Protein AF-C3ZGA1-F1 (afdb_monomer_lite)

InterPro domains:
  IPR000299 FERM domain [PS50057] (1-187)
  IPR011993 PH-like domain superfamily [G3DSA:2.30.29.30] (94-172)
  IPR014352 FERM/acyl-CoA-binding protein superfamily [G3DSA:1.20.80.10] (2-92)
  IPR015224 Talin, central [PF09141] (243-383)
  IPR019748 FERM central domain [PF00373] (4-99)
  IPR019748 FERM central domain [cd14473] (4-91)
  IPR035963 FERM superfamily, second domain [SSF47031] (4-94)
  IPR036476 Talin, central domain superfamily [SSF109880] (241-385)

Foldseek 3Di:
DVVLQVCQQQCVQPDFLVLLLLQLLLVCCLPPNAQDPVQQDPPNDPVSSRHHPLCSPPPCSSVSSSVNNNVCHPPDNVNSVVVSVVSSCPDPSRQWWWDWFWWQDPPDRDTATWIWTDDPFWIFTAHPNRRHTPDIGTVVQFDDWDDDPFWIWTDGDDDPDDDDDDPRGTTGGPDPDPDDGDHDDDDDDDDDDDDDDDDDDDDDDDDDDDDDDDDDDDDDDDDDDDDDDDDDDDDDDPPDDPLLVLLVVLLVVLVVLLVVLLVLLVAADDDDPADPDPVSVVCLVVLLQVLLVLLVVLLVQLLVLLVQLCVQPVDDPVRRRSNSNSVSSNSNSVSLNSNSNSLSSNLNSDPDVVLSNQLSVLSSQLSVLSNLLSVCSRPPDPDGPPNVVSSVSNVVSSVSSCVSCVVVHDDD

Radius of gyration: 30.7 Å; chains: 1; bounding box: 84×71×76 Å

Organism: Branchiostoma floridae (NCBI:txid7739)

Sequence (412 aa):
MELARDGILNGTHPVTVDEAMMFAAYQTQIQFGDHIETKHKSGFLDLKEFLPKEYVKNKGIEKKIWLEHRKLAGLSELDAKVRYTQQCRSLKTYGVTFFLVKEKMKGKNKLVPRLLGITKDSVMRVDEKTKEILKVWPLTTVRRWAASPKSFTLKKGKDRFGLDGEEESTMLEDSVSPARATIMQHQENKVGHVNEGSVAIPAVMRAHDGAESYSTGTMPRAEYATIRGQIHSAHMPPINTQAQQALMGNISSGFNSISAAQAELGSRAELPPLGSDPASLKWKQNTLDVSKQNVTSQLAAMSAATASVVTLTSGEPEQTDYTAVGSAVTTISSNLTEMSKGIKMVAALLEDYGQGERLLDAARNLAGAFSDLLSAAKPGSTEGPDLYEACRQLMIAEHEFLDQIQPYLPGV

Structure (mmCIF, N/CA/C/O backbone):
data_AF-C3ZGA1-F1
#
_entry.id   AF-C3ZGA1-F1
#
loop_
_atom_site.group_PDB
_atom_site.id
_atom_site.type_symbol
_atom_site.label_atom_id
_atom_site.label_alt_id
_atom_site.label_comp_id
_atom_site.label_asym_id
_atom_site.label_entity_id
_atom_site.label_seq_id
_atom_site.pdbx_PDB_ins_code
_atom_site.Cartn_x
_atom_site.Cartn_y
_atom_site.Cartn_z
_atom_site.occupancy
_atom_site.B_iso_or_equiv
_atom_site.auth_seq_id
_atom_site.auth_comp_id
_atom_site.auth_asym_id
_atom_site.auth_atom_id
_atom_site.pdbx_PDB_model_num
ATOM 1 N N . MET A 1 1 ? -24.428 -0.681 10.593 1.00 76.31 1 MET A N 1
ATOM 2 C CA . MET A 1 1 ? -23.902 -0.467 11.960 1.00 76.31 1 MET A CA 1
ATOM 3 C C . MET A 1 1 ? -22.882 -1.538 12.321 1.00 76.31 1 MET A C 1
ATOM 5 O O . MET A 1 1 ? -21.794 -1.172 12.729 1.00 76.31 1 MET A O 1
ATOM 9 N N . GLU A 1 2 ? -23.195 -2.821 12.132 1.00 78.75 2 GLU A N 1
ATOM 10 C CA . GLU A 1 2 ? -22.341 -3.946 12.556 1.00 78.75 2 GLU A CA 1
ATOM 11 C C . GLU A 1 2 ? -20.902 -3.869 12.030 1.00 78.75 2 GLU A C 1
ATOM 13 O O . GLU A 1 2 ? -19.981 -3.880 12.832 1.00 78.75 2 GLU A O 1
ATOM 18 N N . LEU A 1 3 ? -20.695 -3.622 10.730 1.00 79.62 3 LEU A N 1
ATOM 19 C CA . LEU A 1 3 ? -19.345 -3.448 10.164 1.00 79.62 3 LEU A CA 1
ATOM 20 C C . LEU A 1 3 ? -18.537 -2.321 10.832 1.00 79.62 3 LEU A C 1
ATOM 22 O O . LEU A 1 3 ? -17.340 -2.459 11.064 1.00 79.62 3 LEU A O 1
ATOM 26 N N . ALA A 1 4 ? -19.195 -1.204 11.152 1.00 78.88 4 ALA A N 1
ATOM 27 C CA . ALA A 1 4 ? -18.561 -0.069 11.818 1.00 78.88 4 ALA A CA 1
ATOM 28 C C . ALA A 1 4 ? -18.205 -0.398 13.275 1.00 78.88 4 ALA A C 1
ATOM 30 O O . ALA A 1 4 ? -17.113 -0.067 13.733 1.00 78.88 4 ALA A O 1
ATOM 31 N N . ARG A 1 5 ? -19.108 -1.092 13.979 1.00 85.25 5 ARG A N 1
ATOM 32 C CA . ARG A 1 5 ? -18.875 -1.594 15.336 1.00 85.25 5 ARG A CA 1
ATOM 33 C C . ARG A 1 5 ? -17.688 -2.549 15.359 1.00 85.25 5 ARG A C 1
ATOM 35 O O . ARG A 1 5 ? -16.768 -2.353 16.144 1.00 85.25 5 ARG A O 1
ATOM 42 N N . ASP A 1 6 ? -17.682 -3.539 14.476 1.00 85.69 6 ASP A N 1
ATOM 43 C CA . ASP A 1 6 ? -16.637 -4.559 14.437 1.00 85.69 6 ASP A CA 1
ATOM 44 C C . ASP A 1 6 ? -15.279 -3.943 14.076 1.00 85.69 6 ASP A C 1
ATOM 46 O O . ASP A 1 6 ? -14.256 -4.321 14.646 1.00 85.69 6 ASP A O 1
ATOM 50 N N . GLY A 1 7 ? -15.261 -2.932 13.200 1.00 82.62 7 GLY A N 1
ATOM 51 C CA . GLY A 1 7 ? -14.057 -2.160 12.895 1.00 82.62 7 GLY A CA 1
ATOM 52 C C . GLY A 1 7 ? -13.503 -1.389 14.101 1.00 82.62 7 GLY A C 1
ATOM 53 O O . GLY A 1 7 ? -12.287 -1.347 14.286 1.00 82.62 7 GLY A O 1
ATOM 54 N N . ILE A 1 8 ? -14.364 -0.827 14.956 1.00 86.06 8 ILE A N 1
ATOM 55 C CA . ILE A 1 8 ? -13.946 -0.168 16.205 1.00 86.06 8 ILE A CA 1
ATOM 56 C C . ILE A 1 8 ? -13.418 -1.205 17.207 1.00 86.06 8 ILE A C 1
ATOM 58 O O . ILE A 1 8 ? -12.304 -1.063 17.705 1.00 86.06 8 ILE A O 1
ATOM 62 N N . LEU A 1 9 ? -14.166 -2.284 17.465 1.00 86.88 9 LEU A N 1
ATOM 63 C CA . LEU A 1 9 ? -13.792 -3.316 18.445 1.00 86.88 9 LEU A CA 1
ATOM 64 C C . LEU A 1 9 ? -12.470 -4.016 18.098 1.00 86.88 9 LEU A C 1
ATOM 66 O O . LEU A 1 9 ? -11.649 -4.284 18.980 1.00 86.88 9 LEU A O 1
ATOM 70 N N . ASN A 1 10 ? -12.239 -4.273 16.809 1.00 83.31 10 ASN A N 1
ATOM 71 C CA . ASN A 1 10 ? -11.013 -4.901 16.319 1.00 83.31 10 ASN A CA 1
ATOM 72 C C . ASN A 1 10 ? -9.828 -3.927 16.211 1.00 83.31 10 ASN A C 1
ATOM 74 O O . ASN A 1 10 ? -8.717 -4.364 15.914 1.00 83.31 10 ASN A O 1
ATOM 78 N N . GLY A 1 11 ? -10.039 -2.628 16.457 1.00 77.38 11 GLY A N 1
ATOM 79 C CA . GLY A 1 11 ? -9.003 -1.596 16.359 1.00 77.38 11 GLY A CA 1
ATOM 80 C C . GLY A 1 11 ? -8.650 -1.191 14.924 1.00 77.38 11 GLY A C 1
ATOM 81 O O . GLY A 1 11 ? -7.676 -0.473 14.715 1.00 77.38 11 GLY A O 1
ATOM 82 N N . THR A 1 12 ? -9.435 -1.626 13.933 1.00 78.31 12 THR A N 1
ATOM 83 C CA . THR A 1 12 ? -9.312 -1.209 12.526 1.00 78.31 12 THR A CA 1
ATOM 84 C C . THR A 1 12 ? -9.649 0.269 12.344 1.00 78.31 12 THR A C 1
ATOM 86 O O . THR A 1 12 ? -9.069 0.935 11.490 1.00 78.31 12 THR A O 1
ATOM 89 N N . HIS A 1 13 ? -10.572 0.788 13.156 1.00 82.31 13 HIS A N 1
ATOM 90 C CA . HIS A 1 13 ? -10.874 2.210 13.265 1.00 82.31 13 HIS A CA 1
ATOM 91 C C . HIS A 1 13 ? -10.353 2.713 14.610 1.00 82.31 13 HIS A C 1
ATOM 93 O O . HIS A 1 13 ? -11.039 2.552 15.622 1.00 82.31 13 HIS A O 1
ATOM 99 N N . PRO A 1 14 ? -9.141 3.295 14.655 1.00 86.81 14 PRO A N 1
ATOM 100 C CA . PRO A 1 14 ? -8.636 3.897 15.871 1.00 86.81 14 PRO A CA 1
ATOM 101 C C . PRO A 1 14 ? -9.569 5.030 16.292 1.00 86.81 14 PRO A C 1
ATOM 103 O O . PRO A 1 14 ? -9.850 5.943 15.512 1.00 86.81 14 PRO A O 1
ATOM 106 N N . VAL A 1 15 ? -10.054 4.940 17.521 1.00 91.25 15 VAL A N 1
ATOM 107 C CA . VAL A 1 15 ? -10.930 5.924 18.155 1.00 91.25 15 VAL A CA 1
ATOM 108 C C . VAL A 1 15 ? -10.329 6.303 19.490 1.00 91.25 15 VAL A C 1
ATOM 110 O O . VAL A 1 15 ? -9.693 5.480 20.137 1.00 91.25 15 VAL A O 1
ATOM 113 N N . THR A 1 16 ? -10.532 7.540 19.906 1.00 92.19 16 THR A N 1
ATOM 114 C CA . THR A 1 16 ? -10.169 8.000 21.245 1.00 92.19 16 THR A CA 1
ATOM 115 C C . THR A 1 16 ? -11.002 7.286 22.314 1.00 92.19 16 THR A C 1
ATOM 117 O O . THR A 1 16 ? -12.041 6.679 22.037 1.00 92.19 16 THR A O 1
ATOM 120 N N . VAL A 1 17 ? -10.570 7.382 23.574 1.00 92.19 17 VAL A N 1
ATOM 121 C CA . VAL A 1 17 ? -11.318 6.808 24.705 1.00 92.19 17 VAL A CA 1
ATOM 122 C C . VAL A 1 17 ? -12.727 7.404 24.792 1.00 92.19 17 VAL A C 1
ATOM 124 O O . VAL A 1 17 ? -13.680 6.671 25.045 1.00 92.19 17 VAL A O 1
ATOM 127 N N . ASP A 1 18 ? -12.871 8.708 24.554 1.00 92.00 18 ASP A N 1
ATOM 128 C CA . ASP A 1 18 ? -14.160 9.404 24.626 1.00 92.00 18 ASP A CA 1
ATOM 129 C C . ASP A 1 18 ? -15.116 8.953 23.517 1.00 92.00 18 ASP A C 1
ATOM 131 O O . ASP A 1 18 ? -16.280 8.647 23.783 1.00 92.00 18 ASP A O 1
ATOM 135 N N . GLU A 1 19 ? -14.609 8.796 22.293 1.00 93.19 19 GLU A N 1
ATOM 136 C CA . GLU A 1 19 ? -15.372 8.233 21.177 1.00 93.19 19 GLU A CA 1
ATOM 137 C C . GLU A 1 19 ? -15.778 6.779 21.454 1.00 93.19 19 GLU A C 1
ATOM 139 O O . GLU A 1 19 ? -16.936 6.416 21.251 1.00 93.19 19 GLU A O 1
ATOM 144 N N . ALA A 1 20 ? -14.868 5.950 21.978 1.00 93.50 20 ALA A N 1
ATOM 145 C CA . ALA A 1 20 ? -15.173 4.566 22.335 1.00 93.50 20 ALA A CA 1
ATOM 146 C C . ALA A 1 20 ? -16.278 4.472 23.402 1.00 93.50 20 ALA A C 1
ATOM 148 O O . ALA A 1 20 ? -17.178 3.641 23.281 1.00 93.50 20 ALA A O 1
ATOM 149 N N . MET A 1 21 ? -16.255 5.346 24.416 1.00 94.38 21 MET A N 1
ATOM 150 C CA . MET A 1 21 ? -17.316 5.421 25.429 1.00 94.38 21 MET A CA 1
ATOM 151 C C . MET A 1 21 ? -18.660 5.829 24.820 1.00 94.38 21 MET A C 1
ATOM 153 O O . MET A 1 21 ? -19.686 5.238 25.157 1.00 94.38 21 MET A O 1
ATOM 157 N N . MET A 1 22 ? -18.661 6.796 23.900 1.00 94.00 22 MET A N 1
ATOM 158 C CA . MET A 1 22 ? -19.866 7.222 23.189 1.00 94.00 22 MET A CA 1
ATOM 159 C C . MET A 1 22 ? -20.452 6.086 22.332 1.00 94.00 22 MET A C 1
ATOM 161 O O . MET A 1 22 ? -21.657 5.841 22.374 1.00 94.00 22 MET A O 1
ATOM 165 N N . PHE A 1 23 ? -19.622 5.356 21.578 1.00 95.00 23 PHE A N 1
ATOM 166 C CA . PHE A 1 23 ? -20.084 4.213 20.782 1.00 95.00 23 PHE A CA 1
ATOM 167 C C . PHE A 1 23 ? -20.602 3.071 21.654 1.00 95.00 23 PHE A C 1
ATOM 169 O O . PHE A 1 23 ? -21.643 2.494 21.331 1.00 95.00 23 PHE A O 1
ATOM 176 N N . ALA A 1 24 ? -19.938 2.788 22.776 1.00 94.94 24 ALA A N 1
ATOM 177 C CA . ALA A 1 24 ? -20.429 1.824 23.750 1.00 94.94 24 ALA A CA 1
ATOM 178 C C . ALA A 1 24 ? -21.804 2.241 24.299 1.00 94.94 24 ALA A C 1
ATOM 180 O O . ALA A 1 24 ? -22.702 1.408 24.346 1.00 94.94 24 ALA A O 1
ATOM 181 N N . ALA A 1 25 ? -22.017 3.524 24.615 1.00 95.38 25 ALA A N 1
ATOM 182 C CA . ALA A 1 25 ? -23.305 4.036 25.090 1.00 95.38 25 ALA A CA 1
ATOM 183 C C . ALA A 1 25 ? -24.435 3.907 24.050 1.00 95.38 25 ALA A C 1
ATOM 185 O O . ALA A 1 25 ? -25.564 3.547 24.384 1.00 95.38 25 ALA A O 1
ATOM 186 N N . TYR A 1 26 ? -24.147 4.152 22.769 1.00 95.12 26 TYR A N 1
ATOM 187 C CA . TYR A 1 26 ? -25.118 3.875 21.708 1.00 95.12 26 TYR A CA 1
ATOM 188 C C . TYR A 1 26 ? -25.411 2.376 21.588 1.00 95.12 26 TYR A C 1
ATOM 190 O O . TYR A 1 26 ? -26.563 1.989 21.415 1.00 95.12 26 TYR A O 1
ATOM 198 N N . GLN A 1 27 ? -24.392 1.521 21.698 1.00 94.06 27 GLN A N 1
ATOM 199 C CA . GLN A 1 27 ? -24.570 0.071 21.647 1.00 94.06 27 GLN A CA 1
ATOM 200 C C . GLN A 1 27 ? -25.394 -0.440 22.839 1.00 94.06 27 GLN A C 1
ATOM 202 O O . GLN A 1 27 ? -26.254 -1.297 22.642 1.00 94.06 27 GLN A O 1
ATOM 207 N N . THR A 1 28 ? -25.219 0.118 24.041 1.00 94.12 28 THR A N 1
ATOM 208 C CA . THR A 1 28 ? -26.060 -0.216 25.201 1.00 94.12 28 THR A CA 1
ATOM 209 C C . THR A 1 28 ? -27.493 0.263 25.027 1.00 94.12 28 THR A C 1
ATOM 211 O O . THR A 1 28 ? -28.405 -0.488 25.357 1.00 94.12 28 THR A O 1
ATOM 214 N N . GLN A 1 29 ? -27.714 1.454 24.457 1.00 94.56 29 GLN A N 1
ATOM 215 C CA . GLN A 1 29 ? -29.062 1.934 24.127 1.00 94.56 29 GLN A CA 1
ATOM 216 C C . GLN A 1 29 ? -29.764 0.996 23.137 1.00 94.56 29 GLN A C 1
ATOM 218 O O . GLN A 1 29 ? -30.945 0.705 23.284 1.00 94.56 29 GLN A O 1
ATOM 223 N N . ILE A 1 30 ? -29.030 0.486 22.147 1.00 93.50 30 ILE A N 1
ATOM 224 C CA . ILE A 1 30 ? -29.570 -0.419 21.126 1.00 93.50 30 ILE A CA 1
ATOM 225 C C . ILE A 1 30 ? -29.896 -1.798 21.706 1.00 93.50 30 ILE A C 1
ATOM 227 O O . ILE A 1 30 ? -30.901 -2.388 21.331 1.00 93.50 30 ILE A O 1
ATOM 231 N N . GLN A 1 31 ? -29.063 -2.322 22.607 1.00 92.44 31 GLN A N 1
ATOM 232 C CA . GLN A 1 31 ? -29.261 -3.662 23.169 1.00 92.44 31 GLN A CA 1
ATOM 233 C C . GLN A 1 31 ? -30.229 -3.697 24.357 1.00 92.44 31 GLN A C 1
ATOM 235 O O . GLN A 1 31 ? -30.938 -4.685 24.539 1.00 92.44 31 GLN A O 1
ATOM 240 N N . PHE A 1 32 ? -30.247 -2.649 25.184 1.00 93.25 32 PHE A N 1
ATOM 241 C CA . PHE A 1 32 ? -30.942 -2.656 26.476 1.00 93.25 32 PHE A CA 1
ATOM 242 C C . PHE A 1 32 ? -31.979 -1.540 26.638 1.00 93.25 32 PHE A C 1
ATOM 244 O O . PHE A 1 32 ? -32.677 -1.526 27.653 1.00 93.25 32 PHE A O 1
ATOM 251 N N . GLY A 1 33 ? -32.106 -0.633 25.665 1.00 92.69 33 GLY A N 1
ATOM 252 C CA . GLY A 1 33 ? -32.979 0.537 25.758 1.00 92.69 33 GLY A CA 1
ATOM 253 C C . GLY A 1 33 ? -32.450 1.589 26.733 1.00 92.69 33 GLY A C 1
ATOM 254 O O . GLY A 1 33 ? -31.245 1.679 26.978 1.00 92.69 33 GLY A O 1
ATOM 255 N N . ASP A 1 34 ? -33.363 2.389 27.286 1.00 93.44 34 ASP A N 1
ATOM 256 C CA . ASP A 1 34 ? -33.038 3.514 28.166 1.00 93.44 34 ASP A CA 1
ATOM 257 C C . ASP A 1 34 ? -32.260 3.106 29.424 1.00 93.44 34 ASP A C 1
ATOM 259 O O . ASP A 1 34 ? -32.376 2.000 29.959 1.00 93.44 34 ASP A O 1
ATOM 263 N N . HIS A 1 35 ? -31.453 4.037 29.931 1.00 91.31 35 HIS A N 1
ATOM 264 C CA . HIS A 1 35 ? -30.649 3.799 31.119 1.00 91.31 35 HIS A CA 1
ATOM 265 C C . HIS A 1 35 ? -31.506 3.668 32.391 1.00 91.31 35 HIS A C 1
ATOM 267 O O . HIS A 1 35 ? -32.210 4.602 32.775 1.00 91.31 35 HIS A O 1
ATOM 273 N N . ILE A 1 36 ? -31.377 2.540 33.098 1.00 91.50 36 ILE A N 1
ATOM 274 C CA . ILE A 1 36 ? -32.061 2.272 34.369 1.00 91.50 36 ILE A CA 1
ATOM 275 C C . ILE A 1 36 ? -31.017 2.163 35.487 1.00 91.50 36 ILE A C 1
ATOM 277 O O . ILE A 1 36 ? -30.335 1.143 35.592 1.00 91.50 36 ILE A O 1
ATOM 281 N N . GLU A 1 37 ? -30.927 3.166 36.368 1.00 88.12 37 GLU A N 1
ATOM 282 C CA . GLU A 1 37 ? -29.899 3.246 37.430 1.00 88.12 37 GLU A CA 1
ATOM 283 C C . GLU A 1 37 ? -29.901 2.034 38.391 1.00 88.12 37 GLU A C 1
ATOM 285 O O . GLU A 1 37 ? -28.875 1.668 38.969 1.00 88.12 37 GLU A O 1
ATOM 290 N N . THR A 1 38 ? -31.049 1.373 38.571 1.00 88.00 38 THR A N 1
ATOM 291 C CA . THR A 1 38 ? -31.164 0.195 39.444 1.00 88.00 38 THR A CA 1
ATOM 292 C C . THR A 1 38 ? -30.592 -1.077 38.815 1.00 88.00 38 THR A C 1
ATOM 294 O O . THR A 1 38 ? -30.078 -1.920 39.554 1.00 88.00 38 THR A O 1
ATOM 297 N N . LYS A 1 39 ? -30.641 -1.194 37.480 1.00 89.31 39 LYS A N 1
ATOM 298 C CA . LYS A 1 39 ? -30.207 -2.366 36.701 1.00 89.31 39 LYS A CA 1
ATOM 299 C C . LYS A 1 39 ? -28.798 -2.188 36.129 1.00 89.31 39 LYS A C 1
ATOM 301 O O . LYS A 1 39 ? -27.976 -3.092 36.225 1.00 89.31 39 LYS A O 1
ATOM 306 N N . HIS A 1 40 ? -28.515 -1.026 35.549 1.00 90.94 40 HIS A N 1
ATOM 307 C CA . HIS A 1 40 ? -27.262 -0.717 34.863 1.00 90.94 40 HIS A CA 1
ATOM 308 C C . HIS A 1 40 ? -26.212 -0.221 35.864 1.00 90.94 40 HIS A C 1
ATOM 310 O O . HIS A 1 40 ? -25.957 0.974 36.006 1.00 90.94 40 HIS A O 1
ATOM 316 N N . LYS A 1 41 ? -25.628 -1.169 36.600 1.00 87.31 41 LYS A N 1
ATOM 317 C CA . LYS A 1 41 ? -24.548 -0.942 37.571 1.00 87.31 41 LYS A CA 1
ATOM 318 C C . LYS A 1 41 ? -23.239 -1.539 37.063 1.00 87.31 41 LYS A C 1
ATOM 320 O O . LYS A 1 41 ? -23.228 -2.258 36.071 1.00 87.31 41 LYS A O 1
ATOM 325 N N . SER A 1 42 ? -22.135 -1.237 37.742 1.00 85.00 42 SER A N 1
ATOM 326 C CA . SER A 1 42 ? -20.835 -1.824 37.406 1.00 85.00 42 SER A CA 1
ATOM 327 C C . SER A 1 42 ? -20.883 -3.354 37.437 1.00 85.00 42 SER A C 1
ATOM 329 O O . SER A 1 42 ? -21.411 -3.929 38.391 1.00 85.00 42 SER A O 1
ATOM 331 N N . GLY A 1 43 ? -20.293 -3.995 36.431 1.00 85.69 43 GLY A N 1
ATOM 332 C CA . GLY A 1 43 ? -20.308 -5.446 36.245 1.00 85.69 43 GLY A CA 1
ATOM 333 C C . GLY A 1 43 ? -21.514 -5.972 35.464 1.00 85.69 43 GLY A C 1
ATOM 334 O O . GLY A 1 43 ? -21.649 -7.185 35.335 1.00 85.69 43 GLY A O 1
ATOM 335 N N . PHE A 1 44 ? -22.383 -5.095 34.951 1.00 89.94 44 PHE A N 1
ATOM 336 C CA . PHE A 1 44 ? -23.499 -5.496 34.092 1.00 89.94 44 PHE A CA 1
ATOM 337 C C . PHE A 1 44 ? -23.047 -5.735 32.644 1.00 89.94 44 PHE A C 1
ATOM 339 O O . PHE A 1 44 ? -23.558 -6.643 31.993 1.00 89.94 44 PHE A O 1
ATOM 346 N N . LEU A 1 45 ? -22.099 -4.939 32.133 1.00 89.38 45 LEU A N 1
ATOM 347 C CA . LEU A 1 45 ? -21.599 -5.074 30.761 1.00 89.38 45 LEU A CA 1
ATOM 348 C C . LEU A 1 45 ? -20.362 -5.970 30.694 1.00 89.38 45 LEU A C 1
ATOM 350 O O . LEU A 1 45 ? -19.386 -5.738 31.411 1.00 89.38 45 LEU A O 1
ATOM 354 N N . ASP A 1 46 ? -20.334 -6.903 29.737 1.00 90.75 46 ASP A N 1
ATOM 355 C CA . ASP A 1 46 ? -19.062 -7.470 29.287 1.00 90.75 46 ASP A CA 1
ATOM 356 C C . ASP A 1 46 ? -18.347 -6.456 28.389 1.00 90.75 46 ASP A C 1
ATOM 358 O O . ASP A 1 46 ? -18.571 -6.376 27.184 1.00 90.75 46 ASP A O 1
ATOM 362 N N . LEU A 1 47 ? -17.452 -5.667 28.985 1.00 90.62 47 LEU A N 1
ATOM 363 C CA . LEU A 1 47 ? -16.722 -4.597 28.301 1.00 90.62 47 LEU A CA 1
ATOM 364 C C . LEU A 1 47 ? -15.969 -5.054 27.042 1.00 90.62 47 LEU A C 1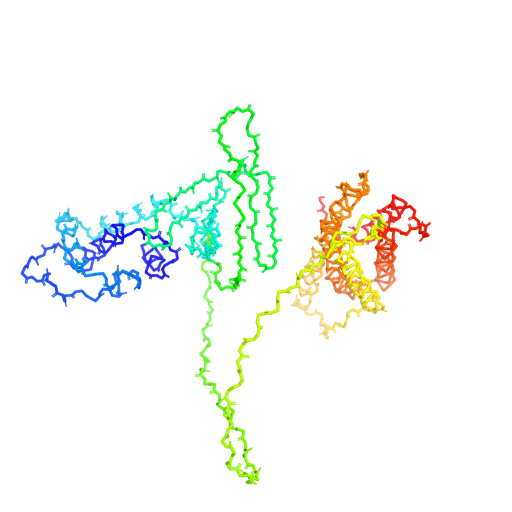
ATOM 366 O O . LEU A 1 47 ? -15.688 -4.219 26.183 1.00 90.62 47 LEU A O 1
ATOM 370 N N . LYS A 1 48 ? -15.645 -6.346 26.903 1.00 89.88 48 LYS A N 1
ATOM 371 C CA . LYS A 1 48 ? -14.969 -6.878 25.708 1.00 89.88 48 LYS A CA 1
ATOM 372 C C . LYS A 1 48 ? -15.840 -6.821 24.452 1.00 89.88 48 LYS A C 1
ATOM 374 O O . LYS A 1 48 ? -15.290 -6.792 23.356 1.00 89.88 48 LYS A O 1
ATOM 379 N N . GLU A 1 49 ? -17.162 -6.799 24.605 1.00 90.75 49 GLU A N 1
ATOM 380 C CA . GLU A 1 49 ? -18.116 -6.736 23.489 1.00 90.75 49 GLU A CA 1
ATOM 381 C C . GLU A 1 49 ? -18.458 -5.300 23.060 1.00 90.75 49 GLU A C 1
ATOM 383 O O . GLU A 1 49 ? -19.057 -5.088 22.003 1.00 90.75 49 GLU A O 1
ATOM 388 N N . PHE A 1 50 ? -18.088 -4.306 23.874 1.00 91.88 50 PHE A N 1
ATOM 389 C CA . PHE A 1 50 ? -18.473 -2.901 23.684 1.00 91.88 50 PHE A CA 1
ATOM 390 C C . PHE A 1 50 ? -17.279 -1.969 23.476 1.00 91.88 50 PHE A C 1
ATOM 392 O O . PHE A 1 50 ? -17.457 -0.851 22.998 1.00 91.88 50 PHE A O 1
ATOM 399 N N . LEU A 1 51 ? -16.066 -2.399 23.836 1.00 92.62 51 LEU A N 1
ATOM 400 C CA . LEU A 1 51 ? -14.863 -1.578 23.752 1.00 92.62 51 LEU A CA 1
ATOM 401 C C . LEU A 1 51 ? -13.711 -2.298 23.038 1.00 92.62 51 LEU A C 1
ATOM 403 O O . LEU A 1 51 ? -13.544 -3.511 23.186 1.00 92.62 51 LEU A O 1
ATOM 407 N N . PRO A 1 52 ? -12.833 -1.541 22.352 1.00 90.81 52 PRO A N 1
ATOM 408 C CA . PRO A 1 52 ? -11.548 -2.052 21.894 1.00 90.81 52 PRO A CA 1
ATOM 409 C C . PRO A 1 52 ? -10.739 -2.666 23.045 1.00 90.81 52 PRO A C 1
ATOM 411 O O . PRO A 1 52 ? -10.735 -2.149 24.168 1.00 90.81 52 PRO A O 1
ATOM 414 N N . LYS A 1 53 ? -9.976 -3.732 22.757 1.00 88.00 53 LYS A N 1
ATOM 415 C CA . LYS A 1 53 ? -9.185 -4.488 23.758 1.00 88.00 53 LYS A CA 1
ATOM 416 C C . LYS A 1 53 ? -8.260 -3.611 24.612 1.00 88.00 53 LYS A C 1
ATOM 418 O O . LYS A 1 53 ? -7.988 -3.940 25.766 1.00 88.00 53 LYS A O 1
ATOM 423 N N . GLU A 1 54 ? -7.785 -2.503 24.052 1.00 86.31 54 GLU A N 1
ATOM 424 C CA . GLU A 1 54 ? -6.926 -1.525 24.724 1.00 86.31 54 GLU A CA 1
ATOM 425 C C . GLU A 1 54 ? -7.631 -0.732 25.838 1.00 86.31 54 GLU A C 1
ATOM 427 O O . GLU A 1 54 ? -6.986 -0.350 26.814 1.00 86.31 54 GLU A O 1
ATOM 432 N N . TYR A 1 55 ? -8.950 -0.540 25.752 1.00 91.12 55 TYR A N 1
ATOM 433 C CA . TYR A 1 55 ? -9.718 0.276 26.698 1.00 91.12 55 TYR A CA 1
ATOM 434 C C . TYR A 1 55 ? -10.449 -0.533 27.768 1.00 91.12 55 TYR A C 1
ATOM 436 O O . TYR A 1 55 ? -10.793 0.019 28.812 1.00 91.12 55 TYR A O 1
ATOM 444 N N . VAL A 1 56 ? -10.591 -1.850 27.585 1.00 89.50 56 VAL A N 1
ATOM 445 C CA . VAL A 1 56 ? -11.237 -2.759 28.554 1.00 89.50 56 VAL A CA 1
ATOM 446 C C . VAL A 1 56 ? -10.605 -2.676 29.952 1.00 89.50 56 VAL A C 1
ATOM 448 O O . VAL A 1 56 ? -11.294 -2.799 30.960 1.00 89.50 56 VAL A O 1
ATOM 451 N N . LYS A 1 57 ? -9.289 -2.437 30.040 1.00 87.56 57 LYS A N 1
ATOM 452 C CA . LYS A 1 57 ? -8.559 -2.355 31.321 1.00 87.56 57 LYS A CA 1
ATOM 453 C C . LYS A 1 57 ? -8.642 -0.979 31.999 1.00 87.56 57 LYS A C 1
ATOM 455 O O . LYS A 1 57 ? -8.067 -0.801 33.075 1.00 87.56 57 LYS A O 1
ATOM 460 N N . ASN A 1 58 ? -9.311 0.002 31.391 1.00 88.94 58 ASN A N 1
ATOM 461 C CA . ASN A 1 58 ? -9.377 1.358 31.921 1.00 88.94 58 ASN A CA 1
ATOM 462 C C . ASN A 1 58 ? -10.339 1.431 33.122 1.00 88.94 58 ASN A C 1
ATOM 464 O O . ASN A 1 58 ? -11.545 1.207 33.000 1.00 88.94 58 ASN A O 1
ATOM 468 N N . LYS A 1 59 ? -9.803 1.733 34.311 1.00 88.06 59 LYS A N 1
ATOM 469 C CA . LYS A 1 59 ? -10.584 1.738 35.556 1.00 88.06 59 LYS A CA 1
ATOM 470 C C . LYS A 1 59 ? -11.692 2.792 35.492 1.00 88.06 59 LYS A C 1
ATOM 472 O O . LYS A 1 59 ? -11.437 3.970 35.267 1.00 88.06 59 LYS A O 1
ATOM 477 N N . GLY A 1 60 ? -12.927 2.362 35.749 1.00 89.31 60 GLY A N 1
ATOM 478 C CA . GLY A 1 60 ? -14.093 3.246 35.797 1.00 89.31 60 GLY A CA 1
ATOM 479 C C . GLY A 1 60 ? -14.682 3.620 34.433 1.00 89.31 60 GLY A C 1
ATOM 480 O O . GLY A 1 60 ? -15.579 4.459 34.398 1.00 89.31 60 GLY A O 1
ATOM 481 N N . ILE A 1 61 ? -14.229 3.004 33.332 1.00 92.31 61 ILE A N 1
ATOM 482 C CA . ILE A 1 61 ? -14.780 3.269 31.994 1.00 92.31 61 ILE A CA 1
ATOM 483 C C . ILE A 1 61 ? -16.267 2.910 31.896 1.00 92.31 61 ILE A C 1
ATOM 485 O O . ILE A 1 61 ? -17.039 3.683 31.344 1.00 92.31 61 ILE A O 1
ATOM 489 N N . GLU A 1 62 ? -16.699 1.819 32.533 1.00 93.06 62 GLU A N 1
ATOM 490 C CA . GLU A 1 62 ? -18.107 1.399 32.560 1.00 93.06 62 GLU A CA 1
ATOM 491 C C . GLU A 1 62 ? -19.015 2.472 33.182 1.00 93.06 62 GLU A C 1
ATOM 493 O O . GLU A 1 62 ? -20.052 2.822 32.629 1.00 93.06 62 GLU A O 1
ATOM 498 N N . LYS A 1 63 ? -18.578 3.094 34.285 1.00 92.62 63 LYS A N 1
ATOM 499 C CA . LYS A 1 63 ? -19.319 4.192 34.923 1.00 92.62 63 LYS A CA 1
ATOM 500 C C . LYS A 1 63 ? -19.450 5.409 34.001 1.00 92.62 63 LYS A C 1
ATOM 502 O O . LYS A 1 63 ? -20.467 6.096 34.039 1.00 92.62 63 LYS A O 1
ATOM 507 N N . LYS A 1 64 ? -18.430 5.683 33.184 1.00 93.69 64 LYS A N 1
ATOM 508 C CA . LYS A 1 64 ? -18.471 6.768 32.197 1.00 93.69 64 LYS A CA 1
ATOM 509 C C . LYS A 1 64 ? -19.382 6.429 31.015 1.00 93.69 64 LYS A C 1
ATOM 511 O O . LYS A 1 64 ? -20.130 7.298 30.586 1.00 93.69 64 LYS A O 1
ATOM 516 N N . ILE A 1 65 ? -19.393 5.175 30.555 1.00 95.12 65 ILE A N 1
ATOM 517 C CA . ILE A 1 65 ? -20.349 4.696 29.543 1.00 95.12 65 ILE A CA 1
ATOM 518 C C . ILE A 1 65 ? -21.780 4.921 30.030 1.00 95.12 65 ILE A C 1
ATOM 520 O O . ILE A 1 65 ? -22.595 5.455 29.288 1.00 95.12 65 ILE A O 1
ATOM 524 N N . TRP A 1 66 ? -22.076 4.611 31.295 1.00 94.06 66 TRP A N 1
ATOM 525 C CA . TRP A 1 66 ? -23.397 4.872 31.869 1.00 94.06 66 TRP A CA 1
ATOM 526 C C . TRP A 1 66 ? -23.768 6.353 31.922 1.00 94.06 66 TRP A C 1
ATOM 528 O O . TRP A 1 66 ? -24.921 6.704 31.676 1.00 94.06 66 TRP A O 1
ATOM 538 N N . LEU A 1 67 ? -22.797 7.230 32.187 1.00 93.25 67 LEU A N 1
ATOM 539 C CA . LEU A 1 67 ? -23.019 8.673 32.147 1.00 93.25 67 LEU A CA 1
ATOM 540 C C . LEU A 1 67 ? -23.411 9.150 30.741 1.00 93.25 67 LEU A C 1
ATOM 542 O O . LEU A 1 67 ? -24.298 9.992 30.619 1.00 93.25 67 LEU A O 1
ATOM 546 N N . GLU A 1 68 ? -22.787 8.605 29.694 1.00 94.12 68 GLU A N 1
ATOM 547 C CA . GLU A 1 68 ? -23.161 8.892 28.304 1.00 94.12 68 GLU A CA 1
ATOM 548 C C . GLU A 1 68 ? -24.490 8.232 27.917 1.00 94.12 68 GLU A C 1
ATOM 550 O O . GLU A 1 68 ? -25.341 8.878 27.311 1.00 94.12 68 GLU A O 1
ATOM 555 N N . HIS A 1 69 ? -24.729 6.986 28.336 1.00 94.62 69 HIS A N 1
ATOM 556 C CA . HIS A 1 69 ? -25.973 6.254 28.070 1.00 94.62 69 HIS A CA 1
ATOM 557 C C . HIS A 1 69 ? -27.191 6.977 28.647 1.00 94.62 69 HIS A C 1
ATOM 559 O O . HIS A 1 69 ? -28.212 7.095 27.976 1.00 94.62 69 HIS A O 1
ATOM 565 N N . ARG A 1 70 ? -27.064 7.566 29.842 1.00 94.38 70 ARG A N 1
ATOM 566 C CA . ARG A 1 70 ? -28.122 8.383 30.454 1.00 94.38 70 ARG A CA 1
ATOM 567 C C . ARG A 1 70 ? -28.542 9.572 29.583 1.00 94.38 70 ARG A C 1
ATOM 569 O O . ARG A 1 70 ? -29.707 9.959 29.620 1.00 94.38 70 ARG A O 1
ATOM 576 N N . LYS A 1 71 ? -27.631 10.150 28.792 1.00 94.62 71 LYS A N 1
ATOM 577 C CA . LYS A 1 71 ? -27.946 11.270 27.883 1.00 94.62 71 LYS A CA 1
ATOM 578 C C . LYS A 1 71 ? -28.741 10.829 26.652 1.00 94.62 71 LYS A C 1
ATOM 580 O O . LYS A 1 71 ? -29.304 11.676 25.967 1.00 94.62 71 LYS A O 1
ATOM 585 N N . LEU A 1 72 ? -28.772 9.528 26.365 1.00 93.62 72 LEU A N 1
ATOM 586 C CA . LEU A 1 72 ? -29.488 8.938 25.234 1.00 93.62 72 LEU A CA 1
ATOM 587 C C . LEU A 1 72 ? -30.919 8.509 25.593 1.00 93.62 72 LEU A C 1
ATOM 589 O O . LEU A 1 72 ? -31.585 7.907 24.757 1.00 93.62 72 LEU A O 1
ATOM 593 N N . ALA A 1 73 ? -31.396 8.813 26.805 1.00 92.69 73 ALA A N 1
ATOM 594 C CA . ALA A 1 73 ? -32.741 8.454 27.246 1.00 92.69 73 ALA A CA 1
ATOM 595 C C . ALA A 1 73 ? -33.824 8.990 26.291 1.00 92.69 73 ALA A C 1
ATOM 597 O O . ALA A 1 73 ? -33.786 10.151 25.876 1.00 92.69 73 ALA A O 1
ATOM 598 N N . GLY A 1 74 ? -34.790 8.138 25.950 1.00 91.56 74 GLY A N 1
ATOM 599 C CA . GLY A 1 74 ? -35.862 8.432 25.000 1.00 91.56 74 GLY A CA 1
ATOM 600 C C . GLY A 1 74 ? -35.461 8.293 23.528 1.00 91.56 74 GLY A C 1
ATOM 601 O O . GLY A 1 74 ? -36.292 8.526 22.650 1.00 91.56 74 GLY A O 1
ATOM 602 N N . LEU A 1 75 ? -34.214 7.915 23.226 1.00 93.81 75 LEU A N 1
ATOM 603 C CA . LEU A 1 75 ? -33.776 7.650 21.858 1.00 93.81 75 LEU A CA 1
ATOM 604 C C . LEU A 1 75 ? -34.194 6.236 21.436 1.00 93.81 75 LEU A C 1
ATOM 606 O O . LEU A 1 75 ? -33.806 5.254 22.071 1.00 93.81 75 LEU A O 1
ATOM 610 N N . SER A 1 76 ? -34.950 6.122 20.342 1.00 94.38 76 SER A N 1
ATOM 611 C CA . SER A 1 76 ? -35.364 4.817 19.817 1.00 94.38 76 SER A CA 1
ATOM 612 C C . SER A 1 76 ? -34.162 3.982 19.355 1.00 94.38 76 SER A C 1
ATOM 614 O O . SER A 1 76 ? -33.109 4.520 19.005 1.00 94.38 76 SER A O 1
ATOM 616 N N . GLU A 1 77 ? -34.317 2.657 19.301 1.00 92.38 77 GLU A N 1
ATOM 617 C CA . GLU A 1 77 ? -33.276 1.751 18.792 1.00 92.38 77 GLU A CA 1
ATOM 618 C C . GLU A 1 77 ? -32.843 2.128 17.363 1.00 92.38 77 GLU A C 1
ATOM 620 O O . GLU A 1 77 ? -31.651 2.138 17.038 1.00 92.38 77 GLU A O 1
ATOM 625 N N . LEU A 1 78 ? -33.812 2.475 16.509 1.00 92.25 78 LEU A N 1
ATOM 626 C CA . LEU A 1 78 ? -33.559 2.869 15.127 1.00 92.25 78 LEU A CA 1
ATOM 627 C C . LEU A 1 78 ? -32.768 4.180 15.064 1.00 92.25 78 LEU A C 1
ATOM 629 O O . LEU A 1 78 ? -31.759 4.252 14.362 1.00 92.25 78 LEU A O 1
ATOM 633 N N . ASP A 1 79 ? -33.166 5.187 15.840 1.00 92.56 79 ASP A N 1
ATOM 634 C CA . ASP A 1 79 ? -32.462 6.471 15.881 1.00 92.56 79 ASP A CA 1
ATOM 635 C C . ASP A 1 79 ? -31.062 6.328 16.481 1.00 92.56 79 ASP A C 1
ATOM 637 O O . ASP A 1 79 ? -30.115 6.959 16.007 1.00 92.56 79 ASP A O 1
ATOM 641 N N . ALA A 1 80 ? -30.893 5.460 17.482 1.00 93.44 80 ALA A N 1
ATOM 642 C CA . ALA A 1 80 ? -29.592 5.132 18.049 1.00 93.44 80 ALA A CA 1
ATOM 643 C C . ALA A 1 80 ? -28.675 4.480 17.003 1.00 93.44 80 ALA A C 1
ATOM 645 O O . ALA A 1 80 ? -27.517 4.881 16.877 1.00 93.44 80 ALA A O 1
ATOM 646 N N . LYS A 1 81 ? -29.189 3.549 16.182 1.00 93.44 81 LYS A N 1
ATOM 647 C CA . LYS A 1 81 ? -28.448 2.960 15.049 1.00 93.44 81 LYS A CA 1
ATOM 648 C C . LYS A 1 81 ? -28.053 4.017 14.017 1.00 93.44 81 LYS A C 1
ATOM 650 O O . LYS A 1 81 ? -26.907 4.027 13.558 1.00 93.44 81 LYS A O 1
ATOM 655 N N . VAL A 1 82 ? -28.971 4.921 13.668 1.00 91.81 82 VAL A N 1
ATOM 656 C CA . VAL A 1 82 ? -28.704 6.019 12.726 1.00 91.81 82 VAL A CA 1
ATOM 657 C C . VAL A 1 82 ? -27.606 6.929 13.273 1.00 91.81 82 VAL A C 1
ATOM 659 O O . VAL A 1 82 ? -26.588 7.115 12.601 1.00 91.81 82 VAL A O 1
ATOM 662 N N . ARG A 1 83 ? -27.737 7.410 14.515 1.00 91.88 83 ARG A N 1
ATOM 663 C CA . ARG A 1 83 ? -26.729 8.267 15.156 1.00 91.88 83 ARG A CA 1
ATOM 664 C C . ARG A 1 83 ? -25.379 7.574 15.292 1.00 91.88 83 ARG A C 1
ATOM 666 O O . ARG A 1 83 ? -24.370 8.195 14.976 1.00 91.88 83 ARG A O 1
ATOM 673 N N . TYR A 1 84 ? -25.345 6.290 15.655 1.00 93.06 84 TYR A N 1
ATOM 674 C CA . TYR A 1 84 ? -24.105 5.506 15.692 1.00 93.06 84 TYR A CA 1
ATOM 675 C C . TYR A 1 84 ? -23.385 5.566 14.342 1.00 93.06 84 TYR A C 1
ATOM 677 O O . TYR A 1 84 ? -22.199 5.882 14.263 1.00 93.06 84 TYR A O 1
ATOM 685 N N . THR A 1 85 ? -24.103 5.280 13.252 1.00 89.62 85 THR A N 1
ATOM 686 C CA . THR A 1 85 ? -23.501 5.271 11.912 1.00 89.62 85 THR A CA 1
ATOM 687 C C . THR A 1 85 ? -23.079 6.658 11.435 1.00 89.62 85 THR A C 1
ATOM 689 O O . THR A 1 85 ? -22.029 6.777 10.807 1.00 89.62 85 THR A O 1
ATOM 692 N N . GLN A 1 86 ? -23.847 7.702 11.754 1.00 90.19 86 GLN A N 1
ATOM 693 C CA . GLN A 1 86 ? -23.491 9.088 11.447 1.00 90.19 86 GLN A CA 1
ATOM 694 C C . GLN A 1 86 ? -22.218 9.508 12.184 1.00 90.19 86 GLN A C 1
ATOM 696 O O . GLN A 1 86 ? -21.298 10.017 11.551 1.00 90.19 86 GLN A O 1
ATOM 701 N N . GLN A 1 87 ? -22.135 9.216 13.486 1.00 90.19 87 GLN A N 1
ATOM 702 C CA . GLN A 1 87 ? -20.964 9.528 14.303 1.00 90.19 87 GLN A CA 1
ATOM 703 C C . GLN A 1 87 ? -19.723 8.771 13.830 1.00 90.19 87 GLN A C 1
ATOM 705 O O . GLN A 1 87 ? -18.651 9.357 13.712 1.00 90.19 87 GLN A O 1
ATOM 710 N N . CYS A 1 88 ? -19.869 7.492 13.472 1.00 88.56 88 CYS A N 1
ATOM 711 C CA . CYS A 1 88 ? -18.770 6.711 12.910 1.00 88.56 88 CYS A CA 1
ATOM 712 C C . CYS A 1 88 ? -18.250 7.317 11.598 1.00 88.56 88 CYS A C 1
ATOM 714 O O . CYS A 1 88 ? -17.043 7.438 11.419 1.00 88.56 88 CYS A O 1
ATOM 716 N N . ARG A 1 89 ? -19.143 7.769 10.709 1.00 86.12 89 ARG A N 1
ATOM 717 C CA . ARG A 1 89 ? -18.764 8.422 9.443 1.00 86.12 89 ARG A CA 1
ATOM 718 C C . ARG A 1 89 ? -18.137 9.803 9.632 1.00 86.12 89 ARG A C 1
ATOM 720 O O . ARG A 1 89 ? -17.380 10.228 8.768 1.00 86.12 89 ARG A O 1
ATOM 727 N N . SER A 1 90 ? -18.453 10.502 10.722 1.00 87.25 90 SER A N 1
ATOM 728 C CA . SER A 1 90 ? -17.840 11.796 11.044 1.00 87.25 90 SER A CA 1
ATOM 729 C C . SER A 1 90 ? -16.481 11.682 11.734 1.00 87.25 90 SER A C 1
ATOM 731 O O . SER A 1 90 ? -15.819 12.703 11.922 1.00 87.25 90 SER A O 1
ATOM 733 N N . LEU A 1 91 ? -16.050 10.473 12.116 1.00 86.00 91 LEU A N 1
ATOM 734 C CA . LEU A 1 91 ? -14.716 10.278 12.674 1.00 86.00 91 LEU A CA 1
ATOM 735 C C . LEU A 1 91 ? -13.669 10.699 11.646 1.00 86.00 91 LEU A C 1
ATOM 737 O O . LEU A 1 91 ? -13.696 10.276 10.492 1.00 86.00 91 LEU A O 1
ATOM 741 N N . LYS A 1 92 ? -12.672 11.463 12.091 1.00 84.19 92 LYS A N 1
ATOM 742 C CA . LYS A 1 92 ? -11.524 11.832 11.246 1.00 84.19 92 LYS A CA 1
ATOM 743 C C . LYS A 1 92 ? -10.682 10.619 10.833 1.00 84.19 92 LYS A C 1
ATOM 745 O O . LYS A 1 92 ? -9.884 10.715 9.911 1.00 84.19 92 LYS A O 1
ATOM 750 N N . THR A 1 93 ? -10.849 9.500 11.532 1.00 83.44 93 THR A N 1
ATOM 751 C CA . THR A 1 93 ? -10.207 8.210 11.266 1.00 83.44 93 THR A CA 1
ATOM 752 C C . THR A 1 93 ? -11.056 7.298 10.369 1.00 83.44 93 THR A C 1
ATOM 754 O O . THR A 1 93 ? -10.603 6.218 9.987 1.00 83.44 93 THR A O 1
ATOM 757 N N . TYR A 1 94 ? -12.265 7.724 9.981 1.00 83.62 94 TYR A N 1
ATOM 758 C CA . TYR A 1 94 ? -13.129 6.969 9.079 1.00 83.62 94 TYR A CA 1
ATOM 759 C C . TYR A 1 94 ? -12.576 6.960 7.652 1.00 83.62 94 TYR A C 1
ATOM 761 O O . TYR A 1 94 ? -12.220 7.999 7.101 1.00 83.62 94 TYR A O 1
ATOM 769 N N . GLY A 1 95 ? -12.515 5.777 7.036 1.00 81.81 95 GLY A N 1
ATOM 770 C CA . GLY A 1 95 ? -11.972 5.618 5.682 1.00 81.81 95 GLY A CA 1
ATOM 771 C C . GLY A 1 95 ? -10.459 5.849 5.577 1.00 81.81 95 GLY A C 1
ATOM 772 O O . GLY A 1 95 ? -9.950 6.018 4.471 1.00 81.81 95 GLY A O 1
ATOM 773 N N . VAL A 1 96 ? -9.745 5.862 6.707 1.00 87.56 96 VAL A N 1
ATOM 774 C CA . VAL A 1 96 ? -8.287 6.006 6.765 1.00 87.56 96 VAL A CA 1
ATOM 775 C C . VAL A 1 96 ? -7.642 4.636 6.957 1.00 87.56 96 VAL A C 1
ATOM 777 O O . VAL A 1 96 ? -8.040 3.875 7.841 1.00 87.56 96 VAL A O 1
ATOM 780 N N . THR A 1 97 ? -6.620 4.320 6.161 1.00 86.12 97 THR A N 1
ATOM 781 C CA . THR A 1 97 ? -5.807 3.115 6.364 1.00 86.12 97 THR A CA 1
ATOM 782 C C . THR A 1 97 ? -4.689 3.428 7.347 1.00 86.12 97 THR A C 1
ATOM 784 O O . THR A 1 97 ? -3.865 4.304 7.086 1.00 86.12 97 THR A O 1
ATOM 787 N N . PHE A 1 98 ? -4.655 2.719 8.475 1.00 87.81 98 PHE A N 1
ATOM 788 C CA . PHE A 1 98 ? -3.648 2.924 9.512 1.00 87.81 98 PHE A CA 1
ATOM 789 C C . PHE A 1 98 ? -2.549 1.870 9.485 1.00 87.81 98 PHE A C 1
ATOM 791 O O . PHE A 1 98 ? -2.811 0.679 9.334 1.00 87.81 98 PHE A O 1
ATOM 798 N N . PHE A 1 99 ? -1.327 2.334 9.725 1.00 88.38 99 PHE A N 1
ATOM 799 C CA . PHE A 1 99 ? -0.139 1.515 9.921 1.00 88.38 99 PHE A CA 1
ATOM 800 C C . PHE A 1 99 ? 0.481 1.855 11.275 1.00 88.38 99 PHE A C 1
ATOM 802 O O . PHE A 1 99 ? 0.627 3.030 11.618 1.00 88.38 99 PHE A O 1
ATOM 809 N N . LEU A 1 100 ? 0.832 0.837 12.058 1.00 88.75 100 LEU A N 1
ATOM 810 C CA . LEU A 1 100 ? 1.597 1.024 13.286 1.00 88.75 100 LEU A CA 1
ATOM 811 C C . LEU A 1 100 ? 3.071 1.185 12.920 1.00 88.75 100 LEU A C 1
ATOM 813 O O . LEU A 1 100 ? 3.680 0.229 12.456 1.00 88.75 100 LEU A O 1
ATOM 817 N N . VAL A 1 101 ? 3.623 2.372 13.165 1.00 86.81 101 VAL A N 1
ATOM 818 C CA . VAL A 1 101 ? 4.998 2.734 12.819 1.00 86.81 101 VAL A CA 1
ATOM 819 C C . VAL A 1 101 ? 5.825 3.127 14.034 1.00 86.81 101 VAL A C 1
ATOM 821 O O . VAL A 1 101 ? 5.290 3.489 15.082 1.00 86.81 101 VAL A O 1
ATOM 824 N N . LYS A 1 102 ? 7.154 3.095 13.906 1.00 86.56 102 LYS A N 1
ATOM 825 C CA . LYS A 1 102 ? 8.081 3.615 14.923 1.00 86.56 102 LYS A CA 1
ATOM 826 C C . LYS A 1 102 ? 8.744 4.899 14.429 1.00 86.56 102 LYS A C 1
ATOM 828 O O . LYS A 1 102 ? 9.493 4.917 13.458 1.00 86.56 102 LYS A O 1
ATOM 833 N N . GLU A 1 103 ? 8.488 5.997 15.126 1.00 83.44 103 GLU A N 1
ATOM 834 C CA . GLU A 1 103 ? 9.053 7.310 14.820 1.00 83.44 103 GLU A CA 1
ATOM 835 C C . GLU A 1 103 ? 10.284 7.561 15.701 1.00 83.44 103 GLU A C 1
ATOM 837 O O . GLU A 1 103 ? 10.219 7.434 16.929 1.00 83.44 103 GLU A O 1
ATOM 842 N N . LYS A 1 104 ? 11.421 7.933 15.098 1.00 81.00 104 LYS A N 1
ATOM 843 C CA . LYS A 1 104 ? 12.593 8.379 15.861 1.00 81.00 104 LYS A CA 1
ATOM 844 C C . LYS A 1 104 ? 12.375 9.814 16.327 1.00 81.00 104 LYS A C 1
ATOM 846 O O . LYS A 1 104 ? 12.164 10.716 15.522 1.00 81.00 104 LYS A O 1
ATOM 851 N N . MET A 1 105 ? 12.462 10.040 17.633 1.00 81.44 105 MET A N 1
ATOM 852 C CA . MET A 1 105 ? 12.292 11.378 18.196 1.00 81.44 105 MET A CA 1
ATOM 853 C C . MET A 1 105 ? 13.471 12.291 17.834 1.00 81.44 105 MET A C 1
ATOM 855 O O . MET A 1 105 ? 14.635 11.905 17.944 1.00 81.44 105 MET A O 1
ATOM 859 N N . LYS A 1 106 ? 13.184 13.546 17.470 1.00 74.38 106 LYS A N 1
ATOM 860 C CA . LYS A 1 106 ? 14.229 14.555 17.246 1.00 74.38 106 LYS A CA 1
ATOM 861 C C . LYS A 1 106 ? 15.041 14.777 18.529 1.00 74.38 106 LYS A C 1
ATOM 863 O O . LYS A 1 106 ? 14.479 14.911 19.615 1.00 74.38 106 LYS A O 1
ATOM 868 N N . GLY A 1 107 ? 16.368 14.784 18.402 1.00 78.69 107 GLY A N 1
ATOM 869 C CA . GLY A 1 107 ? 17.294 15.019 19.517 1.00 78.69 107 GLY A CA 1
ATOM 870 C C . GLY A 1 107 ? 17.377 13.897 20.562 1.00 78.69 107 GLY A C 1
ATOM 871 O O . GLY A 1 107 ? 18.066 14.062 21.564 1.00 78.69 107 GLY A O 1
ATOM 872 N N . LYS A 1 108 ? 16.697 12.757 20.366 1.00 80.50 108 LYS A N 1
ATOM 873 C CA . LYS A 1 108 ? 16.756 11.606 21.280 1.00 80.50 108 LYS A CA 1
ATOM 874 C C . LYS A 1 108 ? 16.886 10.312 20.488 1.00 80.50 108 LYS A C 1
ATOM 876 O O . LYS A 1 108 ? 16.133 10.078 19.550 1.00 80.50 108 LYS A O 1
ATOM 881 N N . ASN A 1 109 ? 17.778 9.412 20.897 1.00 80.81 109 ASN A N 1
ATOM 882 C CA . ASN A 1 109 ? 17.869 8.082 20.287 1.00 80.81 109 ASN A CA 1
ATOM 883 C C . ASN A 1 109 ? 16.781 7.143 20.841 1.00 80.81 109 ASN A C 1
ATOM 885 O O . ASN A 1 109 ? 17.072 6.142 21.488 1.00 80.81 109 ASN A O 1
ATOM 889 N N . LYS A 1 110 ? 15.513 7.526 20.659 1.00 84.81 110 LYS A N 1
ATOM 890 C CA . LYS A 1 110 ? 14.340 6.792 21.135 1.00 84.81 110 LYS A CA 1
ATOM 891 C C . LYS A 1 110 ? 13.333 6.647 20.002 1.00 84.81 110 LYS A C 1
ATOM 893 O O . LYS A 1 110 ? 12.950 7.644 19.390 1.00 84.81 110 LYS A O 1
ATOM 898 N N . LEU A 1 111 ? 12.894 5.413 19.776 1.00 85.19 111 LEU A N 1
ATOM 899 C CA . LEU A 1 111 ? 11.788 5.080 18.887 1.00 85.19 111 LEU A CA 1
ATOM 900 C C . LEU A 1 111 ? 10.480 5.116 19.678 1.00 85.19 111 LEU A C 1
ATOM 902 O O . LEU A 1 111 ? 10.401 4.573 20.782 1.00 85.19 111 LEU A O 1
ATOM 906 N N . VAL A 1 112 ? 9.471 5.782 19.130 1.00 88.50 112 VAL A N 1
ATOM 907 C CA . VAL A 1 112 ? 8.148 5.920 19.740 1.00 88.50 112 VAL A CA 1
ATOM 908 C C . VAL A 1 112 ? 7.112 5.338 18.778 1.00 88.50 112 VAL A C 1
ATOM 910 O O . VAL A 1 112 ? 7.125 5.714 17.605 1.00 88.50 112 VAL A O 1
ATOM 913 N N . PRO A 1 113 ? 6.242 4.419 19.231 1.00 90.25 113 PRO A N 1
ATOM 914 C CA . PRO A 1 113 ? 5.168 3.901 18.396 1.00 90.25 113 PRO A CA 1
ATOM 915 C C . PRO A 1 113 ? 4.181 5.016 18.038 1.00 90.25 113 PRO A C 1
ATOM 917 O O . PRO A 1 113 ? 3.859 5.883 18.855 1.00 90.25 113 PRO A O 1
ATOM 920 N N . ARG A 1 114 ? 3.716 5.000 16.796 1.00 90.75 114 ARG A N 1
ATOM 921 C CA . ARG A 1 114 ? 2.824 5.999 16.221 1.00 90.75 114 ARG A CA 1
ATOM 922 C C . ARG A 1 114 ? 1.914 5.337 15.199 1.00 90.75 114 ARG A C 1
ATOM 924 O O . ARG A 1 114 ? 2.286 4.340 14.597 1.00 90.75 114 ARG A O 1
ATOM 931 N N . LEU A 1 115 ? 0.735 5.895 14.982 1.00 91.06 115 LEU A N 1
ATOM 932 C CA . LEU A 1 115 ? -0.147 5.468 13.906 1.00 91.06 115 LEU A CA 1
ATOM 933 C C . LEU A 1 115 ? 0.025 6.407 12.712 1.00 91.06 115 LEU A C 1
ATOM 935 O O . LEU A 1 115 ? -0.113 7.626 12.840 1.00 91.06 115 LEU A O 1
ATOM 939 N N . LEU A 1 116 ? 0.336 5.838 11.553 1.00 91.44 116 LEU A N 1
ATOM 940 C CA . LEU A 1 116 ? 0.379 6.540 10.280 1.00 91.44 116 LEU A CA 1
ATOM 941 C C . LEU A 1 116 ? -0.920 6.259 9.529 1.00 91.44 116 LEU A C 1
ATOM 943 O O . LEU A 1 116 ? -1.142 5.143 9.070 1.00 91.44 116 LEU A O 1
ATOM 947 N N . GLY A 1 117 ? -1.787 7.262 9.443 1.00 91.69 117 GLY A N 1
ATOM 948 C CA . GLY A 1 117 ? -3.019 7.204 8.666 1.00 91.69 117 GLY A CA 1
ATOM 949 C C . GLY A 1 117 ? -2.781 7.669 7.236 1.00 91.69 117 GLY A C 1
ATOM 950 O O . GLY A 1 117 ? -2.170 8.712 7.027 1.00 91.69 117 GLY A O 1
ATOM 951 N N . ILE A 1 118 ? -3.269 6.928 6.249 1.00 89.44 118 ILE A N 1
ATOM 952 C CA . ILE A 1 118 ? -3.199 7.301 4.835 1.00 89.44 118 ILE A CA 1
ATOM 953 C C . ILE A 1 118 ? -4.619 7.370 4.276 1.00 89.44 118 ILE A C 1
ATOM 955 O O . ILE A 1 118 ? -5.425 6.458 4.461 1.00 89.44 118 ILE A O 1
ATOM 959 N N . THR A 1 119 ? -4.916 8.473 3.596 1.00 88.00 119 THR A N 1
ATOM 960 C CA . THR A 1 119 ? -6.158 8.712 2.851 1.00 88.00 119 THR A CA 1
ATOM 961 C C . THR A 1 119 ? -5.828 9.089 1.412 1.00 88.00 119 THR A C 1
ATOM 963 O O . THR A 1 119 ? -4.676 9.382 1.097 1.00 88.00 119 THR A O 1
ATOM 966 N N . LYS A 1 120 ? -6.845 9.151 0.547 1.00 86.06 120 LYS A N 1
ATOM 967 C CA . LYS A 1 120 ? -6.685 9.608 -0.843 1.00 86.06 120 LYS A CA 1
ATOM 968 C C . LYS A 1 120 ? -6.166 11.048 -0.986 1.00 86.06 120 LYS A C 1
ATOM 970 O O . LYS A 1 120 ? -5.635 11.373 -2.038 1.00 86.06 120 LYS A O 1
ATOM 975 N N . ASP A 1 121 ? -6.298 11.876 0.057 1.00 86.06 121 ASP A N 1
ATOM 976 C CA . ASP A 1 121 ? -5.981 13.311 -0.002 1.00 86.06 121 ASP A CA 1
ATOM 977 C C . ASP A 1 121 ? -4.903 13.737 1.011 1.00 86.06 121 ASP A C 1
ATOM 979 O O . ASP A 1 121 ? -4.324 14.818 0.893 1.00 86.06 121 ASP A O 1
ATOM 983 N N . SER A 1 122 ? -4.619 12.923 2.035 1.00 88.25 122 SER A N 1
ATOM 984 C CA . SER A 1 122 ? -3.716 13.293 3.131 1.00 88.25 122 SER A CA 1
ATOM 985 C C . SER A 1 122 ? -3.059 12.106 3.842 1.00 88.25 122 SER A C 1
ATOM 987 O O . SER A 1 122 ? -3.606 11.002 3.892 1.00 88.25 122 SER A O 1
ATOM 989 N N . VAL A 1 123 ? -1.902 12.366 4.451 1.00 89.31 123 VAL A N 1
ATOM 990 C CA . VAL A 1 123 ? -1.228 11.495 5.421 1.00 89.31 123 VAL A CA 1
ATOM 991 C C . VAL A 1 123 ? -1.376 12.105 6.812 1.00 89.31 123 VAL A C 1
ATOM 993 O O . VAL A 1 123 ? -1.193 13.305 6.999 1.00 89.31 123 VAL A O 1
ATOM 996 N N . MET A 1 124 ? -1.685 11.291 7.811 1.00 90.56 124 MET A N 1
ATOM 997 C CA . MET A 1 124 ? -1.952 11.710 9.180 1.00 90.56 124 MET A CA 1
ATOM 998 C C . MET A 1 124 ? -0.982 11.018 10.131 1.00 90.56 124 MET A C 1
ATOM 1000 O O . MET A 1 124 ? -0.780 9.809 10.060 1.00 90.56 124 MET A O 1
ATOM 1004 N N . ARG A 1 125 ? -0.408 11.774 11.063 1.00 90.31 125 ARG A N 1
ATOM 1005 C CA . ARG A 1 125 ? 0.330 11.239 12.208 1.00 90.31 125 ARG A CA 1
ATOM 1006 C C . ARG A 1 125 ? -0.581 11.255 13.421 1.00 90.31 125 ARG A C 1
ATOM 1008 O O . ARG A 1 125 ? -1.025 12.325 13.832 1.00 90.31 125 ARG A O 1
ATOM 1015 N N . VAL A 1 126 ? -0.813 10.092 14.008 1.00 91.25 126 VAL A N 1
ATOM 1016 C CA . VAL A 1 126 ? -1.746 9.886 15.117 1.00 91.25 126 VAL A CA 1
ATOM 1017 C C . VAL A 1 126 ? -1.008 9.263 16.296 1.00 91.25 126 VAL A C 1
ATOM 1019 O O . VAL A 1 126 ? -0.160 8.387 16.121 1.00 91.25 126 VAL A O 1
ATOM 1022 N N . ASP A 1 127 ? -1.282 9.736 17.507 1.00 90.56 127 ASP A N 1
ATOM 1023 C CA . ASP A 1 127 ? -0.698 9.149 18.707 1.00 90.56 127 ASP A CA 1
ATOM 1024 C C . ASP A 1 127 ? -1.189 7.712 18.916 1.00 90.56 127 ASP A C 1
ATOM 1026 O O . ASP A 1 127 ? -2.379 7.424 18.804 1.00 90.56 127 ASP A O 1
ATOM 1030 N N . GLU A 1 128 ? -0.279 6.795 19.238 1.00 89.19 128 GLU A N 1
ATOM 1031 C CA . GLU A 1 128 ? -0.628 5.385 19.427 1.00 89.19 128 GLU A CA 1
ATOM 1032 C C . GLU A 1 128 ? -1.518 5.170 20.661 1.00 89.19 128 GLU A C 1
ATOM 1034 O O . GLU A 1 128 ? -2.379 4.293 20.646 1.00 89.19 128 GLU A O 1
ATOM 1039 N N . LYS A 1 129 ? -1.376 5.976 21.721 1.00 87.00 129 LYS A N 1
ATOM 1040 C CA . LYS A 1 129 ? -2.118 5.780 22.973 1.00 87.00 129 LYS A CA 1
ATOM 1041 C C . LYS A 1 129 ? -3.390 6.604 23.025 1.00 87.00 129 LYS A C 1
ATOM 1043 O O . LYS A 1 129 ? -4.448 6.056 23.332 1.00 87.00 129 LYS A O 1
ATOM 1048 N N . THR A 1 130 ? -3.289 7.904 22.749 1.00 88.56 130 THR A N 1
ATOM 1049 C CA . THR A 1 130 ? -4.449 8.804 22.842 1.00 88.56 130 THR A CA 1
ATOM 1050 C C . THR A 1 130 ? -5.350 8.713 21.618 1.00 88.56 130 THR A C 1
ATOM 1052 O O . THR A 1 130 ? -6.512 9.092 21.709 1.00 88.56 130 THR A O 1
ATOM 1055 N N . LYS A 1 131 ? -4.837 8.178 20.496 1.00 89.00 131 LYS A N 1
ATOM 1056 C CA . LYS A 1 131 ? -5.498 8.170 19.180 1.00 89.00 131 LYS A CA 1
ATOM 1057 C C . LYS A 1 131 ? -5.819 9.574 18.656 1.00 89.00 131 LYS A C 1
ATOM 1059 O O . LYS A 1 131 ? -6.586 9.730 17.711 1.00 89.00 131 LYS A O 1
ATOM 1064 N N . GLU A 1 132 ? -5.185 10.600 19.221 1.00 90.38 132 GLU A N 1
ATOM 1065 C CA . GLU A 1 132 ? -5.313 11.975 18.756 1.00 90.38 132 GLU A CA 1
ATOM 1066 C C . GLU A 1 132 ? -4.454 12.219 17.518 1.00 90.38 132 GLU A C 1
ATOM 1068 O O . GLU A 1 132 ? -3.316 11.752 17.402 1.00 90.38 132 GLU A O 1
ATOM 1073 N N . ILE A 1 133 ? -4.989 13.007 16.591 1.00 89.50 133 ILE A N 1
ATOM 1074 C CA . ILE A 1 133 ? -4.266 13.421 15.394 1.00 89.50 133 ILE A CA 1
ATOM 1075 C C . ILE A 1 133 ? -3.257 14.501 15.782 1.00 89.50 133 ILE A C 1
ATOM 1077 O O . ILE A 1 133 ? -3.619 15.629 16.103 1.00 89.50 133 ILE A O 1
ATOM 1081 N N . LEU A 1 134 ? -1.976 14.156 15.703 1.00 90.38 134 LEU A N 1
ATOM 1082 C CA . LEU A 1 134 ? -0.863 15.050 16.008 1.00 90.38 134 LEU A CA 1
ATOM 1083 C C . LEU A 1 134 ? -0.524 15.960 14.835 1.00 90.38 134 LEU A C 1
ATOM 1085 O O . LEU A 1 134 ? -0.052 17.077 15.034 1.00 90.38 134 LEU A O 1
ATOM 1089 N N . LYS A 1 135 ? -0.659 15.451 13.606 1.00 88.56 135 LYS A N 1
ATOM 1090 C CA . LYS A 1 135 ? -0.394 16.229 12.394 1.00 88.56 135 LYS A CA 1
ATOM 1091 C C . LYS A 1 135 ? -1.119 15.642 11.192 1.00 88.56 135 LYS A C 1
ATOM 1093 O O . LYS A 1 135 ? -1.272 14.429 11.097 1.00 88.56 135 LYS A O 1
ATOM 1098 N N . VAL A 1 136 ? -1.519 16.506 10.267 1.00 89.44 136 VAL A N 1
ATOM 1099 C CA . VAL A 1 136 ? -2.092 16.131 8.970 1.00 89.44 136 VAL A CA 1
ATOM 1100 C C . VAL A 1 136 ? -1.274 16.811 7.886 1.00 89.44 136 VAL A C 1
ATOM 1102 O O . VAL A 1 136 ? -0.985 18.003 7.978 1.00 89.44 136 VAL A O 1
ATOM 1105 N N . TRP A 1 137 ? -0.895 16.046 6.875 1.00 87.31 137 TRP A N 1
ATOM 1106 C CA . TRP A 1 137 ? -0.182 16.513 5.699 1.00 87.31 137 TRP A CA 1
ATOM 1107 C C . TRP A 1 13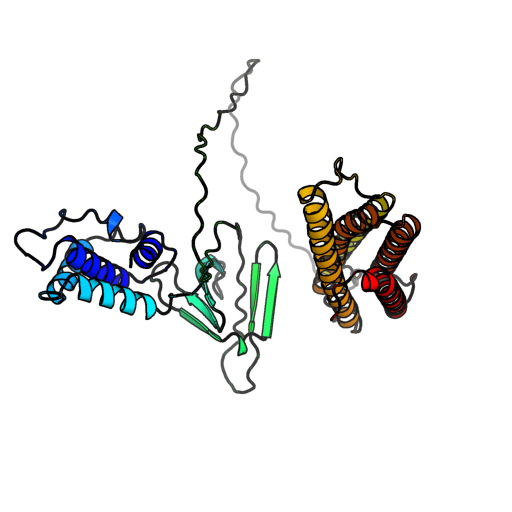7 ? -1.036 16.234 4.473 1.00 87.31 137 TRP A C 1
ATOM 1109 O O . TRP A 1 137 ? -1.209 15.068 4.117 1.00 87.31 137 TRP A O 1
ATOM 1119 N N . PRO A 1 138 ? -1.572 17.269 3.811 1.00 88.94 138 PRO A N 1
ATOM 1120 C CA . PRO A 1 138 ? -2.191 17.093 2.506 1.00 88.94 138 PRO A CA 1
ATOM 1121 C C . PRO A 1 138 ? -1.175 16.485 1.536 1.00 88.94 138 PRO A C 1
ATOM 1123 O O . PRO A 1 138 ? -0.012 16.902 1.527 1.00 88.94 138 PRO A O 1
ATOM 1126 N N . LEU A 1 139 ? -1.593 15.528 0.706 1.00 84.12 139 LEU A N 1
ATOM 1127 C CA . LEU A 1 139 ? -0.704 14.883 -0.267 1.00 84.12 139 LEU A CA 1
ATOM 1128 C C . LEU A 1 139 ? -0.109 15.895 -1.252 1.00 84.12 139 LEU A C 1
ATOM 1130 O O . LEU A 1 139 ? 1.023 15.726 -1.687 1.00 84.12 139 LEU A O 1
ATOM 1134 N N . THR A 1 140 ? -0.803 17.006 -1.505 1.00 85.25 140 THR A N 1
ATOM 1135 C CA . THR A 1 140 ? -0.301 18.139 -2.300 1.00 85.25 140 THR A CA 1
ATOM 1136 C C . THR A 1 140 ? 0.968 18.786 -1.730 1.00 85.25 140 THR A C 1
ATOM 1138 O O . THR A 1 140 ? 1.743 19.374 -2.479 1.00 85.25 140 THR A O 1
ATOM 1141 N N . THR A 1 141 ? 1.220 18.668 -0.421 1.00 81.44 141 THR A N 1
ATOM 1142 C CA . THR A 1 141 ? 2.427 19.203 0.245 1.00 81.44 141 THR A CA 1
ATOM 1143 C C . THR A 1 141 ? 3.604 18.220 0.240 1.00 81.44 141 THR A C 1
ATOM 1145 O O . THR A 1 141 ? 4.752 18.590 0.522 1.00 81.44 141 THR A O 1
ATOM 1148 N N . VAL A 1 142 ? 3.335 16.953 -0.085 1.00 79.12 142 VAL A N 1
ATOM 1149 C CA . VAL A 1 142 ? 4.335 15.890 -0.158 1.00 79.12 142 VAL A CA 1
ATOM 1150 C C . VAL A 1 142 ? 5.009 15.964 -1.522 1.00 79.12 142 VAL A C 1
ATOM 1152 O O . VAL A 1 142 ? 4.379 15.730 -2.546 1.00 79.12 142 VAL A O 1
ATOM 1155 N N . ARG A 1 143 ? 6.310 16.273 -1.553 1.00 79.00 143 ARG A N 1
ATOM 1156 C CA . ARG A 1 143 ? 7.060 16.347 -2.819 1.00 79.00 143 ARG A CA 1
ATOM 1157 C C . ARG A 1 143 ? 7.700 15.033 -3.211 1.00 79.00 143 ARG A C 1
ATOM 1159 O O . ARG A 1 143 ? 7.826 14.740 -4.394 1.00 79.00 143 ARG A O 1
ATOM 1166 N N . ARG A 1 144 ? 8.185 14.282 -2.227 1.00 77.50 144 ARG A N 1
ATOM 1167 C CA . ARG A 1 144 ? 8.862 13.012 -2.463 1.00 77.50 144 ARG A CA 1
ATOM 1168 C C . ARG A 1 144 ? 8.565 12.075 -1.313 1.00 77.50 144 ARG A C 1
ATOM 1170 O O . ARG A 1 144 ? 8.529 12.485 -0.156 1.00 77.50 144 ARG A O 1
ATOM 1177 N N . TRP A 1 145 ? 8.404 10.811 -1.637 1.00 83.38 145 TRP A N 1
ATOM 1178 C CA . TRP A 1 145 ? 8.396 9.731 -0.673 1.00 83.38 145 TRP A CA 1
ATOM 1179 C C . TRP A 1 145 ? 9.442 8.707 -1.107 1.00 83.38 145 TRP A C 1
ATOM 1181 O O . TRP A 1 145 ? 9.808 8.643 -2.279 1.00 83.38 145 TRP A O 1
ATOM 1191 N N . ALA A 1 146 ? 9.981 7.969 -0.148 1.00 78.19 146 ALA A N 1
ATOM 1192 C CA . ALA A 1 146 ? 10.907 6.879 -0.400 1.00 78.19 146 ALA A CA 1
ATOM 1193 C C . ALA A 1 146 ? 10.569 5.739 0.551 1.00 78.19 146 ALA A C 1
ATOM 1195 O O . ALA A 1 146 ? 10.416 5.960 1.753 1.00 78.19 146 ALA A O 1
ATOM 1196 N N . ALA A 1 147 ? 10.455 4.534 0.010 1.00 79.94 147 ALA A N 1
ATOM 1197 C CA . ALA A 1 147 ? 10.293 3.319 0.785 1.00 79.94 147 ALA A CA 1
ATOM 1198 C C . ALA A 1 147 ? 11.579 2.495 0.692 1.00 79.94 147 ALA A C 1
ATOM 1200 O O . ALA A 1 147 ? 12.212 2.421 -0.357 1.00 79.94 147 ALA A O 1
ATOM 1201 N N . SER A 1 148 ? 11.956 1.876 1.799 1.00 74.44 148 SER A N 1
ATOM 1202 C CA . SER A 1 148 ? 12.961 0.825 1.871 1.00 74.44 148 SER A CA 1
ATOM 1203 C C . SER A 1 148 ? 12.359 -0.367 2.623 1.00 74.44 148 SER A C 1
ATOM 1205 O O . SER A 1 148 ? 11.324 -0.208 3.277 1.00 74.44 148 SER A O 1
ATOM 1207 N N . PRO A 1 149 ? 13.003 -1.547 2.622 1.00 75.69 149 PRO A N 1
ATOM 1208 C CA . PRO A 1 149 ? 12.505 -2.711 3.361 1.00 75.69 149 PRO A CA 1
ATOM 1209 C C . PRO A 1 149 ? 12.266 -2.462 4.861 1.00 75.69 149 PRO A C 1
ATOM 1211 O O . PRO A 1 149 ? 11.558 -3.226 5.510 1.00 75.69 149 PRO A O 1
ATOM 1214 N N . LYS A 1 150 ? 12.888 -1.417 5.423 1.00 72.38 150 LYS A N 1
ATOM 1215 C CA . LYS A 1 150 ? 12.869 -1.087 6.854 1.00 72.38 150 LYS A CA 1
ATOM 1216 C C . LYS A 1 150 ? 12.563 0.381 7.141 1.00 72.38 150 LYS A C 1
ATOM 1218 O O . LYS A 1 150 ? 12.768 0.853 8.252 1.00 72.38 150 LYS A O 1
ATOM 1223 N N . SER A 1 151 ? 12.168 1.179 6.160 1.00 73.94 151 SER A N 1
ATOM 1224 C CA . SER A 1 151 ? 11.891 2.590 6.422 1.00 73.94 151 SER A CA 1
ATOM 1225 C C . SER A 1 151 ? 10.970 3.178 5.383 1.00 73.94 151 SER A C 1
ATOM 1227 O O . SER A 1 151 ? 10.954 2.771 4.225 1.00 73.94 151 SER A O 1
ATOM 1229 N N . PHE A 1 152 ? 10.225 4.183 5.809 1.00 80.38 152 PHE A N 1
ATOM 1230 C CA . PHE A 1 152 ? 9.421 4.994 4.922 1.00 80.38 152 PHE A CA 1
ATOM 1231 C C . PHE A 1 152 ? 9.695 6.455 5.254 1.00 80.38 152 PHE A C 1
ATOM 1233 O O . PHE A 1 152 ? 9.516 6.897 6.388 1.00 80.38 152 PHE A O 1
ATOM 1240 N N . THR A 1 153 ? 10.156 7.214 4.269 1.00 78.75 153 THR A N 1
ATOM 1241 C CA . THR A 1 153 ? 10.518 8.620 4.445 1.00 78.75 153 THR A CA 1
ATOM 1242 C C . THR A 1 153 ? 9.602 9.487 3.603 1.00 78.75 153 THR A C 1
ATOM 1244 O O . THR A 1 153 ? 9.479 9.289 2.396 1.00 78.75 153 THR A O 1
ATOM 1247 N N . LEU A 1 154 ? 9.004 10.492 4.239 1.00 78.50 154 LEU A N 1
ATOM 1248 C CA . LEU A 1 154 ? 8.165 11.493 3.592 1.00 78.50 154 LEU A CA 1
ATOM 1249 C C . LEU A 1 154 ? 8.916 12.833 3.565 1.00 78.50 154 LEU A C 1
ATOM 1251 O O . LEU A 1 154 ? 9.169 13.425 4.615 1.00 78.50 154 LEU A O 1
ATOM 1255 N N . LYS A 1 155 ? 9.272 13.324 2.373 1.00 73.69 155 LYS A N 1
ATOM 1256 C CA . LYS A 1 155 ? 9.903 14.637 2.169 1.00 73.69 155 LYS A CA 1
ATOM 1257 C C . LYS A 1 155 ? 8.876 15.655 1.674 1.00 73.69 155 LYS A C 1
ATOM 1259 O O . LYS A 1 155 ? 8.224 15.482 0.641 1.00 73.69 155 LYS A O 1
ATOM 1264 N N . LYS A 1 156 ? 8.760 16.752 2.419 1.00 67.00 156 LYS A N 1
ATOM 1265 C CA . LYS A 1 156 ? 7.854 17.865 2.116 1.00 67.00 156 LYS A CA 1
ATOM 1266 C C . LYS A 1 156 ? 8.524 18.888 1.209 1.00 67.00 156 LYS A C 1
ATOM 1268 O O . LYS A 1 156 ? 9.748 19.017 1.191 1.00 67.00 156 LYS A O 1
ATOM 1273 N N . GLY A 1 157 ? 7.709 19.625 0.464 1.00 55.66 157 GLY A N 1
ATOM 1274 C CA . GLY A 1 157 ? 8.167 20.805 -0.256 1.00 55.66 157 GLY A CA 1
ATOM 1275 C C . GLY A 1 157 ? 8.447 21.979 0.669 1.00 55.66 157 GLY A C 1
ATOM 1276 O O . GLY A 1 157 ? 7.716 22.192 1.627 1.00 55.66 157 GLY A O 1
ATOM 1277 N N . LYS A 1 158 ? 9.498 22.749 0.373 1.00 49.47 158 LYS A N 1
ATOM 1278 C CA . LYS A 1 158 ? 9.746 24.038 1.023 1.00 49.47 158 LYS A CA 1
ATOM 1279 C C . LYS A 1 158 ? 8.814 25.072 0.387 1.00 49.47 158 LYS A C 1
ATOM 1281 O O . LYS A 1 158 ? 8.983 25.384 -0.797 1.00 49.47 158 LYS A O 1
ATOM 1286 N N . ASP A 1 159 ? 7.843 25.571 1.142 1.00 43.38 159 ASP A N 1
ATOM 1287 C CA . ASP A 1 159 ? 7.099 26.766 0.750 1.00 43.38 159 ASP A CA 1
ATOM 1288 C C . ASP A 1 159 ? 8.000 27.991 0.956 1.00 43.38 159 ASP A C 1
ATOM 1290 O O . ASP A 1 159 ? 8.756 28.079 1.923 1.00 43.38 159 ASP A O 1
ATOM 1294 N N . ARG A 1 160 ? 7.991 28.916 -0.012 1.00 36.09 160 ARG A N 1
ATOM 1295 C CA . ARG A 1 160 ? 8.938 30.049 -0.103 1.00 36.09 160 ARG A CA 1
ATOM 1296 C C . ARG A 1 160 ? 8.725 31.144 0.953 1.00 36.09 160 ARG A C 1
ATOM 1298 O O . ARG A 1 160 ? 9.361 32.188 0.863 1.00 36.09 160 ARG A O 1
ATOM 1305 N N . PHE A 1 161 ? 7.874 30.924 1.947 1.00 34.94 161 PHE A N 1
ATOM 1306 C CA . PHE A 1 161 ? 7.603 31.887 3.006 1.00 34.94 161 PHE A CA 1
ATOM 1307 C C . PHE A 1 161 ? 7.905 31.275 4.374 1.00 34.94 161 PHE A C 1
ATOM 1309 O O . PHE A 1 161 ? 7.146 30.462 4.876 1.00 34.94 161 PHE A O 1
ATOM 1316 N N . GLY A 1 162 ? 9.052 31.690 4.920 1.00 33.62 162 GLY A N 1
ATOM 1317 C CA . GLY A 1 162 ? 9.291 31.982 6.335 1.00 33.62 162 GLY A CA 1
ATOM 1318 C C . GLY A 1 162 ? 8.883 30.964 7.405 1.00 33.62 162 GLY A C 1
ATOM 1319 O O . GLY A 1 162 ? 7.710 30.802 7.700 1.00 33.62 162 GLY A O 1
ATOM 1320 N N . LEU A 1 163 ? 9.911 30.489 8.120 1.00 34.56 163 LEU A N 1
ATOM 1321 C CA . LEU A 1 163 ? 9.867 30.069 9.527 1.00 34.56 163 LEU A CA 1
ATOM 1322 C C . LEU A 1 163 ? 9.032 28.819 9.833 1.00 34.56 163 LEU A C 1
ATOM 1324 O O . LEU A 1 163 ? 8.010 28.894 10.493 1.00 34.56 163 LEU A O 1
ATOM 1328 N N . ASP A 1 164 ? 9.558 27.657 9.456 1.00 36.16 164 ASP A N 1
ATOM 1329 C CA . ASP A 1 164 ? 9.672 26.542 10.398 1.00 36.16 164 ASP A CA 1
ATOM 1330 C C . ASP A 1 164 ? 10.788 25.605 9.929 1.00 36.16 164 ASP A C 1
ATOM 1332 O O . ASP A 1 164 ? 10.882 25.235 8.756 1.00 36.16 164 ASP A O 1
ATOM 1336 N N . GLY A 1 165 ? 11.702 25.304 10.851 1.00 35.41 165 GLY A N 1
ATOM 1337 C CA . GLY A 1 165 ? 12.910 24.528 10.598 1.00 35.41 165 GLY A CA 1
ATOM 1338 C C . GLY A 1 165 ? 12.620 23.152 10.004 1.00 35.41 165 GLY A C 1
ATOM 1339 O O . GLY A 1 165 ? 11.574 22.554 10.242 1.00 35.41 165 GLY A O 1
ATOM 1340 N N . GLU A 1 166 ? 13.589 22.655 9.244 1.00 38.84 166 GLU A N 1
ATOM 1341 C CA . GLU A 1 166 ? 13.612 21.359 8.566 1.00 38.84 166 GLU A CA 1
ATOM 1342 C C . GLU A 1 166 ? 12.878 20.250 9.351 1.00 38.84 166 GLU A C 1
ATOM 1344 O O . GLU A 1 166 ? 13.376 19.628 10.296 1.00 38.84 166 GLU A O 1
ATOM 1349 N N . GLU A 1 167 ? 11.630 19.986 8.967 1.00 48.75 167 GLU A N 1
ATOM 1350 C CA . GLU A 1 167 ? 10.881 18.806 9.387 1.00 48.75 167 GLU A CA 1
ATOM 1351 C C . GLU A 1 167 ? 11.165 17.650 8.426 1.00 48.75 167 GLU A C 1
ATOM 1353 O O . GLU A 1 167 ? 10.268 17.113 7.778 1.00 48.75 167 GLU A O 1
ATOM 1358 N N . GLU A 1 168 ? 12.429 17.232 8.357 1.00 40.44 168 GLU A N 1
ATOM 1359 C CA . GLU A 1 168 ? 12.737 15.880 7.906 1.00 40.44 168 GLU A CA 1
ATOM 1360 C C . GLU A 1 168 ? 12.194 14.921 8.980 1.00 40.44 168 GLU A C 1
ATOM 1362 O O . GLU A 1 168 ? 12.649 14.910 10.127 1.00 40.44 168 GLU A O 1
ATOM 1367 N N . SER A 1 169 ? 11.108 14.214 8.660 1.00 44.22 169 SER A N 1
ATOM 1368 C CA . SER A 1 169 ? 10.570 13.142 9.502 1.00 44.22 169 SER A CA 1
ATOM 1369 C C . SER A 1 169 ? 11.020 11.820 8.902 1.00 44.22 169 SER A C 1
ATOM 1371 O O . SER A 1 169 ? 10.362 11.264 8.025 1.00 44.22 169 SER A O 1
ATOM 1373 N N . THR A 1 170 ? 12.178 11.340 9.345 1.00 36.47 170 THR A N 1
ATOM 1374 C CA . THR A 1 170 ? 12.662 9.999 9.017 1.00 36.47 170 THR A CA 1
ATOM 1375 C C . THR A 1 170 ? 11.914 8.997 9.892 1.00 36.47 170 THR A C 1
ATOM 1377 O O . THR A 1 170 ? 12.133 8.953 11.106 1.00 36.47 170 THR A O 1
ATOM 1380 N N . MET A 1 171 ? 11.020 8.200 9.303 1.00 46.69 171 MET A N 1
ATOM 1381 C CA . MET A 1 171 ? 10.412 7.064 10.001 1.00 46.69 171 MET A CA 1
ATOM 1382 C C . MET A 1 171 ? 11.268 5.826 9.725 1.00 46.69 171 MET A C 1
ATOM 1384 O O . MET A 1 171 ? 11.494 5.451 8.575 1.00 46.69 171 MET A O 1
ATOM 1388 N N . LEU A 1 172 ? 11.820 5.242 10.788 1.00 37.16 172 LEU A N 1
ATOM 1389 C CA . LEU A 1 172 ? 12.696 4.072 10.738 1.00 37.16 172 LEU A CA 1
ATOM 1390 C C . LEU A 1 172 ? 11.932 2.898 11.339 1.00 37.16 172 LEU A C 1
ATOM 1392 O O . LEU A 1 172 ? 11.573 2.943 12.514 1.00 37.16 172 LEU A O 1
ATOM 1396 N N . GLU A 1 173 ? 11.722 1.841 10.566 1.00 48.19 173 GLU A N 1
ATOM 1397 C CA . GLU A 1 173 ? 11.081 0.625 11.038 1.00 48.19 173 GLU A CA 1
ATOM 1398 C C . GLU A 1 173 ? 12.060 -0.544 11.067 1.00 48.19 173 GLU A C 1
ATOM 1400 O O . GLU A 1 173 ? 12.305 -1.247 10.088 1.00 48.19 173 GLU A O 1
ATOM 1405 N N . ASP A 1 174 ? 12.530 -0.848 12.273 1.00 30.47 174 ASP A N 1
ATOM 1406 C CA . ASP A 1 174 ? 12.582 -2.259 12.624 1.00 30.47 174 ASP A CA 1
ATOM 1407 C C . ASP A 1 174 ? 11.131 -2.770 12.616 1.00 30.47 174 ASP A C 1
ATOM 1409 O O . ASP A 1 174 ? 10.376 -2.569 13.584 1.00 30.47 174 ASP A O 1
ATOM 1413 N N . SER A 1 175 ? 10.808 -3.395 11.477 1.00 29.19 175 SER A N 1
ATOM 1414 C CA . SER A 1 175 ? 9.683 -4.295 11.205 1.00 29.19 175 SER A CA 1
ATOM 1415 C C . SER A 1 175 ? 8.405 -3.680 10.613 1.00 29.19 175 SER A C 1
ATOM 1417 O O . SER A 1 175 ? 7.369 -3.722 11.279 1.00 29.19 175 SER A O 1
ATOM 1419 N N . VAL A 1 176 ? 8.429 -3.316 9.316 1.00 35.12 176 VAL A N 1
ATOM 1420 C CA . VAL A 1 176 ? 7.192 -3.342 8.498 1.00 35.12 176 VAL A CA 1
ATOM 1421 C C . VAL A 1 176 ? 6.924 -4.800 8.185 1.00 35.12 176 VAL A C 1
ATOM 1423 O O . VAL A 1 176 ? 7.319 -5.334 7.152 1.00 35.12 176 VAL A O 1
ATOM 1426 N N . SER A 1 177 ? 6.310 -5.495 9.135 1.00 29.62 177 SER A N 1
ATOM 1427 C CA . SER A 1 177 ? 5.715 -6.789 8.823 1.00 29.62 177 SER A CA 1
ATOM 1428 C C . SER A 1 177 ? 4.393 -6.515 8.102 1.00 29.62 177 SER A C 1
ATOM 1430 O O . SER A 1 177 ? 3.563 -5.785 8.648 1.00 29.62 177 SER A O 1
ATOM 1432 N N . PRO A 1 178 ? 4.169 -7.050 6.886 1.00 32.41 178 PRO A N 1
ATOM 1433 C CA . PRO A 1 178 ? 2.875 -6.984 6.220 1.00 32.41 178 PRO A CA 1
ATOM 1434 C C . PRO A 1 178 ? 1.888 -7.879 6.976 1.00 32.41 178 PRO A C 1
ATOM 1436 O O . PRO A 1 178 ? 1.525 -8.968 6.548 1.00 32.41 178 PRO A O 1
ATOM 1439 N N . ALA A 1 179 ? 1.459 -7.431 8.147 1.00 32.59 179 ALA A N 1
ATOM 1440 C CA . ALA A 1 179 ? 0.363 -8.016 8.883 1.00 32.59 179 ALA A CA 1
ATOM 1441 C C . ALA A 1 179 ? -0.840 -7.077 8.737 1.00 32.59 179 ALA A C 1
ATOM 1443 O O . ALA A 1 179 ? -1.028 -6.150 9.515 1.00 32.59 179 ALA A O 1
ATOM 1444 N N . ARG A 1 180 ? -1.657 -7.363 7.713 1.00 37.41 180 ARG A N 1
ATOM 1445 C CA . ARG A 1 180 ? -3.034 -6.865 7.514 1.00 37.41 180 ARG A CA 1
ATOM 1446 C C . ARG A 1 180 ? -3.170 -5.349 7.301 1.00 37.41 180 ARG A C 1
ATOM 1448 O O . ARG A 1 180 ? -3.754 -4.642 8.118 1.00 37.41 180 ARG A O 1
ATOM 1455 N N . ALA A 1 181 ? -2.758 -4.869 6.127 1.00 32.44 181 ALA A N 1
ATOM 1456 C CA . ALA A 1 181 ? -3.335 -3.640 5.579 1.00 32.44 181 ALA A CA 1
ATOM 1457 C C . ALA A 1 181 ? -4.852 -3.848 5.402 1.00 32.44 181 ALA A C 1
ATOM 1459 O O . ALA A 1 181 ? -5.271 -4.784 4.722 1.00 32.44 181 ALA A O 1
ATOM 1460 N N . THR A 1 182 ? -5.677 -3.023 6.052 1.00 41.22 182 THR A N 1
ATOM 1461 C CA . THR A 1 182 ? -7.138 -3.095 5.905 1.00 41.22 182 THR A CA 1
ATOM 1462 C C . THR A 1 182 ? -7.594 -1.998 4.953 1.00 41.22 182 THR A C 1
ATOM 1464 O O . THR A 1 182 ? -7.558 -0.813 5.282 1.00 41.22 182 THR A O 1
ATOM 1467 N N . ILE A 1 183 ? -7.988 -2.411 3.751 1.00 34.62 183 ILE A N 1
ATOM 1468 C CA . ILE A 1 183 ? -8.551 -1.558 2.704 1.00 34.62 183 ILE A CA 1
ATOM 1469 C C . ILE A 1 183 ? -10.054 -1.836 2.673 1.00 34.62 183 ILE A C 1
ATOM 1471 O O . ILE A 1 183 ? -10.464 -2.990 2.573 1.00 34.62 183 ILE A O 1
ATOM 1475 N N . MET A 1 184 ? -10.883 -0.796 2.762 1.00 32.06 184 MET A N 1
ATOM 1476 C CA . MET A 1 184 ? -12.317 -0.913 2.491 1.00 32.06 184 MET A CA 1
ATOM 1477 C C . MET A 1 184 ? -12.607 -0.372 1.093 1.00 32.06 184 MET A C 1
ATOM 1479 O O . MET A 1 184 ? -12.628 0.839 0.881 1.00 32.06 184 MET A O 1
ATOM 1483 N N . GLN A 1 185 ? -12.849 -1.286 0.155 1.00 31.11 185 GLN A N 1
ATOM 1484 C CA . GLN A 1 185 ? -13.438 -0.996 -1.148 1.00 31.11 185 GLN A CA 1
ATOM 1485 C C . GLN A 1 185 ? -14.926 -1.365 -1.099 1.00 31.11 185 GLN A C 1
ATOM 1487 O O . GLN A 1 185 ? -15.312 -2.383 -0.527 1.00 31.11 185 GLN A O 1
ATOM 1492 N N . HIS A 1 186 ? -15.775 -0.511 -1.661 1.00 31.50 186 HIS A N 1
ATOM 1493 C CA . HIS A 1 186 ? -17.195 -0.793 -1.860 1.00 31.50 186 HIS A CA 1
ATOM 1494 C C . HIS A 1 186 ? -17.321 -1.858 -2.963 1.00 31.50 186 HIS A C 1
ATOM 1496 O O . HIS A 1 186 ? -16.988 -1.517 -4.093 1.00 31.50 186 HIS A O 1
ATOM 1502 N N . GLN A 1 187 ? -17.770 -3.096 -2.682 1.00 26.11 187 GLN A N 1
ATOM 1503 C CA . GLN A 1 187 ? -18.514 -3.926 -3.655 1.00 26.11 187 GLN A CA 1
ATOM 1504 C C . GLN A 1 187 ? -19.067 -5.264 -3.117 1.00 26.11 187 GLN A C 1
ATOM 1506 O O . GLN A 1 187 ? -18.711 -5.725 -2.038 1.00 26.11 187 GLN A O 1
ATOM 1511 N N . GLU A 1 188 ? -20.007 -5.804 -3.899 1.00 25.86 188 GLU A N 1
ATOM 1512 C CA . GLU A 1 188 ? -21.121 -6.714 -3.605 1.00 25.86 188 GLU A CA 1
ATOM 1513 C C . GLU A 1 188 ? -20.772 -8.193 -3.330 1.00 25.86 188 GLU A C 1
ATOM 1515 O O . GLU A 1 188 ? -19.768 -8.735 -3.785 1.00 25.86 188 GLU A O 1
ATOM 1520 N N . ASN A 1 189 ? -21.673 -8.854 -2.591 1.00 27.75 189 ASN A N 1
ATOM 1521 C CA . ASN A 1 189 ? -21.574 -10.228 -2.090 1.00 27.75 189 ASN A CA 1
ATOM 1522 C C . ASN A 1 189 ? -21.512 -11.315 -3.180 1.00 27.75 189 ASN A C 1
ATOM 1524 O O . ASN A 1 189 ? -22.407 -11.411 -4.021 1.00 27.75 189 ASN A O 1
ATOM 1528 N N . LYS A 1 190 ? -20.600 -12.282 -3.000 1.00 27.94 190 LYS A N 1
ATOM 1529 C CA . LYS A 1 190 ? -20.850 -13.708 -3.284 1.00 27.94 190 LYS A CA 1
ATOM 1530 C C . LYS A 1 190 ? -20.066 -14.601 -2.313 1.00 27.94 190 LYS A C 1
ATOM 1532 O O . LYS A 1 190 ? -18.897 -14.367 -2.037 1.00 27.94 190 LYS A O 1
ATOM 1537 N N . VAL A 1 191 ? -20.771 -15.590 -1.769 1.00 38.66 191 VAL A N 1
ATOM 1538 C CA . VAL A 1 191 ? -20.384 -16.484 -0.663 1.00 38.66 191 VAL A CA 1
ATOM 1539 C C . VAL A 1 191 ? -19.408 -17.577 -1.127 1.00 38.66 191 VAL A C 1
ATOM 1541 O O . VAL A 1 191 ? -19.599 -18.141 -2.203 1.00 38.66 191 VAL A O 1
ATOM 1544 N N . GLY A 1 192 ? -18.417 -17.923 -0.292 1.00 28.48 192 GLY A N 1
ATOM 1545 C CA . GLY A 1 192 ? -17.521 -19.077 -0.463 1.00 28.48 192 GLY A CA 1
ATOM 1546 C C . GLY A 1 192 ? -16.989 -19.600 0.884 1.00 28.48 192 GLY A C 1
ATOM 1547 O O . GLY A 1 192 ? -16.676 -18.813 1.770 1.00 28.48 192 GLY A O 1
ATOM 1548 N N . HIS A 1 193 ? -16.963 -20.928 1.031 1.00 29.31 193 HIS A N 1
ATOM 1549 C CA . HIS A 1 193 ? -16.825 -21.727 2.261 1.00 29.31 193 HIS A CA 1
ATOM 1550 C C . HIS A 1 193 ? -15.490 -21.622 3.040 1.00 29.31 193 HIS A C 1
ATOM 1552 O O . HIS A 1 193 ? -14.436 -21.341 2.478 1.00 29.31 193 HIS A O 1
ATOM 1558 N N . VAL A 1 194 ? -15.560 -21.934 4.345 1.00 26.11 194 VAL A N 1
ATOM 1559 C CA . VAL A 1 194 ? -14.456 -21.995 5.328 1.00 26.11 194 VAL A CA 1
ATOM 1560 C C . VAL A 1 194 ? -13.855 -23.407 5.386 1.00 26.11 194 VAL A C 1
ATOM 1562 O O . VAL A 1 194 ? -14.604 -24.372 5.504 1.00 26.11 194 VAL A O 1
ATOM 1565 N N . ASN A 1 195 ? -12.521 -23.521 5.380 1.00 31.12 195 ASN A N 1
ATOM 1566 C CA . ASN A 1 195 ? -11.793 -24.726 5.802 1.00 31.12 195 ASN A CA 1
ATOM 1567 C C . ASN A 1 195 ? -11.148 -24.479 7.177 1.00 31.12 195 ASN A C 1
ATOM 1569 O O . ASN A 1 195 ? -10.387 -23.524 7.341 1.00 31.12 195 ASN A O 1
ATOM 1573 N N . GLU A 1 196 ? -11.445 -25.342 8.149 1.00 36.56 196 GLU A N 1
ATOM 1574 C CA . GLU A 1 196 ? -10.784 -25.398 9.458 1.00 36.56 196 GLU A CA 1
ATOM 1575 C C . GLU A 1 196 ? -9.438 -26.134 9.354 1.00 36.56 196 GLU A C 1
ATOM 1577 O O . GLU A 1 196 ? -9.354 -27.227 8.797 1.00 36.56 196 GLU A O 1
ATOM 1582 N N . GLY A 1 197 ? -8.380 -25.543 9.917 1.00 32.94 197 GLY A N 1
ATOM 1583 C CA . GLY A 1 197 ? -7.047 -26.137 10.012 1.00 32.94 197 GLY A CA 1
ATOM 1584 C C . GLY A 1 197 ? -6.443 -25.901 11.395 1.00 32.94 197 GLY A C 1
ATOM 1585 O O . GLY A 1 197 ? -6.283 -24.761 11.825 1.00 32.94 197 GLY A O 1
ATOM 1586 N N . SER A 1 198 ? -6.152 -27.001 12.087 1.00 38.66 198 SER A N 1
ATOM 1587 C CA . SER A 1 198 ? -5.658 -27.094 13.466 1.00 38.66 198 SER A CA 1
ATOM 1588 C C . SER A 1 198 ? -4.234 -26.545 13.641 1.00 38.66 198 SER A C 1
ATOM 1590 O O . SER A 1 198 ? -3.360 -26.786 12.808 1.00 38.66 198 SER A O 1
ATOM 1592 N N . VAL A 1 199 ? -3.986 -25.841 14.752 1.00 34.28 199 VAL A N 1
ATOM 1593 C CA . VAL A 1 199 ? -2.680 -25.267 15.121 1.00 34.28 199 VAL A CA 1
ATOM 1594 C C . VAL A 1 199 ? -2.048 -26.127 16.216 1.00 34.28 199 VAL A C 1
ATOM 1596 O O . VAL A 1 199 ? -2.368 -25.985 17.394 1.00 34.28 199 VAL A O 1
ATOM 1599 N N . ALA A 1 200 ? -1.134 -27.018 15.839 1.00 33.22 200 ALA A N 1
ATOM 1600 C CA . ALA A 1 200 ? -0.248 -27.704 16.775 1.00 33.22 200 ALA A CA 1
ATOM 1601 C C . ALA A 1 200 ? 1.190 -27.625 16.250 1.00 33.22 200 ALA A C 1
ATOM 1603 O O . ALA A 1 200 ? 1.486 -28.086 15.151 1.00 33.22 200 ALA A O 1
ATOM 1604 N N . ILE A 1 201 ? 2.077 -27.011 17.034 1.00 39.75 201 ILE A N 1
ATOM 1605 C CA . ILE A 1 201 ? 3.516 -26.920 16.761 1.00 39.75 201 ILE A CA 1
ATOM 1606 C C . ILE A 1 201 ? 4.200 -28.067 17.527 1.00 39.75 201 ILE A C 1
ATOM 1608 O O . ILE A 1 201 ? 4.094 -28.086 18.755 1.00 39.75 201 ILE A O 1
ATOM 1612 N N . PRO A 1 202 ? 4.904 -29.014 16.878 1.00 34.47 202 PRO A N 1
ATOM 1613 C CA . PRO A 1 202 ? 5.681 -30.025 17.590 1.00 34.47 202 PRO A CA 1
ATOM 1614 C C . PRO A 1 202 ? 6.987 -29.446 18.150 1.00 34.47 202 PRO A C 1
ATOM 1616 O O . PRO A 1 202 ? 7.749 -28.780 17.447 1.00 34.47 202 PRO A O 1
ATOM 1619 N N . ALA A 1 203 ? 7.253 -29.741 19.422 1.00 32.09 203 ALA A N 1
ATOM 1620 C CA . ALA A 1 203 ? 8.512 -29.471 20.101 1.00 32.09 203 ALA A CA 1
ATOM 1621 C C . ALA A 1 203 ? 9.641 -30.352 19.535 1.00 32.09 203 ALA A C 1
ATOM 1623 O O . ALA A 1 203 ? 9.504 -31.571 19.437 1.00 32.09 203 ALA A O 1
ATOM 1624 N N . VAL A 1 204 ? 10.778 -29.741 19.200 1.00 33.22 204 VAL A N 1
ATOM 1625 C CA . VAL A 1 204 ? 11.993 -30.454 18.785 1.00 33.22 204 VAL A CA 1
ATOM 1626 C C . VAL A 1 204 ? 12.751 -30.888 20.042 1.00 33.22 204 VAL A C 1
ATOM 1628 O O . VAL A 1 204 ? 13.440 -30.083 20.665 1.00 33.22 204 VAL A O 1
ATOM 1631 N N . MET A 1 205 ? 12.622 -32.161 20.423 1.00 32.12 205 MET A N 1
ATOM 1632 C CA . MET A 1 205 ? 13.519 -32.798 21.390 1.00 32.12 205 MET A CA 1
ATOM 1633 C C . MET A 1 205 ? 14.798 -33.224 20.670 1.00 32.12 205 MET A C 1
ATOM 1635 O O . MET A 1 205 ? 14.755 -34.009 19.725 1.00 32.12 205 MET A O 1
ATOM 1639 N N . ARG A 1 206 ? 15.943 -32.696 21.107 1.00 34.69 206 ARG A N 1
ATOM 1640 C CA . ARG A 1 206 ? 17.259 -33.154 20.657 1.00 34.69 206 ARG A CA 1
ATOM 1641 C C . ARG A 1 206 ? 17.751 -34.199 21.661 1.00 34.69 206 ARG A C 1
ATOM 1643 O O . ARG A 1 206 ? 17.839 -33.905 22.850 1.00 34.69 206 ARG A O 1
ATOM 1650 N N . ALA A 1 207 ? 17.999 -35.415 21.180 1.00 34.84 207 ALA A N 1
ATOM 1651 C CA . ALA A 1 207 ? 18.515 -36.520 21.977 1.00 34.84 207 ALA A CA 1
ATOM 1652 C C . ALA A 1 207 ? 19.943 -36.224 22.467 1.00 34.84 207 ALA A C 1
ATOM 1654 O O . ALA A 1 207 ? 20.747 -35.639 21.741 1.00 34.84 207 ALA A O 1
ATOM 1655 N N . HIS A 1 208 ? 20.215 -36.621 23.708 1.00 32.97 208 HIS A N 1
ATOM 1656 C CA . HIS A 1 208 ? 21.500 -36.525 24.391 1.00 32.97 208 HIS A CA 1
ATOM 1657 C C . HIS A 1 208 ? 22.176 -37.898 24.361 1.00 32.97 208 HIS A C 1
ATOM 1659 O O . HIS A 1 208 ? 21.516 -38.896 24.647 1.00 32.97 208 HIS A O 1
ATOM 1665 N N . ASP A 1 209 ? 23.476 -37.937 24.080 1.00 32.84 209 ASP A N 1
ATOM 1666 C CA . ASP A 1 209 ? 24.338 -39.082 24.369 1.00 32.84 209 ASP A CA 1
ATOM 1667 C C . ASP A 1 209 ? 25.712 -38.573 24.836 1.00 32.84 209 ASP A C 1
ATOM 1669 O O . ASP A 1 209 ? 26.231 -37.603 24.285 1.00 32.84 209 ASP A O 1
ATOM 1673 N N . GLY A 1 210 ? 26.268 -39.218 25.863 1.00 34.84 210 GLY A N 1
ATOM 1674 C CA . GLY A 1 210 ? 27.633 -38.989 26.358 1.00 34.84 210 GLY A CA 1
ATOM 1675 C C . GLY A 1 210 ? 27.788 -38.015 27.535 1.00 34.84 210 GLY A C 1
ATOM 1676 O O . GLY A 1 210 ? 27.463 -36.835 27.449 1.00 34.84 210 GLY A O 1
ATOM 1677 N N . ALA A 1 211 ? 28.312 -38.532 28.647 1.00 37.38 211 ALA A N 1
ATOM 1678 C CA . ALA A 1 211 ? 28.636 -37.812 29.877 1.00 37.38 211 ALA A CA 1
ATOM 1679 C C . ALA A 1 211 ? 30.007 -37.125 29.798 1.00 37.38 211 ALA A C 1
ATOM 1681 O O . ALA A 1 211 ? 30.947 -37.781 29.372 1.00 37.38 211 ALA A O 1
ATOM 1682 N N . GLU A 1 212 ? 30.140 -35.894 30.314 1.00 34.78 212 GLU A N 1
ATOM 1683 C CA . GLU A 1 212 ? 31.407 -35.356 30.840 1.00 34.78 212 GLU A CA 1
ATOM 1684 C C . GLU A 1 212 ? 31.203 -34.276 31.923 1.00 34.78 212 GLU A C 1
ATOM 1686 O O . GLU A 1 212 ? 30.125 -33.717 32.119 1.00 34.78 212 GLU A O 1
ATOM 1691 N N . SER A 1 213 ? 32.282 -34.082 32.676 1.00 33.94 213 SER A N 1
ATOM 1692 C CA . SER A 1 213 ? 32.441 -33.515 34.014 1.00 33.94 213 SER A CA 1
ATOM 1693 C C . SER A 1 213 ? 32.076 -32.040 34.207 1.00 33.94 213 SER A C 1
ATOM 1695 O O . SER A 1 213 ? 32.382 -31.178 33.386 1.00 33.94 213 SER A O 1
ATOM 1697 N N . TYR A 1 214 ? 31.548 -31.743 35.398 1.00 33.06 214 TYR A N 1
ATOM 1698 C CA . TYR A 1 214 ? 31.374 -30.391 35.924 1.00 33.06 214 TYR A CA 1
ATOM 1699 C C . TYR A 1 214 ? 32.718 -29.651 36.039 1.00 33.06 214 TYR A C 1
ATOM 1701 O O . TYR A 1 214 ? 33.596 -30.062 36.796 1.00 33.06 214 TYR A O 1
ATOM 1709 N N . SER A 1 215 ? 32.840 -28.526 35.329 1.00 38.00 215 SER A N 1
ATOM 1710 C CA . SER A 1 215 ? 33.929 -27.555 35.470 1.00 38.00 215 SER A CA 1
ATOM 1711 C C . SER A 1 215 ? 33.353 -26.190 35.849 1.00 38.00 215 SER A C 1
ATOM 1713 O O . SER A 1 215 ? 32.528 -25.616 35.136 1.00 38.00 215 SER A O 1
ATOM 1715 N N . THR A 1 216 ? 33.761 -25.691 37.012 1.00 40.38 216 THR A N 1
ATOM 1716 C CA . THR A 1 216 ? 33.359 -24.396 37.566 1.00 40.38 216 THR A CA 1
ATOM 1717 C C . THR A 1 216 ? 34.213 -23.294 36.930 1.00 40.38 216 THR A C 1
ATOM 1719 O O . THR A 1 216 ? 35.378 -23.133 37.284 1.00 40.38 216 THR A O 1
ATOM 1722 N N . GLY A 1 217 ? 33.648 -22.547 35.977 1.00 31.39 217 GLY A N 1
ATOM 1723 C CA . GLY A 1 217 ? 34.325 -21.458 35.262 1.00 31.39 217 GLY A CA 1
ATOM 1724 C C . GLY A 1 217 ? 33.967 -20.066 35.791 1.00 31.39 217 GLY A C 1
ATOM 1725 O O . GLY A 1 217 ? 32.798 -19.697 35.881 1.00 31.39 217 GLY A O 1
ATOM 1726 N N . THR A 1 218 ? 34.994 -19.295 36.131 1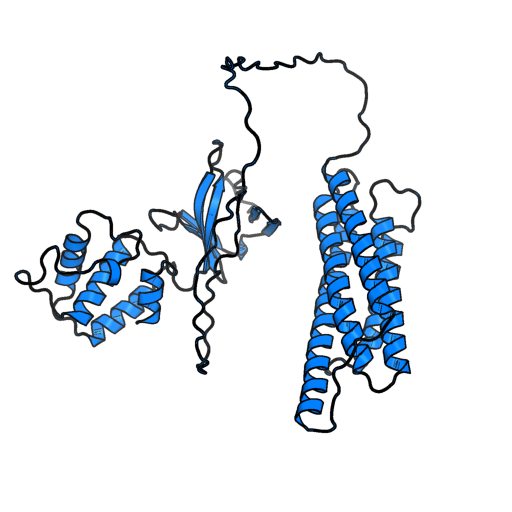.00 36.97 218 THR A N 1
ATOM 1727 C CA . THR A 1 218 ? 34.984 -17.890 36.556 1.00 36.97 218 THR A CA 1
ATOM 1728 C C . THR A 1 218 ? 34.742 -16.931 35.377 1.00 36.97 218 THR A C 1
ATOM 1730 O O . THR A 1 218 ? 35.198 -17.169 34.262 1.00 36.97 218 THR A O 1
ATOM 1733 N N . MET A 1 219 ? 34.025 -15.822 35.611 1.00 32.91 219 MET A N 1
ATOM 1734 C CA . MET A 1 219 ? 33.763 -14.784 34.597 1.00 32.91 219 MET A CA 1
ATOM 1735 C C . MET A 1 219 ? 35.023 -13.955 34.279 1.00 32.91 219 MET A C 1
ATOM 1737 O O . MET A 1 219 ? 35.612 -13.405 35.214 1.00 32.91 219 MET A O 1
ATOM 1741 N N . PRO A 1 220 ? 35.395 -13.741 33.001 1.00 35.97 220 PRO A N 1
ATOM 1742 C CA . PRO A 1 220 ? 36.294 -12.661 32.628 1.00 35.97 220 PRO A CA 1
ATOM 1743 C C . PRO A 1 220 ? 35.541 -11.331 32.471 1.00 35.97 220 PRO A C 1
ATOM 1745 O O . PRO A 1 220 ? 34.368 -11.264 32.104 1.00 35.97 220 PRO A O 1
ATOM 1748 N N . ARG A 1 221 ? 36.262 -10.259 32.789 1.00 31.36 221 ARG A N 1
ATOM 1749 C CA . ARG A 1 221 ? 35.823 -8.863 32.864 1.00 31.36 221 ARG A CA 1
ATOM 1750 C C . ARG A 1 221 ? 35.767 -8.210 31.476 1.00 31.36 221 ARG A C 1
ATOM 1752 O O . ARG A 1 221 ? 36.607 -8.479 30.628 1.00 31.36 221 ARG A O 1
ATOM 1759 N N . ALA A 1 222 ? 34.807 -7.304 31.286 1.00 27.33 222 ALA A N 1
ATOM 1760 C CA . ALA A 1 222 ? 34.671 -6.481 30.085 1.00 27.33 222 ALA A CA 1
ATOM 1761 C C . ALA A 1 222 ? 35.861 -5.515 29.912 1.00 27.33 222 ALA A C 1
ATOM 1763 O O . ALA A 1 222 ? 36.143 -4.710 30.805 1.00 27.33 222 ALA A O 1
ATOM 1764 N N . GLU A 1 223 ? 36.521 -5.566 28.753 1.00 26.75 223 GLU A N 1
ATOM 1765 C CA . GLU A 1 223 ? 37.502 -4.569 28.316 1.00 26.75 223 GLU A CA 1
ATOM 1766 C C . GLU A 1 223 ? 36.860 -3.594 27.323 1.00 26.75 223 GLU A C 1
ATOM 1768 O O . GLU A 1 223 ? 36.332 -3.978 26.280 1.00 26.75 223 GLU A O 1
ATOM 1773 N N . TYR A 1 224 ? 36.912 -2.307 27.664 1.00 29.62 224 TYR A N 1
ATOM 1774 C CA . TYR A 1 224 ? 36.581 -1.211 26.763 1.00 29.62 224 TYR A CA 1
ATOM 1775 C C . TYR A 1 224 ? 37.838 -0.843 25.971 1.00 29.62 224 TYR A C 1
ATOM 1777 O O . TYR A 1 224 ? 38.746 -0.204 26.505 1.00 29.62 224 TYR A O 1
ATOM 1785 N N . ALA A 1 225 ? 37.894 -1.219 24.694 1.00 23.55 225 ALA A N 1
ATOM 1786 C CA . ALA A 1 225 ? 38.940 -0.748 23.795 1.00 23.55 225 ALA A CA 1
ATOM 1787 C C . ALA A 1 225 ? 38.679 0.721 23.417 1.00 23.55 225 ALA A C 1
ATOM 1789 O O . ALA A 1 225 ? 37.791 1.042 22.629 1.00 23.55 225 ALA A O 1
ATOM 1790 N N . THR A 1 226 ? 39.472 1.621 23.997 1.00 28.75 226 THR A N 1
ATOM 1791 C CA . THR A 1 226 ? 39.620 3.007 23.542 1.00 28.75 226 THR A CA 1
ATOM 1792 C C . THR A 1 226 ? 40.676 3.017 22.441 1.00 28.75 226 THR A C 1
ATOM 1794 O O . THR A 1 226 ? 41.863 2.908 22.738 1.00 28.75 226 THR A O 1
ATOM 1797 N N . ILE A 1 227 ? 40.279 3.140 21.173 1.00 30.84 227 ILE A N 1
ATOM 1798 C CA . ILE A 1 227 ? 41.237 3.353 20.079 1.00 30.84 227 ILE A CA 1
ATOM 1799 C C . ILE A 1 227 ? 41.396 4.857 19.871 1.00 30.84 227 ILE A C 1
ATOM 1801 O O . ILE A 1 227 ? 40.522 5.543 19.347 1.00 30.84 227 ILE A O 1
ATOM 1805 N N . ARG A 1 228 ? 42.545 5.359 20.322 1.00 28.61 228 ARG A N 1
ATOM 1806 C CA . ARG A 1 228 ? 43.057 6.704 20.071 1.00 28.61 228 ARG A CA 1
ATOM 1807 C C . ARG A 1 228 ? 43.970 6.605 18.844 1.00 28.61 228 ARG A C 1
ATOM 1809 O O . ARG A 1 228 ? 45.050 6.035 18.943 1.00 28.61 228 ARG A O 1
ATOM 1816 N N . GLY A 1 229 ? 43.521 7.104 17.693 1.00 30.84 229 GLY A N 1
ATOM 1817 C CA . GLY A 1 229 ? 44.295 7.134 16.447 1.00 30.84 229 GLY A CA 1
ATOM 1818 C C . GLY A 1 229 ? 44.776 8.548 16.135 1.00 30.84 229 GLY A C 1
ATOM 1819 O O . GLY A 1 229 ? 43.969 9.468 16.045 1.00 30.84 229 GLY A O 1
ATOM 1820 N N . GLN A 1 230 ? 46.093 8.708 16.027 1.00 33.88 230 GLN A N 1
ATOM 1821 C CA . GLN A 1 230 ? 46.798 9.945 15.700 1.00 33.88 230 GLN A CA 1
ATOM 1822 C C . GLN A 1 230 ? 46.416 10.517 14.330 1.00 33.88 230 GLN A C 1
ATOM 1824 O O . GLN A 1 230 ? 46.188 9.802 13.359 1.00 33.88 230 GLN A O 1
ATOM 1829 N N . ILE A 1 231 ? 46.425 11.846 14.287 1.00 31.45 231 ILE A N 1
ATOM 1830 C CA . ILE A 1 231 ? 46.258 12.694 13.114 1.00 31.45 231 ILE A CA 1
ATOM 1831 C C . ILE A 1 231 ? 47.547 12.604 12.284 1.00 31.45 231 ILE A C 1
ATOM 1833 O O . ILE A 1 231 ? 48.588 13.087 12.724 1.00 31.45 231 ILE A O 1
ATOM 1837 N N . HIS A 1 232 ? 47.474 12.024 11.086 1.00 30.94 232 HIS A N 1
ATOM 1838 C CA . HIS A 1 232 ? 48.461 12.232 10.027 1.00 30.94 232 HIS A CA 1
ATOM 1839 C C . HIS A 1 232 ? 47.742 12.752 8.778 1.00 30.94 232 HIS A C 1
ATOM 1841 O O . HIS A 1 232 ? 46.863 12.094 8.226 1.00 30.94 232 HIS A O 1
ATOM 1847 N N . SER A 1 233 ? 48.112 13.966 8.372 1.00 37.56 233 SER A N 1
ATOM 1848 C CA . SER A 1 233 ? 47.735 14.581 7.101 1.00 37.56 233 SER A CA 1
ATOM 1849 C C . SER A 1 233 ? 48.414 13.882 5.919 1.00 37.56 233 SER A C 1
ATOM 1851 O O . SER A 1 233 ? 49.547 13.424 6.040 1.00 37.56 233 SER A O 1
ATOM 1853 N N . ALA A 1 234 ? 47.737 13.946 4.766 1.00 29.88 234 ALA A N 1
ATOM 1854 C CA . ALA A 1 234 ? 48.219 13.665 3.407 1.00 29.88 234 ALA A CA 1
ATOM 1855 C C . ALA A 1 234 ? 48.212 12.197 2.923 1.00 29.88 234 ALA A C 1
ATOM 1857 O O . ALA A 1 234 ? 49.246 11.627 2.586 1.00 29.88 234 ALA A O 1
ATOM 1858 N N . HIS A 1 235 ? 47.013 11.628 2.748 1.00 35.62 235 HIS A N 1
ATOM 1859 C CA . HIS A 1 235 ? 46.744 10.697 1.644 1.00 35.62 235 HIS A CA 1
ATOM 1860 C C . HIS A 1 235 ? 45.247 10.707 1.298 1.00 35.62 235 HIS A C 1
ATOM 1862 O O . HIS A 1 235 ? 44.399 10.532 2.170 1.00 35.62 235 HIS A O 1
ATOM 1868 N N . MET A 1 236 ? 44.923 10.970 0.034 1.00 32.62 236 MET A N 1
ATOM 1869 C CA . MET A 1 236 ? 43.561 10.944 -0.508 1.00 32.62 236 MET A CA 1
ATOM 1870 C C . MET A 1 236 ? 43.087 9.476 -0.541 1.00 32.62 236 MET A C 1
ATOM 1872 O O . MET A 1 236 ? 43.804 8.649 -1.108 1.00 32.62 236 MET A O 1
ATOM 1876 N N . PRO A 1 237 ? 41.949 9.093 0.070 1.00 33.69 237 PRO A N 1
ATOM 1877 C CA . PRO A 1 237 ? 41.464 7.723 -0.045 1.00 33.69 237 PRO A CA 1
ATOM 1878 C C . PRO A 1 237 ? 40.879 7.490 -1.451 1.00 33.69 237 PRO A C 1
ATOM 1880 O O . PRO A 1 237 ? 40.310 8.419 -2.032 1.00 33.69 237 PRO A O 1
ATOM 1883 N N . PRO A 1 238 ? 40.991 6.272 -2.013 1.00 47.62 238 PRO A N 1
ATOM 1884 C CA . PRO A 1 238 ? 40.381 5.950 -3.294 1.00 47.62 238 PRO A CA 1
ATOM 1885 C C . PRO A 1 238 ? 38.856 6.063 -3.188 1.00 47.62 238 PRO A C 1
ATOM 1887 O O . PRO A 1 238 ? 38.244 5.663 -2.196 1.00 47.62 238 PRO A O 1
ATOM 1890 N N . ILE A 1 239 ? 38.263 6.631 -4.233 1.00 50.09 239 ILE A N 1
ATOM 1891 C CA . ILE A 1 239 ? 36.833 6.881 -4.412 1.00 50.09 239 ILE A CA 1
ATOM 1892 C C . ILE A 1 239 ? 36.095 5.534 -4.465 1.00 50.09 239 ILE A C 1
ATOM 1894 O O . ILE A 1 239 ? 35.908 4.958 -5.530 1.00 50.09 239 ILE A O 1
ATOM 1898 N N . ASN A 1 240 ? 35.699 4.991 -3.317 1.00 55.38 240 ASN A N 1
ATOM 1899 C CA . ASN A 1 240 ? 34.694 3.934 -3.269 1.00 55.38 240 ASN A CA 1
ATOM 1900 C C . ASN A 1 240 ? 33.797 4.165 -2.054 1.00 55.38 240 ASN A C 1
ATOM 1902 O O . ASN A 1 240 ? 34.046 3.683 -0.947 1.00 55.38 240 ASN A O 1
ATOM 1906 N N . THR A 1 241 ? 32.787 5.005 -2.250 1.00 67.12 241 THR A N 1
ATOM 1907 C CA . THR A 1 241 ? 31.792 5.312 -1.220 1.00 67.12 241 THR A CA 1
ATOM 1908 C C . THR A 1 241 ? 30.927 4.075 -0.943 1.00 67.12 241 THR A C 1
ATOM 1910 O O . THR A 1 241 ? 30.692 3.253 -1.827 1.00 67.12 241 THR A O 1
ATOM 1913 N N . GLN A 1 242 ? 30.399 3.933 0.278 1.00 70.81 242 GLN A N 1
ATOM 1914 C CA . GLN A 1 242 ? 29.496 2.828 0.648 1.00 70.81 242 GLN A CA 1
ATOM 1915 C C . GLN A 1 242 ? 28.304 2.679 -0.326 1.00 70.81 242 GLN A C 1
ATOM 1917 O O . GLN A 1 242 ? 27.827 1.571 -0.568 1.00 70.81 242 GLN A O 1
ATOM 1922 N N . ALA A 1 243 ? 27.858 3.786 -0.929 1.00 70.56 243 ALA A N 1
ATOM 1923 C CA . ALA A 1 243 ? 26.815 3.807 -1.953 1.00 70.56 243 ALA A CA 1
ATOM 1924 C C . ALA A 1 243 ? 27.265 3.190 -3.293 1.00 70.56 243 ALA A C 1
ATOM 1926 O O . ALA A 1 243 ? 26.493 2.463 -3.914 1.00 70.56 243 ALA A O 1
ATOM 1927 N N . GLN A 1 244 ? 28.513 3.412 -3.720 1.00 74.62 244 GLN A N 1
ATOM 1928 C CA . GLN A 1 244 ? 29.079 2.792 -4.928 1.00 74.62 244 GLN A CA 1
ATOM 1929 C C . GLN A 1 244 ? 29.283 1.280 -4.748 1.00 74.62 244 GLN A C 1
ATOM 1931 O O . GLN A 1 244 ? 28.994 0.509 -5.663 1.00 74.62 244 GLN A O 1
ATOM 1936 N N . GLN A 1 245 ? 29.674 0.830 -3.551 1.00 77.38 245 GLN A N 1
ATOM 1937 C CA . GLN A 1 245 ? 29.733 -0.603 -3.228 1.00 77.38 245 GLN A CA 1
ATOM 1938 C C . GLN A 1 245 ? 28.347 -1.264 -3.261 1.00 77.38 245 GLN A C 1
ATOM 1940 O O . GLN A 1 245 ? 28.193 -2.349 -3.824 1.00 77.38 245 GLN A O 1
ATOM 1945 N N . ALA A 1 246 ? 27.325 -0.605 -2.702 1.00 80.12 246 ALA A N 1
ATOM 1946 C CA . ALA A 1 246 ? 25.947 -1.091 -2.757 1.00 80.12 246 ALA A CA 1
ATOM 1947 C C . ALA A 1 246 ? 25.417 -1.157 -4.201 1.00 80.12 246 ALA A C 1
ATOM 1949 O O . ALA A 1 246 ? 24.791 -2.146 -4.583 1.00 80.12 246 ALA A O 1
ATOM 1950 N N . LEU A 1 247 ? 25.722 -0.149 -5.027 1.00 83.44 247 LEU A N 1
ATOM 1951 C CA . LEU A 1 247 ? 25.383 -0.148 -6.449 1.00 83.44 247 LEU A CA 1
ATOM 1952 C C . LEU A 1 247 ? 26.035 -1.321 -7.191 1.00 83.44 247 LEU A C 1
ATOM 1954 O O . LEU A 1 247 ? 25.345 -2.025 -7.922 1.00 83.44 247 LEU A O 1
ATOM 1958 N N . MET A 1 248 ? 27.325 -1.583 -6.967 1.00 83.75 248 MET A N 1
ATOM 1959 C CA . MET A 1 248 ? 28.014 -2.731 -7.570 1.00 83.75 248 MET A CA 1
ATOM 1960 C C . MET A 1 248 ? 27.377 -4.073 -7.179 1.00 83.75 248 MET A C 1
ATOM 1962 O O . MET A 1 248 ? 27.267 -4.971 -8.019 1.00 83.75 248 MET A O 1
ATOM 1966 N N . GLY A 1 249 ? 26.904 -4.202 -5.935 1.00 85.25 249 GLY A N 1
ATOM 1967 C CA . GLY A 1 249 ? 26.135 -5.365 -5.483 1.00 85.25 249 GLY A CA 1
ATOM 1968 C C . GLY A 1 249 ? 24.799 -5.514 -6.219 1.00 85.25 249 GLY A C 1
ATOM 1969 O O . GLY A 1 249 ? 24.477 -6.600 -6.702 1.00 85.25 249 GLY A O 1
ATOM 1970 N N . ASN A 1 250 ? 24.058 -4.415 -6.378 1.00 87.25 250 ASN A N 1
ATOM 1971 C CA . ASN A 1 250 ? 22.782 -4.400 -7.099 1.00 87.25 250 ASN A CA 1
ATOM 1972 C C . ASN A 1 250 ? 22.959 -4.704 -8.591 1.00 87.25 250 ASN A C 1
ATOM 1974 O O . ASN A 1 250 ? 22.202 -5.495 -9.142 1.00 87.25 250 ASN A O 1
ATOM 1978 N N . ILE A 1 251 ? 23.984 -4.135 -9.231 1.00 87.69 251 ILE A N 1
ATOM 1979 C CA . ILE A 1 251 ? 24.342 -4.414 -10.627 1.00 87.69 251 ILE A CA 1
ATOM 1980 C C . ILE A 1 251 ? 24.681 -5.900 -10.805 1.00 87.69 251 ILE A C 1
ATOM 1982 O O . ILE A 1 251 ? 24.169 -6.538 -11.721 1.00 87.69 251 ILE A O 1
ATOM 1986 N N . SER A 1 252 ? 25.480 -6.482 -9.904 1.00 88.50 252 SER A N 1
ATOM 1987 C CA . SER A 1 252 ? 25.842 -7.909 -9.957 1.00 88.50 252 SER A CA 1
ATOM 1988 C C . SER A 1 252 ? 24.623 -8.826 -9.793 1.00 88.50 252 SER A C 1
ATOM 1990 O O . SER A 1 252 ? 24.464 -9.791 -10.537 1.00 88.50 252 SER A O 1
ATOM 1992 N N . SER A 1 253 ? 23.725 -8.502 -8.856 1.00 88.81 253 SER A N 1
ATOM 1993 C CA . SER A 1 253 ? 22.444 -9.206 -8.697 1.00 88.81 253 SER A CA 1
ATOM 1994 C C . SER A 1 253 ? 21.548 -9.053 -9.936 1.00 88.81 253 SER A C 1
ATOM 1996 O O . SER A 1 253 ? 20.899 -10.008 -10.373 1.00 88.81 253 SER A O 1
ATOM 1998 N N . GLY A 1 254 ? 21.561 -7.860 -10.538 1.00 89.81 254 GLY A N 1
ATOM 1999 C CA . GLY A 1 254 ? 20.871 -7.552 -11.784 1.00 89.81 254 GLY A CA 1
ATOM 2000 C C . GLY A 1 254 ? 21.336 -8.444 -12.931 1.00 89.81 254 GLY A C 1
ATOM 2001 O O . GLY A 1 254 ? 20.500 -9.080 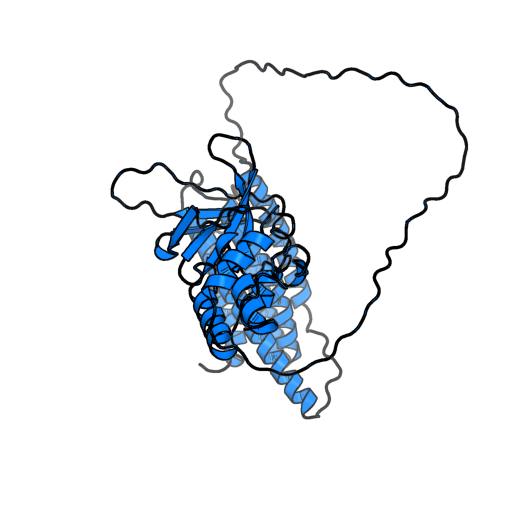-13.564 1.00 89.81 254 GLY A O 1
ATOM 2002 N N . PHE A 1 255 ? 22.650 -8.588 -13.136 1.00 90.62 255 PHE A N 1
ATOM 2003 C CA . PHE A 1 255 ? 23.206 -9.496 -14.148 1.00 90.62 255 PHE A CA 1
ATOM 2004 C C . PHE A 1 255 ? 22.757 -10.945 -13.958 1.00 90.62 255 PHE A C 1
ATOM 2006 O O . PHE A 1 255 ? 22.347 -11.583 -14.924 1.00 90.62 255 PHE A O 1
ATOM 2013 N N . ASN A 1 256 ? 22.781 -11.457 -12.725 1.00 90.75 256 ASN A N 1
ATOM 2014 C CA . ASN A 1 256 ? 22.329 -12.823 -12.448 1.00 90.75 256 ASN A CA 1
ATOM 2015 C C . ASN A 1 256 ? 20.847 -13.011 -12.802 1.00 90.75 256 ASN A C 1
ATOM 2017 O O . ASN A 1 256 ? 20.470 -14.025 -13.385 1.00 90.75 256 ASN A O 1
ATOM 2021 N N . SER A 1 257 ? 20.016 -12.014 -12.490 1.00 91.38 257 SER A N 1
ATOM 2022 C CA . SER A 1 257 ? 18.580 -12.036 -12.791 1.00 91.38 257 SER A CA 1
ATOM 2023 C C . SER A 1 257 ? 18.313 -11.948 -14.298 1.00 91.38 257 SER A C 1
ATOM 2025 O O . SER A 1 257 ? 17.495 -12.700 -14.820 1.00 91.38 257 SER A O 1
ATOM 2027 N N . ILE A 1 258 ? 19.047 -11.088 -15.017 1.00 91.06 258 ILE A N 1
ATOM 2028 C CA . ILE A 1 258 ? 18.961 -10.967 -16.481 1.00 91.06 258 ILE A CA 1
ATOM 2029 C C . ILE A 1 258 ? 19.404 -12.269 -17.153 1.00 91.06 258 ILE A C 1
ATOM 2031 O O . ILE A 1 258 ? 18.714 -12.761 -18.040 1.00 91.06 258 ILE A O 1
ATOM 2035 N N . SER A 1 259 ? 20.512 -12.863 -16.705 1.00 90.81 259 SER A N 1
ATOM 2036 C CA . SER A 1 259 ? 21.015 -14.127 -17.248 1.00 90.81 259 SER A CA 1
ATOM 2037 C C . SER A 1 259 ? 20.024 -15.274 -17.023 1.00 90.81 259 SER A C 1
ATOM 2039 O O . SER A 1 259 ? 19.750 -16.045 -17.944 1.00 90.81 259 SER A O 1
ATOM 2041 N N . ALA A 1 260 ? 19.404 -15.340 -15.840 1.00 89.94 260 ALA A N 1
ATOM 2042 C CA . ALA A 1 260 ? 18.331 -16.290 -15.564 1.00 89.94 260 ALA A CA 1
ATOM 2043 C C . ALA A 1 260 ? 17.109 -16.053 -16.471 1.00 89.94 260 ALA A C 1
ATOM 2045 O O . ALA A 1 260 ? 16.583 -16.999 -17.054 1.00 89.94 260 ALA A O 1
ATOM 2046 N N . ALA A 1 261 ? 16.688 -14.798 -16.655 1.00 91.38 261 ALA A N 1
ATOM 2047 C CA . ALA A 1 261 ? 15.582 -14.453 -17.545 1.00 91.38 261 ALA A CA 1
ATOM 2048 C C . ALA A 1 261 ? 15.880 -14.797 -19.018 1.00 91.38 261 ALA A C 1
ATOM 2050 O O . ALA A 1 261 ? 15.000 -15.295 -19.717 1.00 91.38 261 ALA A O 1
ATOM 2051 N N . GLN A 1 262 ? 17.116 -14.597 -19.486 1.00 91.12 262 GLN A N 1
ATOM 2052 C CA . GLN A 1 262 ? 17.553 -14.991 -20.830 1.00 91.12 262 GLN A CA 1
ATOM 2053 C C . GLN A 1 262 ? 17.534 -16.509 -21.025 1.00 91.12 262 GLN A C 1
ATOM 2055 O O . GLN A 1 262 ? 17.097 -16.975 -22.077 1.00 91.12 262 GLN A O 1
ATOM 2060 N N . ALA A 1 263 ? 17.971 -17.275 -20.021 1.00 90.06 263 ALA A N 1
ATOM 2061 C CA . ALA A 1 263 ? 17.904 -18.733 -20.055 1.00 90.06 263 ALA A CA 1
ATOM 2062 C C . ALA A 1 263 ? 16.449 -19.227 -20.110 1.00 90.06 263 ALA A C 1
ATOM 2064 O O . ALA A 1 263 ? 16.120 -20.110 -20.902 1.00 90.06 263 ALA A O 1
ATOM 2065 N N . GLU A 1 264 ? 15.559 -18.608 -19.329 1.00 88.44 264 GLU A N 1
ATOM 2066 C CA . GLU A 1 264 ? 14.126 -18.909 -19.345 1.00 88.44 264 GLU A CA 1
ATOM 2067 C C . GLU A 1 264 ? 13.504 -18.683 -20.731 1.00 88.44 264 GLU A C 1
ATOM 2069 O O . GLU A 1 264 ? 12.754 -19.538 -21.207 1.00 88.44 264 GLU A O 1
ATOM 2074 N N . LEU A 1 265 ? 13.856 -17.588 -21.411 1.00 92.12 265 LEU A N 1
ATOM 2075 C CA . LEU A 1 265 ? 13.373 -17.246 -22.758 1.00 92.12 265 LEU A CA 1
ATOM 2076 C C . LEU A 1 265 ? 13.889 -18.177 -23.872 1.00 92.12 265 LEU A C 1
ATOM 2078 O O . LEU A 1 265 ? 13.478 -18.030 -25.021 1.00 92.12 265 LEU A O 1
ATOM 2082 N N . GLY A 1 266 ? 14.772 -19.134 -23.565 1.00 87.69 266 GLY A N 1
ATOM 2083 C CA . GLY A 1 266 ? 15.265 -20.119 -24.533 1.00 87.69 266 GLY A CA 1
ATOM 2084 C C . GLY A 1 266 ? 14.255 -21.214 -24.897 1.00 87.69 266 GLY A C 1
ATOM 2085 O O . GLY A 1 266 ? 14.510 -22.003 -25.801 1.00 87.69 266 GLY A O 1
ATOM 2086 N N . SER A 1 267 ? 13.122 -21.294 -24.196 1.00 86.56 267 SER A N 1
ATOM 2087 C CA . SER A 1 267 ? 12.069 -22.281 -24.453 1.00 86.56 267 SER A CA 1
ATOM 2088 C C . SER A 1 267 ? 10.682 -21.707 -24.180 1.00 86.56 267 SER A C 1
ATOM 2090 O O . SER A 1 267 ? 10.519 -20.765 -23.403 1.00 86.56 267 SER A O 1
ATOM 2092 N N . ARG A 1 268 ? 9.658 -22.292 -24.804 1.00 86.06 268 ARG A N 1
ATOM 2093 C CA . ARG A 1 268 ? 8.252 -21.944 -24.553 1.00 86.06 268 ARG A CA 1
ATOM 2094 C C . ARG A 1 268 ? 7.771 -22.493 -23.216 1.00 86.06 268 ARG A C 1
ATOM 2096 O O . ARG A 1 268 ? 8.337 -23.446 -22.690 1.00 86.06 268 ARG A O 1
ATOM 2103 N N . ALA A 1 269 ? 6.706 -21.901 -22.678 1.00 86.88 269 ALA A N 1
ATOM 2104 C CA . ALA A 1 269 ? 6.031 -22.470 -21.518 1.00 86.88 269 ALA A CA 1
ATOM 2105 C C . ALA A 1 269 ? 5.430 -23.846 -21.854 1.00 86.88 269 ALA A C 1
ATOM 2107 O O . ALA A 1 269 ? 4.849 -24.038 -22.923 1.00 86.88 269 ALA A O 1
ATOM 2108 N N . GLU A 1 270 ? 5.537 -24.787 -20.917 1.00 83.75 270 GLU A N 1
ATOM 2109 C CA . GLU A 1 270 ? 4.832 -26.063 -21.005 1.00 83.75 270 GLU A CA 1
ATOM 2110 C C . GLU A 1 270 ? 3.341 -25.830 -20.760 1.00 83.75 270 GLU A C 1
ATOM 2112 O O . GLU A 1 270 ? 2.930 -25.343 -19.703 1.00 83.75 270 GLU A O 1
ATOM 2117 N N . LEU A 1 271 ? 2.523 -26.145 -21.762 1.00 83.50 271 LEU A N 1
ATOM 2118 C CA . LEU A 1 271 ? 1.078 -25.998 -21.663 1.00 83.50 271 LEU A CA 1
ATOM 2119 C C . LEU A 1 271 ? 0.450 -27.261 -21.062 1.00 83.50 271 LEU A C 1
ATOM 2121 O O . LEU A 1 271 ? 0.858 -28.372 -21.411 1.00 83.50 271 LEU A O 1
ATOM 2125 N N . PRO A 1 272 ? -0.584 -27.122 -20.212 1.00 83.12 272 PRO A N 1
ATOM 2126 C CA . PRO A 1 272 ? -1.417 -28.261 -19.846 1.00 83.12 272 PRO A CA 1
ATOM 2127 C C . PRO A 1 272 ? -2.081 -28.855 -21.105 1.00 83.12 272 PRO A C 1
ATOM 2129 O O . PRO A 1 272 ? -2.217 -28.155 -22.109 1.00 83.12 272 PRO A O 1
ATOM 2132 N N . PRO A 1 273 ? -2.518 -30.128 -21.090 1.00 76.69 273 PRO A N 1
ATOM 2133 C CA . PRO A 1 273 ? -3.233 -30.714 -22.220 1.00 76.69 273 PRO A CA 1
ATOM 2134 C C . PRO A 1 273 ? -4.568 -29.980 -22.419 1.00 76.69 273 PRO A C 1
ATOM 2136 O O . PRO A 1 273 ? -5.522 -30.190 -21.671 1.00 76.69 273 PRO A O 1
ATOM 2139 N N . LEU A 1 274 ? -4.619 -29.082 -23.403 1.00 76.81 274 LEU A N 1
ATOM 2140 C CA . LEU A 1 274 ? -5.806 -28.291 -23.727 1.00 76.81 274 LEU A CA 1
ATOM 2141 C C . LEU A 1 274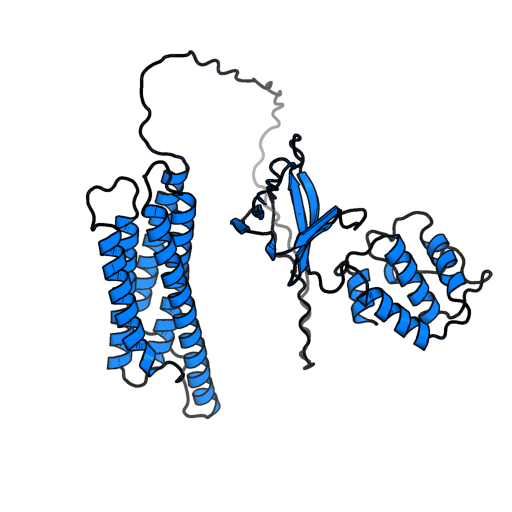 ? -6.694 -29.066 -24.705 1.00 76.81 274 LEU A C 1
ATOM 2143 O O . LEU A 1 274 ? -6.230 -29.520 -25.751 1.00 76.81 274 LEU A O 1
ATOM 2147 N N . GLY A 1 275 ? -7.974 -29.211 -24.364 1.00 73.69 275 GLY A N 1
ATOM 2148 C CA . GLY A 1 275 ? -8.991 -29.758 -25.260 1.00 73.69 275 GLY A CA 1
ATOM 2149 C C . GLY A 1 275 ? -9.560 -28.696 -26.206 1.00 73.69 275 GLY A C 1
ATOM 2150 O O . GLY A 1 275 ? -9.270 -27.507 -26.093 1.00 73.69 275 GLY A O 1
ATOM 2151 N N . SER A 1 276 ? -10.425 -29.114 -27.131 1.00 76.62 276 SER A N 1
ATOM 2152 C CA . SER A 1 276 ? -11.209 -28.200 -27.985 1.00 76.62 276 SER A CA 1
ATOM 2153 C C . SER A 1 276 ? -12.518 -27.740 -27.326 1.00 76.62 276 SER A C 1
ATOM 2155 O O . SER A 1 276 ? -13.404 -27.216 -27.999 1.00 76.62 276 SER A O 1
ATOM 2157 N N . ASP A 1 277 ? -12.682 -27.980 -26.024 1.00 89.25 277 ASP A N 1
ATOM 2158 C CA . ASP A 1 277 ? -13.887 -27.615 -25.292 1.00 89.25 277 ASP A CA 1
ATOM 2159 C C . ASP A 1 277 ? -13.956 -26.095 -25.012 1.00 89.25 277 ASP A C 1
ATOM 2161 O O . ASP A 1 277 ? -12.926 -25.411 -24.941 1.00 89.25 277 ASP A O 1
ATOM 2165 N N . PRO A 1 278 ? -15.165 -25.535 -24.814 1.00 84.62 278 PRO A N 1
ATOM 2166 C CA . PRO A 1 278 ? -15.336 -24.105 -24.561 1.00 84.62 278 PRO A CA 1
ATOM 2167 C C . PRO A 1 278 ? -14.588 -23.577 -23.327 1.00 84.62 278 PRO A C 1
ATOM 2169 O O . PRO A 1 278 ? -14.252 -22.391 -23.288 1.00 84.62 278 PRO A O 1
ATOM 2172 N N . ALA A 1 279 ? -14.321 -24.414 -22.315 1.00 85.00 279 ALA A N 1
ATOM 2173 C CA . ALA A 1 279 ? -13.589 -23.992 -21.123 1.00 85.00 279 ALA A CA 1
ATOM 2174 C C . ALA A 1 279 ? -12.084 -23.877 -21.407 1.00 85.00 279 ALA A C 1
ATOM 2176 O O . ALA A 1 279 ? -11.479 -22.883 -21.006 1.00 85.00 279 ALA A O 1
ATOM 2177 N N . SER A 1 280 ? -11.507 -24.812 -22.165 1.00 86.81 280 SER A N 1
ATOM 2178 C CA . SER A 1 280 ? -10.118 -24.752 -22.640 1.00 86.81 280 SER A CA 1
ATOM 2179 C C . SER A 1 280 ? -9.865 -23.541 -23.542 1.00 86.81 280 SER A C 1
ATOM 2181 O O . SER A 1 280 ? -8.873 -22.836 -23.357 1.00 86.81 280 SER A O 1
ATOM 2183 N N . LEU A 1 281 ? -10.787 -23.226 -24.461 1.00 83.25 281 LEU A N 1
ATOM 2184 C CA . LEU A 1 281 ? -10.695 -22.022 -25.300 1.00 83.25 281 LEU A CA 1
ATOM 2185 C C . LEU A 1 281 ? -10.756 -20.735 -24.467 1.00 83.25 281 LEU A C 1
ATOM 2187 O O . LEU A 1 281 ? -9.952 -19.823 -24.662 1.00 83.25 281 LEU A O 1
ATOM 2191 N N . LYS A 1 282 ? -11.673 -20.674 -23.493 1.00 85.56 282 LYS A N 1
ATOM 2192 C CA . LYS A 1 282 ? -11.787 -19.524 -22.588 1.00 85.56 282 LYS A CA 1
ATOM 2193 C C . LYS A 1 282 ? -10.560 -19.379 -21.689 1.00 85.56 282 LYS A C 1
ATOM 2195 O O . LYS A 1 282 ? -10.132 -18.257 -21.432 1.00 85.56 282 LYS A O 1
ATOM 2200 N N . TRP A 1 283 ? -9.989 -20.488 -21.223 1.00 87.62 283 TRP A N 1
ATOM 2201 C CA . TRP A 1 283 ? -8.747 -20.482 -20.457 1.00 87.62 283 TRP A CA 1
ATOM 2202 C C . TRP A 1 283 ? -7.578 -19.994 -21.311 1.00 87.62 283 TRP A C 1
ATOM 2204 O O . TRP A 1 283 ? -6.874 -19.091 -20.875 1.00 87.62 283 TRP A O 1
ATOM 2214 N N . LYS A 1 284 ? -7.420 -20.505 -22.542 1.00 85.75 284 LYS A N 1
ATOM 2215 C CA . LYS A 1 284 ? -6.385 -20.055 -23.490 1.00 85.75 284 LYS A CA 1
ATOM 2216 C C . LYS A 1 284 ? -6.462 -18.543 -23.687 1.00 85.75 284 LYS A C 1
ATOM 2218 O O . LYS A 1 284 ? -5.453 -17.865 -23.525 1.00 85.75 284 LYS A O 1
ATOM 2223 N N . GLN A 1 285 ? -7.661 -18.020 -23.948 1.00 84.31 285 GLN A N 1
ATOM 2224 C CA . GLN A 1 285 ? -7.888 -16.587 -24.128 1.00 84.31 285 GLN A CA 1
ATOM 2225 C C . GLN A 1 285 ? -7.571 -15.781 -22.859 1.00 84.31 285 GLN A C 1
ATOM 2227 O O . GLN A 1 285 ? -6.798 -14.831 -22.913 1.00 84.31 285 GLN A O 1
ATOM 2232 N N . ASN A 1 286 ? -8.112 -16.179 -21.704 1.00 87.25 286 ASN A N 1
ATOM 2233 C CA . ASN A 1 286 ? -7.905 -15.458 -20.447 1.00 87.25 286 ASN A CA 1
ATOM 2234 C C . ASN A 1 286 ? -6.431 -15.463 -20.009 1.00 87.25 286 ASN A C 1
ATOM 2236 O O . ASN A 1 286 ? -5.899 -14.437 -19.599 1.00 87.25 286 ASN A O 1
ATOM 2240 N N . THR A 1 287 ? -5.752 -16.605 -20.116 1.00 87.06 287 THR A N 1
ATOM 2241 C CA . THR A 1 287 ? -4.329 -16.736 -19.776 1.00 87.06 287 THR A CA 1
ATOM 2242 C C . THR A 1 287 ? -3.460 -15.888 -20.700 1.00 87.06 287 THR A C 1
ATOM 2244 O O . THR A 1 287 ? -2.523 -15.233 -20.240 1.00 87.06 287 THR A O 1
ATOM 2247 N N . LEU A 1 288 ? -3.785 -15.861 -21.992 1.00 85.88 288 LEU A N 1
ATOM 2248 C CA . LEU A 1 288 ? -3.126 -15.023 -22.985 1.00 85.88 288 LEU A CA 1
ATOM 2249 C C . LEU A 1 288 ? -3.332 -13.528 -22.682 1.00 85.88 288 LEU A C 1
ATOM 2251 O O . LEU A 1 288 ? -2.354 -12.786 -22.658 1.00 85.88 288 LEU A O 1
ATOM 2255 N N . ASP A 1 289 ? -4.552 -13.094 -22.358 1.00 84.31 289 ASP A N 1
ATOM 2256 C CA . ASP A 1 289 ? -4.851 -11.696 -22.016 1.00 84.31 289 ASP A CA 1
ATOM 2257 C C . ASP A 1 289 ? -4.159 -11.244 -20.717 1.00 84.31 289 ASP A C 1
ATOM 2259 O O . ASP A 1 289 ? -3.549 -10.173 -20.680 1.00 84.31 289 ASP A O 1
ATOM 2263 N N . VAL A 1 290 ? -4.154 -12.087 -19.678 1.00 87.81 290 VAL A N 1
ATOM 2264 C CA . VAL A 1 290 ? -3.432 -11.816 -18.421 1.00 87.81 290 VAL A CA 1
ATOM 2265 C C . VAL A 1 290 ? -1.921 -11.744 -18.651 1.00 87.81 290 VAL A C 1
ATOM 2267 O O . VAL A 1 290 ? -1.258 -10.843 -18.136 1.00 87.81 290 VAL A O 1
ATOM 2270 N N . SER A 1 291 ? -1.365 -12.661 -19.446 1.00 87.69 291 SER A N 1
ATOM 2271 C CA . SER A 1 291 ? 0.073 -12.678 -19.738 1.00 87.69 291 SER A CA 1
ATOM 2272 C C . SER A 1 291 ? 0.498 -11.442 -20.527 1.00 87.69 291 SER A C 1
ATOM 2274 O O . SER A 1 291 ? 1.526 -10.849 -20.213 1.00 87.69 291 SER A O 1
ATOM 2276 N N . LYS A 1 292 ? -0.316 -10.992 -21.488 1.00 83.94 292 LYS A N 1
ATOM 2277 C CA . LYS A 1 292 ? -0.084 -9.745 -22.230 1.00 83.94 292 LYS A CA 1
ATOM 2278 C C . LYS A 1 292 ? -0.080 -8.525 -21.318 1.00 83.94 292 LYS A C 1
ATOM 2280 O O . LYS A 1 292 ? 0.866 -7.747 -21.361 1.00 83.94 292 LYS A O 1
ATOM 2285 N N . GLN A 1 293 ? -1.104 -8.376 -20.472 1.00 85.06 293 GLN A N 1
ATOM 2286 C CA . GLN A 1 293 ? -1.181 -7.259 -19.524 1.00 85.06 293 GLN A CA 1
ATOM 2287 C C . GLN A 1 293 ? 0.019 -7.238 -18.578 1.00 85.06 293 GLN A C 1
ATOM 2289 O O . GLN A 1 293 ? 0.562 -6.166 -18.312 1.00 85.06 293 GLN A O 1
ATOM 2294 N N . ASN A 1 294 ? 0.460 -8.413 -18.116 1.00 87.69 294 ASN A N 1
ATOM 2295 C CA . ASN A 1 294 ? 1.676 -8.535 -17.322 1.00 87.69 294 ASN A CA 1
ATOM 2296 C C . ASN A 1 294 ? 2.874 -7.986 -18.110 1.00 87.69 294 ASN A C 1
ATOM 2298 O O . ASN A 1 294 ? 3.499 -7.029 -17.665 1.00 87.69 294 ASN A O 1
ATOM 2302 N N . VAL A 1 295 ? 3.124 -8.487 -19.324 1.00 90.69 295 VAL A N 1
ATOM 2303 C CA . VAL A 1 295 ? 4.256 -8.041 -20.152 1.00 90.69 295 VAL A CA 1
ATOM 2304 C C . VAL A 1 295 ? 4.243 -6.530 -20.399 1.00 90.69 295 VAL A C 1
ATOM 2306 O O . VAL A 1 295 ? 5.259 -5.876 -20.175 1.00 90.69 295 VAL A O 1
ATOM 2309 N N . THR A 1 296 ? 3.104 -5.948 -20.780 1.00 86.06 296 THR A N 1
ATOM 2310 C CA . THR A 1 296 ? 2.991 -4.498 -21.010 1.00 86.06 296 THR A CA 1
ATOM 2311 C C . THR A 1 296 ? 3.233 -3.687 -19.737 1.00 86.06 296 THR A C 1
ATOM 2313 O O . THR A 1 296 ? 3.927 -2.672 -19.778 1.00 86.06 296 THR A O 1
ATOM 2316 N N . SER A 1 297 ? 2.695 -4.130 -18.595 1.00 89.56 297 SER A N 1
ATOM 2317 C CA . SER A 1 297 ? 2.885 -3.447 -17.311 1.00 89.56 297 SER A CA 1
ATOM 2318 C C . SER A 1 297 ? 4.345 -3.480 -16.861 1.00 89.56 297 SER A C 1
ATOM 2320 O O . SER A 1 297 ? 4.861 -2.461 -16.399 1.00 89.56 297 SER A O 1
ATOM 2322 N N . GLN A 1 298 ? 5.014 -4.631 -16.995 1.00 91.31 298 GLN A N 1
ATOM 2323 C CA . GLN A 1 298 ? 6.427 -4.756 -16.636 1.00 91.31 298 GLN A CA 1
ATOM 2324 C C . GLN A 1 298 ? 7.310 -3.921 -17.556 1.00 91.31 298 GLN A C 1
ATOM 2326 O O . GLN A 1 298 ? 8.210 -3.234 -17.075 1.00 91.31 298 GLN A O 1
ATOM 2331 N N . LEU A 1 299 ? 7.017 -3.913 -18.858 1.00 89.56 299 LEU A N 1
ATOM 2332 C CA . LEU A 1 299 ? 7.751 -3.107 -19.826 1.00 89.56 299 LEU A CA 1
ATOM 2333 C C . LEU A 1 299 ? 7.650 -1.609 -19.526 1.00 89.56 299 LEU A C 1
ATOM 2335 O O . LEU A 1 299 ? 8.675 -0.944 -19.429 1.00 89.56 299 LEU A O 1
ATOM 2339 N N . ALA A 1 300 ? 6.446 -1.094 -19.259 1.00 86.88 300 ALA A N 1
ATOM 2340 C CA . ALA A 1 300 ? 6.255 0.310 -18.894 1.00 86.88 300 ALA A CA 1
ATOM 2341 C C . ALA A 1 300 ? 7.031 0.706 -17.621 1.00 86.88 300 ALA A C 1
ATOM 2343 O O . ALA A 1 300 ? 7.609 1.794 -17.545 1.00 86.88 300 ALA A O 1
ATOM 2344 N N . ALA A 1 301 ? 7.068 -0.182 -16.621 1.00 88.62 301 ALA A N 1
ATOM 2345 C CA . ALA A 1 301 ? 7.838 0.036 -15.400 1.00 88.62 301 ALA A CA 1
ATOM 2346 C C . ALA A 1 301 ? 9.354 0.036 -15.663 1.00 88.62 301 ALA A C 1
ATOM 2348 O O . ALA A 1 301 ? 10.073 0.851 -15.078 1.00 88.62 301 ALA A O 1
ATOM 2349 N N . MET A 1 302 ? 9.840 -0.838 -16.552 1.00 89.62 302 MET A N 1
ATOM 2350 C CA . MET A 1 302 ? 11.243 -0.852 -16.966 1.00 89.62 302 MET A CA 1
ATOM 2351 C C . MET A 1 302 ? 11.622 0.425 -17.720 1.00 89.62 302 MET A C 1
ATOM 2353 O O . MET A 1 302 ? 12.595 1.057 -17.321 1.00 89.62 302 MET A O 1
ATOM 2357 N N . SER A 1 303 ? 10.828 0.890 -18.691 1.00 86.44 303 SER A N 1
ATOM 2358 C CA . SER A 1 303 ? 11.107 2.141 -19.418 1.00 86.44 303 SER A CA 1
ATOM 2359 C C . SER A 1 303 ? 11.179 3.356 -18.476 1.00 86.44 303 SER A C 1
ATOM 2361 O O . SER A 1 303 ? 12.067 4.204 -18.600 1.00 86.44 303 SER A O 1
ATOM 2363 N N . ALA A 1 304 ? 10.297 3.430 -17.470 1.00 87.56 304 ALA A N 1
ATOM 2364 C CA . ALA A 1 304 ? 10.333 4.487 -16.453 1.00 87.56 304 ALA A CA 1
ATOM 2365 C C . ALA A 1 304 ? 11.589 4.413 -15.559 1.00 87.56 304 ALA A C 1
ATOM 2367 O O . ALA A 1 304 ? 12.184 5.440 -15.207 1.00 87.56 304 ALA A O 1
ATOM 2368 N N . ALA A 1 305 ? 12.012 3.199 -15.198 1.00 87.56 305 ALA A N 1
ATOM 2369 C CA . ALA A 1 305 ? 13.236 2.976 -14.437 1.00 87.56 305 ALA A CA 1
ATOM 2370 C C . ALA A 1 305 ? 14.488 3.321 -15.268 1.00 87.56 305 ALA A C 1
ATOM 2372 O O . ALA A 1 305 ? 15.379 3.997 -14.756 1.00 87.56 305 ALA A O 1
ATOM 2373 N N . THR A 1 306 ? 14.523 2.964 -16.554 1.00 84.75 306 THR A N 1
ATOM 2374 C CA . THR A 1 306 ? 15.582 3.324 -17.511 1.00 84.75 306 THR A CA 1
ATOM 2375 C C . THR A 1 306 ? 15.745 4.840 -17.629 1.00 84.75 306 THR A C 1
ATOM 2377 O O . THR A 1 306 ? 16.850 5.359 -17.469 1.00 84.75 306 THR A O 1
ATOM 2380 N N . ALA A 1 307 ? 14.646 5.580 -17.811 1.00 84.12 307 ALA A N 1
ATOM 2381 C CA . ALA A 1 307 ? 14.670 7.046 -17.851 1.00 84.12 307 ALA A CA 1
ATOM 2382 C C . ALA A 1 307 ? 15.207 7.661 -16.544 1.00 84.12 307 ALA A C 1
ATOM 2384 O O . ALA A 1 307 ? 15.908 8.680 -16.555 1.00 84.12 307 ALA A O 1
ATOM 2385 N N . SER A 1 308 ? 14.916 7.016 -15.410 1.00 84.38 308 SER A N 1
ATOM 2386 C CA . SER A 1 308 ? 15.444 7.417 -14.105 1.00 84.38 308 SER A CA 1
ATOM 2387 C C . SER A 1 308 ? 16.951 7.180 -14.005 1.00 84.38 308 SER A C 1
ATOM 2389 O O . SER A 1 308 ? 17.646 8.067 -13.520 1.00 84.38 308 SER A O 1
ATOM 2391 N N . VAL A 1 309 ? 17.469 6.043 -14.496 1.00 82.69 309 VAL A N 1
ATOM 2392 C CA . VAL A 1 309 ? 18.919 5.773 -14.550 1.00 82.69 309 VAL A CA 1
ATOM 2393 C C . VAL A 1 309 ? 19.620 6.891 -15.309 1.00 82.69 309 VAL A C 1
ATOM 2395 O O . VAL A 1 309 ? 20.470 7.543 -14.714 1.00 82.69 309 VAL A O 1
ATOM 2398 N N . VAL A 1 310 ? 19.184 7.192 -16.539 1.00 78.75 310 VAL A N 1
ATOM 2399 C CA . VAL A 1 310 ? 19.753 8.272 -17.367 1.00 78.75 310 VAL A CA 1
ATOM 2400 C C . VAL A 1 310 ? 19.783 9.584 -16.595 1.00 78.75 310 VAL A C 1
ATOM 2402 O O . VAL A 1 310 ? 20.852 10.142 -16.373 1.00 78.75 310 VAL A O 1
ATOM 2405 N N . THR A 1 311 ? 18.622 10.026 -16.106 1.00 79.56 311 THR A N 1
ATOM 2406 C CA . THR A 1 311 ? 18.476 11.316 -15.416 1.00 79.56 311 THR A CA 1
ATOM 2407 C C . THR A 1 311 ? 19.384 11.429 -14.192 1.00 79.56 311 THR A C 1
ATOM 2409 O O . THR A 1 311 ? 19.937 12.494 -13.924 1.00 79.56 311 THR A O 1
ATOM 2412 N N . LEU A 1 312 ? 19.538 10.339 -13.436 1.00 76.81 312 LEU A N 1
ATOM 2413 C CA . LEU A 1 312 ? 20.361 10.307 -12.228 1.00 76.81 312 LEU A CA 1
ATOM 2414 C C . LEU A 1 312 ? 21.860 10.292 -12.543 1.00 76.81 312 LEU A C 1
ATOM 2416 O O . LEU A 1 312 ? 22.643 10.784 -11.738 1.00 76.81 312 LEU A O 1
ATOM 2420 N N . THR A 1 313 ? 22.243 9.761 -13.702 1.00 70.56 313 THR A N 1
ATOM 2421 C CA . THR A 1 313 ? 23.636 9.657 -14.165 1.00 70.56 313 THR A CA 1
ATOM 2422 C C . THR A 1 313 ? 24.086 10.795 -15.085 1.00 70.56 313 THR A C 1
ATOM 2424 O O . THR A 1 313 ? 25.272 10.906 -15.368 1.00 70.56 313 THR A O 1
ATOM 2427 N N . SER A 1 314 ? 23.173 11.662 -15.540 1.00 66.75 314 SER A N 1
ATOM 2428 C CA . SER A 1 314 ? 23.485 12.827 -16.385 1.00 66.75 314 SER A CA 1
ATOM 2429 C C . SER A 1 314 ? 24.204 13.972 -15.648 1.00 66.75 314 SER A C 1
ATOM 2431 O O . SER A 1 314 ? 24.590 14.949 -16.288 1.00 66.75 314 SER A O 1
ATOM 2433 N N . GLY A 1 315 ? 24.331 13.905 -14.317 1.00 63.28 315 GLY A N 1
ATOM 2434 C CA . GLY A 1 315 ? 24.975 14.930 -13.486 1.00 63.28 315 GLY A CA 1
ATOM 2435 C C . GLY A 1 315 ? 26.461 14.668 -13.212 1.00 63.28 315 GLY A C 1
ATOM 2436 O O . GLY A 1 315 ? 27.036 13.682 -13.661 1.00 63.28 315 GLY A O 1
ATOM 2437 N N . GLU A 1 316 ? 27.097 15.547 -12.435 1.00 58.84 316 GLU A N 1
ATOM 2438 C CA . GLU A 1 316 ? 28.482 15.339 -11.996 1.00 58.84 316 GLU A CA 1
ATOM 2439 C C . GLU A 1 316 ? 28.604 14.087 -11.093 1.00 58.84 316 GLU A C 1
ATOM 2441 O O . GLU A 1 316 ? 27.723 13.832 -10.260 1.00 58.84 316 GLU A O 1
ATOM 2446 N N . PRO A 1 317 ? 29.706 13.315 -11.188 1.00 59.25 317 PRO A N 1
ATOM 2447 C CA . PRO A 1 317 ? 29.879 12.061 -10.445 1.00 59.25 317 PRO A CA 1
ATOM 2448 C C . PRO A 1 317 ? 29.879 12.225 -8.915 1.00 59.25 317 PRO A C 1
ATOM 2450 O O . PRO A 1 317 ? 29.621 11.253 -8.203 1.00 59.25 317 PRO A O 1
ATOM 2453 N N . GLU A 1 318 ? 30.125 13.438 -8.410 1.00 56.97 318 GLU A N 1
ATOM 2454 C CA . GLU A 1 318 ? 30.073 13.801 -6.984 1.00 56.97 318 GLU A CA 1
ATOM 2455 C C . GLU A 1 318 ? 28.648 14.116 -6.488 1.00 56.97 318 GLU A C 1
ATOM 2457 O O . GLU A 1 318 ? 28.382 14.055 -5.288 1.00 56.97 318 GLU A O 1
ATOM 2462 N N . GLN A 1 319 ? 27.716 14.410 -7.403 1.00 60.62 319 GLN A N 1
ATOM 2463 C CA . GLN A 1 319 ? 26.308 14.726 -7.116 1.00 60.62 319 GLN A CA 1
ATOM 2464 C C . GLN A 1 319 ? 25.348 13.588 -7.507 1.00 60.62 319 GLN A C 1
ATOM 2466 O O . GLN A 1 319 ? 24.138 13.685 -7.291 1.00 60.62 319 GLN A O 1
ATOM 2471 N N . THR A 1 320 ? 25.879 12.507 -8.082 1.00 67.88 320 THR A N 1
ATOM 2472 C CA . THR A 1 320 ? 25.105 11.351 -8.542 1.00 67.88 320 THR A CA 1
ATOM 2473 C C . THR A 1 320 ? 24.626 10.510 -7.359 1.00 67.88 320 THR A C 1
ATOM 2475 O O . THR A 1 320 ? 25.418 10.010 -6.558 1.00 67.88 320 THR A O 1
ATOM 2478 N N . ASP A 1 321 ? 23.311 10.305 -7.257 1.00 76.44 321 ASP A N 1
ATOM 2479 C CA . ASP A 1 321 ? 22.723 9.420 -6.249 1.00 76.44 321 ASP A CA 1
ATOM 2480 C C . ASP A 1 321 ? 22.809 7.954 -6.705 1.00 76.44 321 ASP A C 1
ATOM 2482 O O . ASP A 1 321 ? 21.858 7.376 -7.239 1.00 76.44 321 ASP A O 1
ATOM 2486 N N . TYR A 1 322 ? 23.966 7.332 -6.465 1.00 78.81 322 TYR A N 1
ATOM 2487 C CA . TYR A 1 322 ? 24.211 5.918 -6.775 1.00 78.81 322 TYR A CA 1
ATOM 2488 C C . TYR A 1 322 ? 23.226 4.959 -6.076 1.00 78.81 322 TYR A C 1
ATOM 2490 O O . TYR A 1 322 ? 23.013 3.841 -6.550 1.00 78.81 322 TYR A O 1
ATOM 2498 N N . THR A 1 323 ? 22.577 5.383 -4.983 1.00 81.06 323 THR A N 1
ATOM 2499 C CA . THR A 1 323 ? 21.546 4.580 -4.303 1.00 81.06 323 THR A CA 1
ATOM 2500 C C . THR A 1 323 ? 20.262 4.546 -5.127 1.00 81.06 323 THR A C 1
ATOM 2502 O O . THR A 1 323 ? 19.671 3.481 -5.315 1.00 81.06 323 THR A O 1
ATOM 2505 N N . ALA A 1 324 ? 19.846 5.698 -5.659 1.00 82.56 324 ALA A N 1
ATOM 2506 C CA . ALA A 1 324 ? 18.686 5.797 -6.538 1.00 82.56 324 ALA A CA 1
ATOM 2507 C C . ALA A 1 324 ? 18.911 5.051 -7.866 1.00 82.56 324 ALA A C 1
ATOM 2509 O O . ALA A 1 324 ? 18.019 4.324 -8.309 1.00 82.56 324 ALA A O 1
ATOM 2510 N N . VAL A 1 325 ? 20.119 5.134 -8.440 1.00 82.94 325 VAL A N 1
ATOM 2511 C CA . VAL A 1 325 ? 20.508 4.335 -9.619 1.00 82.94 325 VAL A CA 1
ATOM 2512 C C . VAL A 1 325 ? 20.394 2.838 -9.313 1.00 82.94 325 VAL A C 1
ATOM 2514 O O . VAL A 1 325 ? 19.771 2.096 -10.069 1.00 82.94 325 VAL A O 1
ATOM 2517 N N . GLY A 1 326 ? 20.898 2.387 -8.159 1.00 85.06 326 GLY A N 1
ATOM 2518 C CA . GLY A 1 326 ? 20.801 0.983 -7.745 1.00 85.06 326 GLY A CA 1
ATOM 2519 C C . GLY A 1 326 ? 19.358 0.490 -7.569 1.00 85.06 326 GLY A C 1
ATOM 2520 O O . GLY A 1 326 ? 19.047 -0.656 -7.904 1.00 85.06 326 GLY A O 1
ATOM 2521 N N . SER A 1 327 ? 18.457 1.353 -7.092 1.00 87.06 327 SER A N 1
ATOM 2522 C CA . SER A 1 327 ? 17.024 1.044 -6.998 1.00 87.06 327 SER A CA 1
ATOM 2523 C C . SER A 1 327 ? 16.379 0.883 -8.376 1.00 87.06 327 SER A C 1
ATOM 2525 O O . SER A 1 327 ? 15.580 -0.035 -8.578 1.00 87.06 327 SER A O 1
ATOM 2527 N N . ALA A 1 328 ? 16.726 1.748 -9.331 1.00 87.38 328 ALA A N 1
ATOM 2528 C CA . ALA A 1 328 ? 16.225 1.653 -10.698 1.00 87.38 328 ALA A CA 1
ATOM 2529 C C . ALA A 1 328 ? 16.718 0.362 -11.381 1.00 87.38 328 ALA A C 1
ATOM 2531 O O . ALA A 1 328 ? 15.913 -0.378 -11.940 1.00 87.38 328 ALA A O 1
ATOM 2532 N N . VAL A 1 329 ? 17.996 0.008 -11.210 1.00 87.44 329 VAL A N 1
ATOM 2533 C CA . VAL A 1 329 ? 18.582 -1.267 -11.674 1.00 87.44 329 VAL A CA 1
ATOM 2534 C C . VAL A 1 329 ? 17.854 -2.493 -11.101 1.00 87.44 329 VAL A C 1
ATOM 2536 O O . VAL A 1 329 ? 17.571 -3.460 -11.813 1.00 87.44 329 VAL A O 1
ATOM 2539 N N . THR A 1 330 ? 17.499 -2.457 -9.815 1.00 88.38 330 THR A N 1
ATOM 2540 C CA . THR A 1 330 ? 16.747 -3.549 -9.168 1.00 88.38 330 THR A CA 1
ATOM 2541 C C . THR A 1 330 ? 15.322 -3.661 -9.725 1.00 88.38 330 THR A C 1
ATOM 2543 O O . THR A 1 330 ? 14.804 -4.759 -9.929 1.00 88.38 330 THR A O 1
ATOM 2546 N N . THR A 1 331 ? 14.695 -2.522 -10.020 1.00 89.81 331 THR A N 1
ATOM 2547 C CA . THR A 1 331 ? 13.359 -2.469 -10.634 1.00 89.81 331 THR A CA 1
ATOM 2548 C C . THR A 1 331 ? 13.384 -3.069 -12.040 1.00 89.81 331 THR A C 1
ATOM 2550 O O . THR A 1 331 ? 12.543 -3.897 -12.368 1.00 89.81 331 THR A O 1
ATOM 2553 N N . ILE A 1 332 ? 14.393 -2.729 -12.845 1.00 89.19 332 ILE A N 1
ATOM 2554 C CA . ILE A 1 332 ? 14.579 -3.284 -14.193 1.00 89.19 332 ILE A CA 1
ATOM 2555 C C . ILE A 1 332 ? 14.735 -4.810 -14.145 1.00 89.19 332 ILE A C 1
ATOM 2557 O O . ILE A 1 332 ? 13.986 -5.540 -14.787 1.00 89.19 332 ILE A O 1
ATOM 2561 N N . SER A 1 333 ? 15.683 -5.305 -13.349 1.00 90.06 333 SER A N 1
ATOM 2562 C CA . SER A 1 333 ? 16.012 -6.738 -13.296 1.00 90.06 333 SER A CA 1
ATOM 2563 C C . SER A 1 333 ? 14.871 -7.619 -12.767 1.00 90.06 333 SER A C 1
ATOM 2565 O O . SER A 1 333 ? 14.644 -8.716 -13.285 1.00 90.06 333 SER A O 1
ATOM 2567 N N . SER A 1 334 ? 14.121 -7.142 -11.769 1.00 91.19 334 SER A N 1
ATOM 2568 C CA . SER A 1 334 ? 12.952 -7.862 -11.242 1.00 91.19 334 SER A CA 1
ATOM 2569 C C . SER A 1 334 ? 11.802 -7.912 -12.251 1.00 91.19 334 SER A C 1
ATOM 2571 O O . SER A 1 334 ? 11.287 -8.997 -12.528 1.00 91.19 334 SER A O 1
ATOM 2573 N N . ASN A 1 335 ? 11.460 -6.780 -12.871 1.00 92.19 335 ASN A N 1
ATOM 2574 C CA . ASN A 1 335 ? 10.396 -6.717 -13.873 1.00 92.19 335 ASN A CA 1
ATOM 2575 C C . ASN A 1 335 ? 10.742 -7.521 -15.132 1.00 92.19 335 ASN A C 1
ATOM 2577 O O . ASN A 1 335 ? 9.863 -8.176 -15.684 1.00 92.19 335 ASN A O 1
ATOM 2581 N N . LEU A 1 336 ? 12.015 -7.571 -15.544 1.00 92.06 336 LEU A N 1
ATOM 2582 C CA . LEU A 1 336 ? 12.457 -8.419 -16.656 1.00 92.06 336 LEU A CA 1
ATOM 2583 C C . LEU A 1 336 ? 12.229 -9.914 -16.373 1.00 92.06 336 LEU A C 1
ATOM 2585 O O . LEU A 1 336 ? 11.832 -10.660 -17.266 1.00 92.06 336 LEU A O 1
ATOM 2589 N N . THR A 1 337 ? 12.447 -10.348 -15.128 1.00 90.38 337 THR A N 1
ATOM 2590 C CA . THR A 1 337 ? 12.235 -11.744 -14.703 1.00 90.38 337 THR A CA 1
ATOM 2591 C C . THR A 1 337 ? 10.749 -12.112 -14.667 1.00 90.38 337 THR A C 1
ATOM 2593 O O . THR A 1 337 ? 10.369 -13.243 -14.962 1.00 90.38 337 THR A O 1
ATOM 2596 N N . GLU A 1 338 ? 9.885 -11.168 -14.298 1.00 90.25 338 GLU A N 1
ATOM 2597 C CA . GLU A 1 338 ? 8.431 -11.353 -14.339 1.00 90.25 338 GLU A CA 1
ATOM 2598 C C . GLU A 1 338 ? 7.922 -11.350 -15.793 1.00 90.25 338 GLU A C 1
ATOM 2600 O O . GLU A 1 338 ? 7.127 -12.204 -16.197 1.00 90.25 338 GLU A O 1
ATOM 2605 N N . MET A 1 339 ? 8.449 -10.431 -16.608 1.00 92.12 339 MET A N 1
ATOM 2606 C CA . MET A 1 339 ? 8.123 -10.288 -18.023 1.00 92.12 339 MET A CA 1
ATOM 2607 C C . MET A 1 339 ? 8.516 -11.534 -18.821 1.00 92.12 339 MET A C 1
ATOM 2609 O O . MET A 1 339 ? 7.728 -11.986 -19.650 1.00 92.12 339 MET A O 1
ATOM 2613 N N . SER A 1 340 ? 9.681 -12.136 -18.554 1.00 91.94 340 SER A N 1
ATOM 2614 C CA . SER A 1 340 ? 10.135 -13.338 -19.265 1.00 91.94 340 SER A CA 1
ATOM 2615 C C . SER A 1 340 ? 9.150 -14.501 -19.123 1.00 91.94 340 SER A C 1
ATOM 2617 O O . SER A 1 340 ? 8.831 -15.160 -20.111 1.00 91.94 340 SER A O 1
ATOM 2619 N N . LYS A 1 341 ? 8.568 -14.696 -17.933 1.00 90.88 341 LYS A N 1
ATOM 2620 C CA . LYS A 1 341 ? 7.515 -15.699 -17.696 1.00 90.88 341 LYS A CA 1
ATOM 2621 C C . LYS A 1 341 ? 6.253 -15.404 -18.507 1.00 90.88 341 LYS A C 1
ATOM 2623 O O . LYS A 1 341 ? 5.686 -16.314 -19.111 1.00 90.88 341 LYS A O 1
ATOM 2628 N N . GLY A 1 342 ? 5.829 -14.138 -18.541 1.00 90.69 342 GLY A N 1
ATOM 2629 C CA . GLY A 1 342 ? 4.683 -13.697 -19.338 1.00 90.69 342 GLY A CA 1
ATOM 2630 C C . GLY A 1 342 ? 4.896 -13.937 -20.834 1.00 90.69 342 GLY A C 1
ATOM 2631 O O . GLY A 1 342 ? 4.028 -14.497 -21.500 1.00 90.69 342 GLY A O 1
ATOM 2632 N N . ILE A 1 343 ? 6.082 -13.608 -21.347 1.00 91.88 343 ILE A N 1
ATOM 2633 C CA . ILE A 1 343 ? 6.447 -13.801 -22.755 1.00 91.88 343 ILE A CA 1
ATOM 2634 C C . ILE A 1 343 ? 6.471 -15.284 -23.124 1.00 91.88 343 ILE A C 1
ATOM 2636 O O . ILE A 1 343 ? 5.921 -15.650 -24.160 1.00 91.88 343 ILE A O 1
ATOM 2640 N N . LYS A 1 344 ? 7.031 -16.156 -22.273 1.00 91.75 344 LYS A N 1
ATOM 2641 C CA . LYS A 1 344 ? 7.005 -17.614 -22.496 1.00 91.75 344 LYS A CA 1
ATOM 2642 C C . LYS A 1 344 ? 5.588 -18.150 -22.638 1.00 91.75 344 LYS A C 1
ATOM 2644 O O . LYS A 1 344 ? 5.344 -19.010 -23.484 1.00 91.75 344 LYS A O 1
ATOM 2649 N N . MET A 1 345 ? 4.668 -17.656 -21.809 1.00 90.31 345 MET A N 1
ATOM 2650 C CA . MET A 1 345 ? 3.262 -18.043 -21.865 1.00 90.31 345 MET A CA 1
ATOM 2651 C C . MET A 1 345 ? 2.601 -17.533 -23.149 1.00 90.31 345 MET A C 1
ATOM 2653 O O . MET A 1 345 ? 1.938 -18.303 -23.837 1.00 90.31 345 MET A O 1
ATOM 2657 N N . VAL A 1 346 ? 2.830 -16.271 -23.528 1.00 89.56 346 VAL A N 1
ATOM 2658 C CA . VAL A 1 346 ? 2.319 -15.721 -24.795 1.00 89.56 346 VAL A CA 1
ATOM 2659 C C . VAL A 1 346 ? 2.854 -16.527 -25.982 1.00 89.56 346 VAL A C 1
ATOM 2661 O O . VAL A 1 346 ? 2.061 -17.014 -26.781 1.00 89.56 346 VAL A O 1
ATOM 2664 N N . ALA A 1 347 ? 4.166 -16.761 -26.057 1.00 89.50 347 ALA A N 1
ATOM 2665 C CA . ALA A 1 347 ? 4.805 -17.523 -27.131 1.00 89.50 347 ALA A CA 1
ATOM 2666 C C . ALA A 1 347 ? 4.309 -18.976 -27.228 1.00 89.50 347 ALA A C 1
ATOM 2668 O O . ALA A 1 347 ? 4.237 -19.529 -28.325 1.00 89.50 347 ALA A O 1
ATOM 2669 N N . ALA A 1 348 ? 3.949 -19.596 -26.100 1.00 89.12 348 ALA A N 1
ATOM 2670 C CA . ALA A 1 348 ? 3.355 -20.930 -26.079 1.00 89.12 348 ALA A CA 1
ATOM 2671 C C . ALA A 1 348 ? 1.906 -20.942 -26.596 1.00 89.12 348 ALA A C 1
ATOM 2673 O O . ALA A 1 348 ? 1.502 -21.895 -27.256 1.00 89.12 348 ALA A O 1
ATOM 2674 N N . LEU A 1 349 ? 1.127 -19.895 -26.306 1.00 87.44 349 LEU A N 1
ATOM 2675 C CA . LEU A 1 349 ? -0.291 -19.804 -26.671 1.00 87.44 349 LEU A CA 1
ATOM 2676 C C . LEU A 1 349 ? -0.530 -19.265 -28.095 1.00 87.44 349 LEU A C 1
ATOM 2678 O O . LEU A 1 349 ? -1.647 -19.410 -28.605 1.00 87.44 349 LEU A O 1
ATOM 2682 N N . LEU A 1 350 ? 0.487 -18.671 -28.731 1.00 83.81 350 LEU A N 1
ATOM 2683 C CA . LEU A 1 350 ? 0.451 -18.260 -30.137 1.00 83.81 350 LEU A CA 1
ATOM 2684 C C . LEU A 1 350 ? 0.334 -19.474 -31.069 1.00 83.81 350 LEU A C 1
ATOM 2686 O O . LEU A 1 350 ? 1.014 -20.483 -30.900 1.00 83.81 350 LEU A O 1
ATOM 2690 N N . GLU A 1 351 ? -0.541 -19.360 -32.069 1.00 75.94 351 GLU A N 1
ATOM 2691 C CA . GLU A 1 351 ? -0.841 -20.450 -33.010 1.00 75.94 351 GLU A CA 1
ATOM 2692 C C . GLU A 1 351 ? 0.262 -20.641 -34.054 1.00 75.94 351 GLU A C 1
ATOM 2694 O O . GLU A 1 351 ? 0.551 -21.767 -34.453 1.00 75.94 351 GLU A O 1
ATOM 2699 N N . ASP A 1 352 ? 0.913 -19.549 -34.459 1.00 82.88 352 ASP A N 1
ATOM 2700 C CA . ASP A 1 352 ? 2.062 -19.587 -35.355 1.00 82.88 352 ASP A CA 1
ATOM 2701 C C . ASP A 1 352 ? 3.356 -19.760 -34.548 1.00 82.88 352 ASP A C 1
ATOM 2703 O O . ASP A 1 352 ? 3.799 -18.873 -33.806 1.00 82.88 352 ASP A O 1
ATOM 2707 N N . TYR A 1 353 ? 3.998 -20.915 -34.731 1.00 78.69 353 TYR A N 1
ATOM 2708 C CA . TYR A 1 353 ? 5.287 -21.202 -34.120 1.00 78.69 353 TYR A CA 1
ATOM 2709 C C . TYR A 1 353 ? 6.353 -20.169 -34.529 1.00 78.69 353 TYR A C 1
ATOM 2711 O O . TYR A 1 353 ? 7.130 -19.735 -33.687 1.00 78.69 353 TYR A O 1
ATOM 2719 N N . GLY A 1 354 ? 6.375 -19.690 -35.772 1.00 84.94 354 GLY A N 1
ATOM 2720 C CA . GLY A 1 354 ? 7.350 -18.686 -36.200 1.00 84.94 354 GLY A CA 1
ATOM 2721 C C . GLY A 1 354 ? 7.208 -17.354 -35.456 1.00 84.94 354 GLY A C 1
ATOM 2722 O O . GLY A 1 354 ? 8.208 -16.714 -35.137 1.00 84.94 354 GLY A O 1
ATOM 2723 N N . GLN A 1 355 ? 5.979 -16.952 -35.127 1.00 82.94 355 GLN A N 1
ATOM 2724 C CA . GLN A 1 355 ? 5.704 -15.714 -34.390 1.00 82.94 355 GLN A CA 1
ATOM 2725 C C . GLN A 1 355 ? 6.102 -15.826 -32.914 1.00 82.94 355 GLN A C 1
ATOM 2727 O O . GLN A 1 355 ? 6.693 -14.896 -32.367 1.00 82.94 355 GLN A O 1
ATOM 2732 N N . GLY A 1 356 ? 5.844 -16.980 -32.288 1.00 86.62 356 GLY A N 1
ATOM 2733 C CA . GLY A 1 356 ? 6.285 -17.256 -30.917 1.00 86.62 356 GLY A CA 1
ATOM 2734 C C . GLY A 1 356 ? 7.807 -17.206 -30.754 1.00 86.62 356 GLY A C 1
ATOM 2735 O O . GLY A 1 356 ? 8.288 -16.612 -29.792 1.00 86.62 356 GLY A O 1
ATOM 2736 N N . GLU A 1 357 ? 8.568 -17.753 -31.710 1.00 89.06 357 GLU A N 1
ATOM 2737 C CA . GLU A 1 357 ? 10.039 -17.681 -31.675 1.00 89.06 357 GLU A CA 1
ATOM 2738 C C . GLU A 1 357 ? 10.552 -16.254 -31.868 1.00 89.06 357 GLU A C 1
ATOM 2740 O O . GLU A 1 357 ? 11.395 -15.811 -31.095 1.00 89.06 357 GLU A O 1
ATOM 2745 N N . ARG A 1 358 ? 9.993 -15.493 -32.820 1.00 89.31 358 ARG A N 1
ATOM 2746 C CA . ARG A 1 358 ? 10.369 -14.082 -33.027 1.00 89.31 358 ARG A CA 1
ATOM 2747 C C . ARG A 1 358 ? 10.136 -13.230 -31.781 1.00 89.31 358 ARG A C 1
ATOM 2749 O O . ARG A 1 358 ? 10.950 -12.365 -31.473 1.00 89.31 358 ARG A O 1
ATOM 2756 N N . LEU A 1 359 ? 9.052 -13.488 -31.048 1.00 90.62 359 LEU A N 1
ATOM 2757 C CA . LEU A 1 359 ? 8.771 -12.803 -29.788 1.00 90.62 359 LEU A CA 1
ATOM 2758 C C . LEU A 1 359 ? 9.805 -13.159 -28.705 1.00 90.62 359 LEU A C 1
ATOM 2760 O O . LEU A 1 359 ? 10.264 -12.274 -27.982 1.00 90.62 359 LEU A O 1
ATOM 2764 N N . LEU A 1 360 ? 10.199 -14.434 -28.603 1.00 92.00 360 LEU A N 1
ATOM 2765 C CA . LEU A 1 360 ? 11.253 -14.880 -27.683 1.00 92.00 360 LEU A CA 1
ATOM 2766 C C . LEU A 1 360 ? 12.633 -14.325 -28.072 1.00 92.00 360 LEU A C 1
ATOM 2768 O O . LEU A 1 360 ? 13.410 -13.962 -27.190 1.00 92.00 360 LEU A O 1
ATOM 2772 N N . ASP A 1 361 ? 12.940 -14.231 -29.368 1.00 91.62 361 ASP A N 1
ATOM 2773 C CA . ASP A 1 361 ? 14.159 -13.600 -29.890 1.00 91.62 361 ASP A CA 1
ATOM 2774 C C . ASP A 1 361 ? 14.204 -12.106 -29.541 1.00 91.62 361 ASP A C 1
ATOM 2776 O O . ASP A 1 361 ? 15.191 -11.640 -28.969 1.00 91.62 361 ASP A O 1
ATOM 2780 N N . ALA A 1 362 ? 13.120 -11.367 -29.798 1.00 91.56 362 ALA A N 1
ATOM 2781 C CA . ALA A 1 362 ? 13.018 -9.947 -29.457 1.00 91.56 362 ALA A CA 1
ATOM 2782 C C . ALA A 1 362 ? 13.155 -9.712 -27.942 1.00 91.56 362 ALA A C 1
ATOM 2784 O O . ALA A 1 362 ? 13.860 -8.804 -27.506 1.00 91.56 362 ALA A O 1
ATOM 2785 N N . ALA A 1 363 ? 12.555 -10.579 -27.122 1.00 92.06 363 ALA A N 1
ATOM 2786 C CA . ALA A 1 363 ? 12.689 -10.532 -25.668 1.00 92.06 363 ALA A CA 1
ATOM 2787 C C . ALA A 1 363 ? 14.129 -10.788 -25.190 1.00 92.06 363 ALA A C 1
ATOM 2789 O O . ALA A 1 363 ? 14.598 -10.148 -24.246 1.00 92.06 363 ALA A O 1
ATOM 2790 N N . ARG A 1 364 ? 14.847 -11.716 -25.837 1.00 93.69 364 ARG A N 1
ATOM 2791 C CA . ARG A 1 364 ? 16.265 -11.986 -25.549 1.00 93.69 364 ARG A CA 1
ATOM 2792 C C . ARG A 1 364 ? 17.157 -10.821 -25.959 1.00 93.69 364 ARG A C 1
ATOM 2794 O O . ARG A 1 364 ? 18.071 -10.491 -25.203 1.00 93.69 364 ARG A O 1
ATOM 2801 N N . ASN A 1 365 ? 16.870 -10.191 -27.100 1.00 93.12 365 ASN A N 1
ATOM 2802 C CA . ASN A 1 365 ? 17.560 -8.983 -27.551 1.00 93.12 365 ASN A CA 1
ATOM 2803 C C . ASN A 1 365 ? 17.373 -7.838 -26.540 1.00 93.12 365 ASN A C 1
ATOM 2805 O O . ASN A 1 365 ? 18.348 -7.252 -26.074 1.00 93.12 365 ASN A O 1
ATOM 2809 N N . LEU A 1 366 ? 16.134 -7.615 -26.091 1.00 91.81 366 LEU A N 1
ATOM 2810 C CA . LEU A 1 366 ? 15.809 -6.637 -25.053 1.00 91.81 366 LEU A CA 1
ATOM 2811 C C . LEU A 1 366 ? 16.566 -6.901 -23.739 1.00 91.81 366 LEU A C 1
ATOM 2813 O O . LEU A 1 366 ? 17.173 -5.994 -23.171 1.00 91.81 366 LEU A O 1
ATOM 2817 N N . ALA A 1 367 ? 16.589 -8.151 -23.269 1.00 91.94 367 ALA A N 1
ATOM 2818 C CA . ALA A 1 367 ? 17.357 -8.541 -22.085 1.00 91.94 367 ALA A CA 1
ATOM 2819 C C . ALA A 1 367 ? 18.874 -8.316 -22.260 1.00 91.94 367 ALA A C 1
ATOM 2821 O O . ALA A 1 367 ? 19.553 -7.920 -21.311 1.00 91.94 367 ALA A O 1
ATOM 2822 N N . GLY A 1 368 ? 19.400 -8.533 -23.471 1.00 91.62 368 GLY A N 1
ATOM 2823 C CA . GLY A 1 368 ? 20.785 -8.221 -23.832 1.00 91.62 368 GLY A CA 1
ATOM 2824 C C . GLY A 1 368 ? 21.088 -6.727 -23.727 1.00 91.62 368 GLY A C 1
ATOM 2825 O O . GLY A 1 368 ? 22.031 -6.343 -23.041 1.00 91.62 368 GLY A O 1
ATOM 2826 N N . ALA A 1 369 ? 20.226 -5.876 -24.283 1.00 90.69 369 ALA A N 1
ATOM 2827 C CA . ALA A 1 369 ? 20.388 -4.426 -24.201 1.00 90.69 369 ALA A CA 1
ATOM 2828 C C . ALA A 1 369 ? 20.332 -3.898 -22.751 1.00 90.69 369 ALA A C 1
ATOM 2830 O O . ALA A 1 369 ? 21.067 -2.979 -22.386 1.00 90.69 369 ALA A O 1
ATOM 2831 N N . PHE A 1 370 ? 19.526 -4.515 -21.878 1.00 88.25 370 PHE A N 1
ATOM 2832 C CA . PHE A 1 370 ? 19.549 -4.212 -20.442 1.00 88.25 370 PHE A CA 1
ATOM 2833 C C . PHE A 1 370 ? 20.867 -4.618 -19.767 1.00 88.25 370 PHE A C 1
ATOM 2835 O O . PHE A 1 370 ? 21.355 -3.901 -18.894 1.00 88.25 370 PHE A O 1
ATOM 2842 N N . SER A 1 371 ? 21.463 -5.745 -20.163 1.00 89.75 371 SER A N 1
ATOM 2843 C CA . SER A 1 371 ? 22.787 -6.167 -19.684 1.00 89.75 371 SER A CA 1
ATOM 2844 C C . SER A 1 371 ? 23.879 -5.166 -20.092 1.00 89.75 371 SER A C 1
ATOM 2846 O O . SER A 1 371 ? 24.754 -4.828 -19.286 1.00 89.75 371 SER A O 1
ATOM 2848 N N . ASP A 1 372 ? 23.797 -4.628 -21.308 1.00 88.38 372 ASP A N 1
ATOM 2849 C CA . ASP A 1 372 ? 24.709 -3.588 -21.793 1.00 88.38 372 ASP A CA 1
ATOM 2850 C C . ASP A 1 372 ? 24.525 -2.276 -21.021 1.00 88.38 372 ASP A C 1
ATOM 2852 O O . ASP A 1 372 ? 25.508 -1.659 -20.602 1.00 88.38 372 ASP A O 1
ATOM 2856 N N . LEU A 1 373 ? 23.278 -1.901 -20.713 1.00 86.69 373 LEU A N 1
ATOM 2857 C CA . LEU A 1 373 ? 22.974 -0.764 -19.842 1.00 86.69 373 LEU A CA 1
ATOM 2858 C C . LEU A 1 373 ? 23.587 -0.926 -18.443 1.00 86.69 373 LEU A C 1
ATOM 2860 O O . LEU A 1 373 ? 24.218 -0.001 -17.934 1.00 86.69 373 LEU A O 1
ATOM 2864 N N . LEU A 1 374 ? 23.429 -2.095 -17.811 1.00 86.00 374 LEU A N 1
ATOM 2865 C CA . LEU A 1 374 ? 24.023 -2.362 -16.495 1.00 86.00 374 LEU A CA 1
ATOM 2866 C C . LEU A 1 374 ? 25.551 -2.346 -16.530 1.00 86.00 374 LEU A C 1
ATOM 2868 O O . LEU A 1 374 ? 26.185 -1.992 -15.535 1.00 86.00 374 LEU A O 1
ATOM 2872 N N . SER A 1 375 ? 26.143 -2.726 -17.662 1.00 86.00 375 SER A N 1
ATOM 2873 C CA . SER A 1 375 ? 27.587 -2.641 -17.869 1.00 86.00 375 SER A CA 1
ATOM 2874 C C . SER A 1 375 ? 28.047 -1.187 -17.944 1.00 86.00 375 SER A C 1
ATOM 2876 O O . SER A 1 375 ? 29.021 -0.843 -17.279 1.00 86.00 375 SER A O 1
ATOM 2878 N N . ALA A 1 376 ? 27.311 -0.336 -18.666 1.00 81.75 376 ALA A N 1
ATOM 2879 C CA . ALA A 1 376 ? 27.588 1.095 -18.789 1.00 81.75 376 ALA A CA 1
ATOM 2880 C C . ALA A 1 376 ? 27.303 1.893 -17.499 1.00 81.75 376 ALA A C 1
ATOM 2882 O O . ALA A 1 376 ? 27.915 2.928 -17.258 1.00 81.75 376 ALA A O 1
ATOM 2883 N N . ALA A 1 377 ? 26.405 1.406 -16.636 1.00 77.81 377 ALA A N 1
ATOM 2884 C CA . ALA A 1 377 ? 26.066 2.039 -15.358 1.00 77.81 377 ALA A CA 1
ATOM 2885 C C . ALA A 1 377 ? 27.095 1.790 -14.231 1.00 77.81 377 ALA A C 1
ATOM 2887 O O . ALA A 1 377 ? 26.897 2.251 -13.101 1.00 77.81 377 ALA A O 1
ATOM 2888 N N . LYS A 1 378 ? 28.181 1.044 -14.490 1.00 80.38 378 LYS A N 1
ATOM 2889 C CA . LYS A 1 378 ? 29.217 0.762 -13.486 1.00 80.38 378 LYS A CA 1
ATOM 2890 C C . LYS A 1 378 ? 30.022 2.033 -13.161 1.00 80.38 378 LYS A C 1
ATOM 2892 O O . LYS A 1 378 ? 30.577 2.661 -14.061 1.00 80.38 378 LYS A O 1
ATOM 2897 N N . PRO A 1 379 ? 30.153 2.419 -11.878 1.00 67.94 379 PRO A N 1
ATOM 2898 C CA . PRO A 1 379 ? 30.935 3.593 -11.506 1.00 67.94 379 PRO A CA 1
ATOM 2899 C C . PRO A 1 379 ? 32.428 3.365 -11.796 1.00 67.94 379 PRO A C 1
ATOM 2901 O O . PRO A 1 379 ? 33.039 2.451 -11.246 1.00 67.94 379 PRO A O 1
ATOM 2904 N N . GLY A 1 380 ? 33.015 4.213 -12.647 1.00 61.31 380 GLY A N 1
ATOM 2905 C CA . GLY A 1 380 ? 34.448 4.197 -12.967 1.00 61.31 380 GLY A CA 1
ATOM 2906 C C . GLY A 1 380 ? 34.863 3.327 -14.159 1.00 61.31 380 GLY A C 1
ATOM 2907 O O . GLY A 1 380 ? 36.061 3.194 -14.399 1.00 61.31 380 GLY A O 1
ATOM 2908 N N . SER A 1 381 ? 33.927 2.748 -14.922 1.00 56.47 381 SER A N 1
ATOM 2909 C CA . SER A 1 381 ? 34.270 2.069 -16.178 1.00 56.47 381 SER A CA 1
ATOM 2910 C C . SER A 1 381 ? 34.563 3.088 -17.284 1.00 56.47 381 SER A C 1
ATOM 2912 O O . SER A 1 381 ? 33.656 3.750 -17.778 1.00 56.47 381 SER A O 1
ATOM 2914 N N . THR A 1 382 ? 35.827 3.192 -17.695 1.00 48.41 382 THR A N 1
ATOM 2915 C CA . THR A 1 382 ? 36.246 3.871 -18.939 1.00 48.41 382 THR A CA 1
ATOM 2916 C C . THR A 1 382 ? 36.127 2.971 -20.172 1.00 48.41 382 THR A C 1
ATOM 2918 O O . THR A 1 382 ? 36.326 3.431 -21.291 1.00 48.41 382 THR A O 1
ATOM 2921 N N . GLU A 1 383 ? 35.823 1.687 -19.972 1.00 45.62 383 GLU A N 1
ATOM 2922 C CA . GLU A 1 383 ? 35.658 0.683 -21.020 1.00 45.62 383 GLU A CA 1
ATOM 2923 C C . GLU A 1 383 ? 34.207 0.188 -21.020 1.00 45.62 383 GLU A C 1
ATOM 2925 O O . GLU A 1 383 ? 33.805 -0.629 -20.193 1.00 45.62 383 GLU A O 1
ATOM 2930 N N . GLY A 1 384 ? 33.407 0.740 -21.929 1.00 50.28 384 GLY A N 1
ATOM 2931 C CA . GLY A 1 384 ? 32.006 0.391 -22.156 1.00 50.28 384 GLY A CA 1
ATOM 2932 C C . GLY A 1 384 ? 31.364 1.361 -23.154 1.00 50.28 384 GLY A C 1
ATOM 2933 O O . GLY A 1 384 ? 31.907 2.450 -23.360 1.00 50.28 384 GLY A O 1
ATOM 2934 N N . PRO A 1 385 ? 30.248 0.989 -23.811 1.00 53.53 385 PRO A N 1
ATOM 2935 C CA . PRO A 1 385 ? 29.462 1.953 -24.572 1.00 53.53 385 PRO A CA 1
ATOM 2936 C C . PRO A 1 385 ? 29.064 3.110 -23.652 1.00 53.53 385 PRO A C 1
ATOM 2938 O O . PRO A 1 385 ? 28.752 2.890 -22.480 1.00 53.53 385 PRO A O 1
ATOM 2941 N N . ASP A 1 386 ? 29.092 4.334 -24.183 1.00 71.38 386 ASP A N 1
ATOM 2942 C CA . ASP A 1 386 ? 28.575 5.507 -23.479 1.00 71.38 386 ASP A CA 1
ATOM 2943 C C . ASP A 1 386 ? 27.181 5.170 -22.934 1.00 71.38 386 ASP A C 1
ATOM 2945 O O . ASP A 1 386 ? 26.368 4.557 -23.630 1.00 71.38 386 ASP A O 1
ATOM 2949 N N . LEU A 1 387 ? 26.906 5.531 -21.683 1.00 76.31 387 LEU A N 1
ATOM 2950 C CA . LEU A 1 387 ? 25.643 5.218 -21.022 1.00 76.31 387 LEU A CA 1
ATOM 2951 C C . LEU A 1 387 ? 24.447 5.697 -21.852 1.00 76.31 387 LEU A C 1
ATOM 2953 O O . LEU A 1 387 ? 23.424 5.014 -21.921 1.00 76.31 387 LEU A O 1
ATOM 2957 N N . TYR A 1 388 ? 24.605 6.826 -22.545 1.00 76.69 388 TYR A N 1
ATOM 2958 C CA . TYR A 1 388 ? 23.625 7.328 -23.502 1.00 76.69 388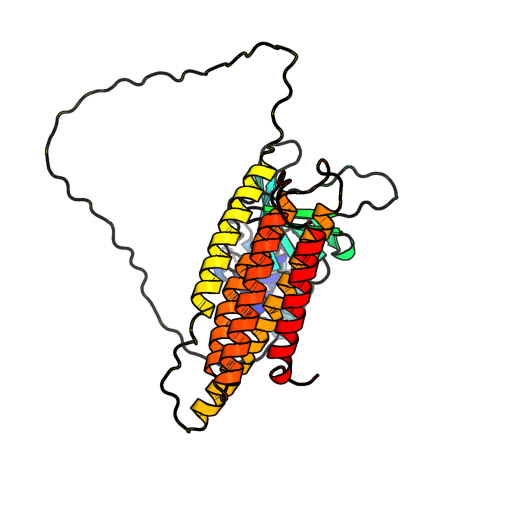 TYR A CA 1
ATOM 2959 C C . TYR A 1 388 ? 23.417 6.392 -24.698 1.00 76.69 388 TYR A C 1
ATOM 2961 O O . TYR A 1 388 ? 22.273 6.158 -25.088 1.00 76.69 388 TYR A O 1
ATOM 2969 N N . GLU A 1 389 ? 24.485 5.825 -25.260 1.00 81.69 389 GLU A N 1
ATOM 2970 C CA . GLU A 1 389 ? 24.392 4.871 -26.368 1.00 81.69 389 GLU A CA 1
ATOM 2971 C C . GLU A 1 389 ? 23.776 3.545 -25.910 1.00 81.69 389 GLU A C 1
ATOM 2973 O O . GLU A 1 389 ? 22.895 3.023 -26.590 1.00 81.69 389 GLU A O 1
ATOM 2978 N N . ALA A 1 390 ? 24.140 3.041 -24.727 1.00 83.44 390 ALA A N 1
ATOM 2979 C CA . ALA A 1 390 ? 23.519 1.846 -24.152 1.00 83.44 390 ALA A CA 1
ATOM 2980 C C . ALA A 1 390 ? 22.007 2.042 -23.922 1.00 83.44 390 ALA A C 1
ATOM 2982 O O . ALA A 1 390 ? 21.200 1.182 -24.274 1.00 83.44 390 ALA A O 1
ATOM 2983 N N . CYS A 1 391 ? 21.599 3.211 -23.417 1.00 82.12 391 CYS A N 1
ATOM 2984 C CA . CYS A 1 391 ? 20.184 3.565 -23.284 1.00 82.12 391 CYS A CA 1
ATOM 2985 C C . CYS A 1 391 ? 19.477 3.678 -24.637 1.00 82.12 391 CYS A C 1
ATOM 2987 O O . CYS A 1 391 ? 18.320 3.282 -24.765 1.00 82.12 391 CYS A O 1
ATOM 2989 N N . ARG A 1 392 ? 20.156 4.216 -25.656 1.00 83.88 392 ARG A N 1
ATOM 2990 C CA . ARG A 1 392 ? 19.606 4.328 -27.009 1.00 83.88 392 ARG A CA 1
ATOM 2991 C C . ARG A 1 392 ? 19.339 2.953 -27.614 1.00 83.88 392 ARG A C 1
ATOM 2993 O O . ARG A 1 392 ? 18.254 2.736 -28.143 1.00 83.88 392 ARG A O 1
ATOM 3000 N N . GLN A 1 393 ? 20.297 2.034 -27.507 1.00 86.38 393 GLN A N 1
ATOM 3001 C CA . GLN A 1 393 ? 20.143 0.654 -27.978 1.00 86.38 393 GLN A CA 1
ATOM 3002 C C . GLN A 1 393 ? 19.019 -0.071 -27.239 1.00 86.38 393 GLN A C 1
ATOM 3004 O O . GLN A 1 393 ? 18.205 -0.748 -27.864 1.00 86.38 393 GLN A O 1
ATOM 3009 N N . LEU A 1 394 ? 18.909 0.146 -25.927 1.00 87.88 394 LEU A N 1
ATOM 3010 C CA . LEU A 1 394 ? 17.808 -0.389 -25.140 1.00 87.88 394 LEU A CA 1
ATOM 3011 C C . LEU A 1 394 ? 16.445 0.128 -25.610 1.00 87.88 394 LEU A C 1
ATOM 3013 O O . LEU A 1 394 ? 15.542 -0.673 -25.818 1.00 87.88 394 LEU A O 1
ATOM 3017 N N . MET A 1 395 ? 16.297 1.435 -25.832 1.00 85.00 395 MET A N 1
ATOM 3018 C CA . MET A 1 395 ? 15.038 2.001 -26.334 1.00 85.00 395 MET A CA 1
ATOM 3019 C C . MET A 1 395 ? 14.661 1.457 -27.720 1.00 85.00 395 MET A C 1
ATOM 3021 O O . MET A 1 395 ? 13.480 1.267 -27.998 1.00 85.00 395 MET A O 1
ATOM 3025 N N . ILE A 1 396 ? 15.644 1.180 -28.583 1.00 88.44 396 ILE A N 1
ATOM 3026 C CA . ILE A 1 396 ? 15.403 0.540 -29.886 1.00 88.44 396 ILE A CA 1
ATOM 3027 C C . ILE A 1 396 ? 14.890 -0.888 -29.692 1.00 88.44 396 ILE A C 1
ATOM 3029 O O . ILE A 1 396 ? 13.881 -1.250 -30.291 1.00 88.44 396 ILE A O 1
ATOM 3033 N N . ALA A 1 397 ? 15.540 -1.672 -28.829 1.00 88.94 397 ALA A N 1
ATOM 3034 C CA . ALA A 1 397 ? 15.111 -3.033 -28.520 1.00 88.94 397 ALA A CA 1
ATOM 3035 C C . ALA A 1 397 ? 13.724 -3.069 -27.845 1.00 88.94 397 ALA A C 1
ATOM 3037 O O . ALA A 1 397 ? 12.929 -3.962 -28.130 1.00 88.94 397 ALA A O 1
ATOM 3038 N N . GLU A 1 398 ? 13.401 -2.088 -26.991 1.00 88.19 398 GLU A N 1
ATOM 3039 C CA . GLU A 1 398 ? 12.063 -1.925 -26.401 1.00 88.19 398 GLU A CA 1
ATOM 3040 C C . GLU A 1 398 ? 11.009 -1.666 -27.483 1.00 88.19 398 GLU A C 1
ATOM 3042 O O . GLU A 1 398 ? 9.952 -2.297 -27.468 1.00 88.19 398 GLU A O 1
ATOM 3047 N N . HIS A 1 399 ? 11.299 -0.780 -28.439 1.00 85.94 399 HIS A N 1
ATOM 3048 C CA . HIS A 1 399 ? 10.392 -0.482 -29.548 1.00 85.94 399 HIS A CA 1
ATOM 3049 C C . HIS A 1 399 ? 10.190 -1.680 -30.480 1.00 85.94 399 HIS A C 1
ATOM 3051 O O . HIS A 1 399 ? 9.056 -1.996 -30.824 1.00 85.94 399 HIS A O 1
ATOM 3057 N N . GLU A 1 400 ? 11.265 -2.379 -30.846 1.00 87.31 400 GLU A N 1
ATOM 3058 C CA . GLU A 1 400 ? 11.188 -3.591 -31.667 1.00 87.31 400 GLU A CA 1
ATOM 3059 C C . GLU A 1 400 ? 10.368 -4.683 -30.964 1.00 87.31 400 GLU A C 1
ATOM 3061 O O . GLU A 1 400 ? 9.518 -5.329 -31.576 1.00 87.31 400 GLU A O 1
ATOM 3066 N N . PHE A 1 401 ? 10.570 -4.860 -29.657 1.00 89.62 401 PHE A N 1
ATOM 3067 C CA . PHE A 1 401 ? 9.784 -5.792 -28.856 1.00 89.62 401 PHE A CA 1
ATOM 3068 C C . PHE A 1 401 ? 8.301 -5.394 -28.789 1.00 89.62 401 PHE A C 1
ATOM 3070 O O . PHE A 1 401 ? 7.423 -6.253 -28.911 1.00 89.62 401 PHE A O 1
ATOM 3077 N N . LEU A 1 402 ? 8.012 -4.098 -28.633 1.00 84.94 402 LEU A N 1
ATOM 3078 C CA . LEU A 1 402 ? 6.649 -3.575 -28.674 1.00 84.94 402 LEU A CA 1
ATOM 3079 C C . LEU A 1 402 ? 5.981 -3.855 -30.018 1.00 84.94 402 LEU A C 1
ATOM 3081 O O . LEU A 1 402 ? 4.865 -4.363 -30.023 1.00 84.94 402 LEU A O 1
ATOM 3085 N N . ASP A 1 403 ? 6.663 -3.624 -31.136 1.00 83.94 403 ASP A N 1
ATOM 3086 C CA . ASP A 1 403 ? 6.123 -3.908 -32.468 1.00 83.94 403 ASP A CA 1
ATOM 3087 C C . ASP A 1 403 ? 5.796 -5.401 -32.650 1.00 83.94 403 ASP A C 1
ATOM 3089 O O . ASP A 1 403 ? 4.813 -5.747 -33.307 1.00 83.94 403 ASP A O 1
ATOM 3093 N N . GLN A 1 404 ? 6.568 -6.304 -32.032 1.00 82.50 404 GLN A N 1
ATOM 3094 C CA . GLN A 1 404 ? 6.277 -7.742 -32.059 1.00 82.50 404 GLN A CA 1
ATOM 3095 C C . GLN A 1 404 ? 5.082 -8.124 -31.181 1.00 82.50 404 GLN A C 1
ATOM 3097 O O . GLN A 1 404 ? 4.358 -9.060 -31.521 1.00 82.50 404 GLN A O 1
ATOM 3102 N N . ILE A 1 405 ? 4.851 -7.437 -30.057 1.00 78.00 405 ILE A N 1
ATOM 3103 C CA . ILE A 1 405 ? 3.744 -7.763 -29.145 1.00 78.00 405 ILE A CA 1
ATOM 3104 C C . ILE A 1 405 ? 2.441 -7.023 -29.488 1.00 78.00 405 ILE A C 1
ATOM 3106 O O . ILE A 1 405 ? 1.354 -7.512 -29.173 1.00 78.00 405 ILE A O 1
ATOM 3110 N N . GLN A 1 406 ? 2.536 -5.871 -30.156 1.00 73.62 406 GLN A N 1
ATOM 3111 C CA . GLN A 1 406 ? 1.434 -4.959 -30.468 1.00 73.62 406 GLN A CA 1
ATOM 3112 C C . GLN A 1 406 ? 0.298 -5.583 -31.295 1.00 73.62 406 GLN A C 1
ATOM 3114 O O . GLN A 1 406 ? -0.855 -5.326 -30.947 1.00 73.62 406 GLN A O 1
ATOM 3119 N N . PRO A 1 407 ? 0.542 -6.455 -32.297 1.00 70.88 407 PRO A N 1
ATOM 3120 C CA . PRO A 1 407 ? -0.520 -7.180 -33.004 1.00 70.88 407 PRO A CA 1
ATOM 3121 C C . PRO A 1 407 ? -1.393 -8.046 -32.090 1.00 70.88 407 PRO A C 1
ATOM 3123 O O . PRO A 1 407 ? -2.491 -8.449 -32.470 1.00 70.88 407 PRO A O 1
ATOM 3126 N N . TYR A 1 408 ? -0.909 -8.336 -30.883 1.00 65.25 408 TYR A N 1
ATOM 3127 C CA . TYR A 1 408 ? -1.613 -9.124 -29.888 1.00 65.25 408 TYR A CA 1
ATOM 3128 C C . TYR A 1 408 ? -2.132 -8.270 -28.726 1.00 65.25 408 TYR A C 1
ATOM 3130 O O . TYR A 1 408 ? -2.790 -8.810 -27.843 1.00 65.25 408 TYR A O 1
ATOM 3138 N N . LEU A 1 409 ? -1.898 -6.960 -28.685 1.00 58.31 409 LEU A N 1
ATOM 3139 C CA . LEU A 1 409 ? -2.539 -6.098 -27.693 1.00 58.31 409 LEU A CA 1
ATOM 3140 C C . LEU A 1 409 ? -4.014 -5.877 -28.075 1.00 58.31 409 LEU A C 1
ATOM 3142 O O . LEU A 1 409 ? -4.333 -5.834 -29.265 1.00 58.31 409 LEU A O 1
ATOM 3146 N N . PRO A 1 410 ? -4.943 -5.771 -27.104 1.00 44.56 410 PRO A N 1
ATOM 3147 C CA . PRO A 1 410 ? -6.299 -5.343 -27.419 1.00 44.56 410 PRO A CA 1
ATOM 3148 C C . PRO A 1 410 ? -6.216 -3.977 -28.107 1.00 44.56 410 PRO A C 1
ATOM 3150 O O . PRO A 1 410 ? -5.513 -3.089 -27.623 1.00 44.56 410 PRO A O 1
ATOM 3153 N N . GLY A 1 411 ? -6.888 -3.844 -29.253 1.00 41.56 411 GLY A N 1
ATOM 3154 C CA . GLY A 1 411 ? -6.949 -2.585 -29.987 1.00 41.56 411 GLY A CA 1
ATOM 3155 C C . GLY A 1 411 ? -7.370 -1.454 -29.053 1.00 41.56 411 GLY A C 1
ATOM 3156 O O . GLY A 1 411 ? -8.342 -1.598 -28.308 1.00 41.56 411 GLY A O 1
ATOM 3157 N N . VAL A 1 412 ? -6.595 -0.371 -29.072 1.00 32.97 412 VAL A N 1
ATOM 3158 C CA . VAL A 1 412 ? -7.045 0.930 -28.568 1.00 32.97 412 VAL A CA 1
ATOM 3159 C C . VAL A 1 412 ? -8.178 1.426 -29.454 1.00 32.97 412 VAL A C 1
ATOM 3161 O O . VAL A 1 412 ? -8.040 1.289 -30.693 1.00 32.97 412 VAL A O 1
#

Secondary structure (DSSP, 8-state):
-HHHHHHHHTTSS---HHHHHHHHHHHHHHHH-S--TTTS-TTSS-GGGTS-TTTTTSTTHHHHHHHHHHHTTT--HHHHHHHHHHHHHH-TTTTPEEEEEEEEPTTSS-EEEEEEEE-SSEEEEEETTT--EEEEEEGGGEEEEEEETTEEEEEEP--SS-------EEEE-S--------------------------PPP-PPPP--------PPPPPPP------------PPPS--HHHHHHHHHHHHHHHHHHHHHHHTTSPPPPP---SSHHHHHHHHHHHHHHHHHHHHHHHHHHHHHHHHHHHHSS-TTT--HHHHHHHHHHHHHHHHHHHHHHHHHHHH-S-HHHHHHHHHHHHHHHHHHHHHHHHTSTT-SSSS-HHHHHHHHHHHHHHHHHHHGGGSPP-

pLDDT: mean 74.74, std 21.97, range [23.55, 95.38]